Protein AF-A0A535A698-F1 (afdb_monomer)

Foldseek 3Di:
DVVVVVVVLLCVLLVVLLVVLCVLCVVLLQPAADDLCCCLAVVWQQQCDQPPCADDPVRGHLQQTDCPRLCQLQSLLSPVSSVLCVVPNRRSNSLLVVLSVLLSLLLSLQLLLQLLLQPFCLVVCPCPVCSSVLSSQLSNCLSPQVLCCCCRNNSSVVLLSLLSSLLSQLSNLLSQLLVPPDPVSNVVSLVSNLVSLLNSLSSDVLSVCRLVLSVLSCVLRPPPDPSSVPCVSSSVSSVVSVVSNCVSQVVHDPQVPDPVNDDPQVQLLLLVLVQVVVLVCCLVPVPPADQADQDDTDPDCVSRVVSVVVSVVVVVVQCVVCVPPSVLVSLVVSLCSLCVVLSRDDDNRGSDGSSSCSNNSSSVSSCVSVVVVVVVCVVPPDD

pLDDT: mean 91.57, std 10.43, range [42.38, 98.88]

Mean predicted aligned error: 5.13 Å

Sequence (383 aa):
MQRSRESTLALTTFGVLALTVSALYVKAMHSPFIFDDLPGVVNNPSIVRLWPPVGDSTNRGPFNPPPLAPTARRPLPNLSLALNYHFGGLRPLGYHVFNLGVHVLSAVVLASVVRRTLRLPYFAGAWDRPAWGLSLAVALVWAVHPLNTEAVVYVTQRTELLVALFYLTTLWAALRFWSAGSTGARTFWLVAAVLACVAGMASKEVAVSLPLVVLLYERTFLVPSPGARRSWLLYAGLALGWVVLLGLSAGGISGLSDPRHQVPVLVWWATQAKVVLLYLKLTVWPWPLSIHYAPTFLHTAQAAWPWVAAVTVLVAATLVLVWRRPAVRFVAAAVVLLLGPTLVVPLPKMVAAERRMYLPLAGIVTLAILGGYRLLSARWPST

Secondary structure (DSSP, 8-state):
-HHHHHHHHHHHHHHHHHHHHHHHHGGGGGPPP-TTHIIIIIT-TTSS--SSSS--SSS--TTS--TTSTTTT-HHHHHHHHHHHHHHTT-HHHHHHHHHHHHHHHHHHHHHHHHHHHTSGGGTTTTTTTHHHHHHHHHHHHHT-GGGHHHHHSGGGHHHHHHHHHHHHHHHHHHHHHT-SSHHHHHHHHHHHHHHHHHHHTT-GGGGGHHHHHHHHHHHHTTT-GGGGGTHHHHHHHHHHHHHHHHHHTT--TTTS-GGG---HHHHHHHHHHHHHHHHHHHHS--S--S-B-PPP--SHHHHHHHHHHHHHHHHHHHHHHHT-HHHHHHHHHHHHHHHHHHHS--GGGSB-GGGGHHHHHHHHHHHHHHHHHHHHHHS---

Nearest PDB structures (foldseek):
  6s7t-assembly1_A  TM=4.844E-01  e=1.632E-02  Homo sapiens
  8r8q-assembly1_A  TM=1.360E-01  e=1.764E+00  Mus musculus
  6z0c-assembly4_D  TM=2.294E-01  e=9.235E+00  Escherichia coli

Structure (mmCIF, N/CA/C/O backbone):
data_AF-A0A535A698-F1
#
_entry.id   AF-A0A535A698-F1
#
loop_
_atom_site.group_PDB
_atom_site.id
_atom_site.type_symbol
_atom_site.label_atom_id
_atom_site.label_alt_id
_atom_site.label_comp_id
_atom_site.label_asym_id
_atom_site.label_entity_id
_atom_site.label_seq_id
_atom_site.pdbx_PDB_ins_code
_atom_site.Cartn_x
_atom_site.Cartn_y
_atom_site.Cartn_z
_atom_site.occupancy
_atom_site.B_iso_or_equiv
_atom_site.auth_seq_id
_atom_site.auth_comp_id
_atom_site.auth_asym_id
_atom_site.auth_atom_id
_atom_site.pdbx_PDB_model_num
ATOM 1 N N . MET A 1 1 ? -17.509 -19.873 24.625 1.00 62.75 1 MET A N 1
ATOM 2 C CA . MET A 1 1 ? -18.536 -19.625 23.584 1.00 62.75 1 MET A CA 1
ATOM 3 C C . MET A 1 1 ? -18.271 -18.377 22.731 1.00 62.75 1 MET A C 1
ATOM 5 O O . MET A 1 1 ? -18.257 -18.488 21.515 1.00 62.75 1 MET A O 1
ATOM 9 N N . GLN A 1 2 ? -18.000 -17.193 23.298 1.00 66.88 2 GLN A N 1
ATOM 10 C CA . GLN A 1 2 ? -17.765 -15.978 22.488 1.00 66.88 2 GLN A CA 1
ATOM 11 C C . GLN A 1 2 ? -16.481 -16.038 21.631 1.00 66.88 2 GLN A C 1
ATOM 13 O O . GLN A 1 2 ? -16.492 -15.643 20.468 1.00 66.88 2 GLN A O 1
ATOM 18 N N . ARG A 1 3 ? -15.390 -16.603 22.174 1.00 72.06 3 ARG A N 1
ATOM 19 C CA . ARG A 1 3 ? -14.108 -16.766 21.460 1.00 72.06 3 ARG A CA 1
ATOM 20 C C . ARG A 1 3 ? -14.189 -17.762 20.293 1.00 72.06 3 ARG A C 1
ATOM 22 O O . ARG A 1 3 ? -13.571 -17.509 19.267 1.00 72.06 3 ARG A O 1
ATOM 29 N N . SER A 1 4 ? -14.977 -18.836 20.427 1.00 75.69 4 SER A N 1
ATOM 30 C CA . SER A 1 4 ? -15.199 -19.817 19.352 1.00 75.69 4 SER A CA 1
ATOM 31 C C . SER A 1 4 ? -16.087 -19.257 18.237 1.00 75.69 4 SER A C 1
ATOM 33 O O . SER A 1 4 ? -15.790 -19.439 17.063 1.00 75.69 4 SER A O 1
ATOM 35 N N . ARG A 1 5 ? -17.125 -18.484 18.582 1.00 78.25 5 ARG A N 1
ATOM 36 C CA . ARG A 1 5 ? -17.957 -17.780 17.592 1.00 78.25 5 ARG A CA 1
ATOM 37 C C . ARG A 1 5 ? -17.148 -16.765 16.778 1.00 78.25 5 ARG A C 1
ATOM 39 O O . ARG A 1 5 ? -17.291 -16.693 15.563 1.00 78.25 5 ARG A O 1
ATOM 46 N N . GLU A 1 6 ? -16.278 -16.006 17.441 1.00 80.69 6 GLU A N 1
ATOM 47 C CA . GLU A 1 6 ? -15.373 -15.048 16.794 1.00 80.69 6 GLU A CA 1
ATOM 48 C C . GLU A 1 6 ? -14.364 -15.733 15.854 1.00 80.69 6 GLU A C 1
ATOM 50 O O . GLU A 1 6 ? -14.103 -15.215 14.769 1.00 80.69 6 GLU A O 1
ATOM 55 N N . SER A 1 7 ? -13.831 -16.909 16.212 1.00 79.69 7 SER A N 1
ATOM 56 C CA . SER A 1 7 ? -12.948 -17.670 15.316 1.00 79.69 7 SER A CA 1
ATOM 57 C C . SER A 1 7 ? -13.684 -18.251 14.111 1.00 79.69 7 SER A C 1
ATOM 59 O O . SER A 1 7 ? -13.158 -18.186 13.003 1.00 79.69 7 SER A O 1
ATOM 61 N N . THR A 1 8 ? -14.903 -18.767 14.295 1.00 81.75 8 THR A N 1
ATOM 62 C CA . THR A 1 8 ? -15.713 -19.282 13.183 1.00 81.75 8 THR A CA 1
ATOM 63 C C . THR A 1 8 ? -16.054 -18.166 12.202 1.00 81.75 8 THR A C 1
ATOM 65 O O . THR A 1 8 ? -15.816 -18.315 11.010 1.00 81.75 8 THR A O 1
ATOM 68 N N . LEU A 1 9 ? -16.513 -17.010 12.697 1.00 83.25 9 LEU A N 1
ATOM 69 C CA . LEU A 1 9 ? -16.794 -15.847 11.850 1.00 83.25 9 LEU A CA 1
ATOM 70 C C . LEU A 1 9 ? -15.554 -15.384 11.083 1.00 83.25 9 LEU A C 1
ATOM 72 O O . LEU A 1 9 ? -15.665 -15.071 9.900 1.00 83.25 9 LEU A O 1
ATOM 76 N N . ALA A 1 10 ? -14.380 -15.380 11.721 1.00 84.19 10 ALA A N 1
ATOM 77 C CA . ALA A 1 10 ? -13.123 -15.051 11.055 1.00 84.19 10 ALA A CA 1
ATOM 78 C C . ALA A 1 10 ? -12.820 -16.014 9.903 1.00 84.19 10 ALA A C 1
ATOM 80 O O . ALA A 1 10 ? -12.561 -15.570 8.787 1.00 84.19 10 ALA A O 1
ATOM 81 N N . LEU A 1 11 ? -12.892 -17.320 10.169 1.00 87.38 11 LEU A N 1
ATOM 82 C CA . LEU A 1 11 ? -12.596 -18.352 9.183 1.00 87.38 11 LEU A CA 1
ATOM 83 C C . LEU A 1 11 ? -13.558 -18.278 7.995 1.00 87.38 11 LEU A C 1
ATOM 85 O O . LEU A 1 11 ? -13.110 -18.270 6.854 1.00 87.38 11 LEU A O 1
ATOM 89 N N . THR A 1 12 ? -14.863 -18.153 8.252 1.00 85.88 12 THR A N 1
ATOM 90 C CA . THR A 1 12 ? -15.872 -18.023 7.194 1.00 85.88 12 THR A CA 1
ATOM 91 C C . THR A 1 12 ? -15.657 -16.749 6.378 1.00 85.88 12 THR A C 1
ATOM 93 O O . THR A 1 12 ? -15.632 -16.806 5.154 1.00 85.88 12 THR A O 1
ATOM 96 N N . THR A 1 13 ? -15.437 -15.609 7.039 1.00 83.56 13 THR A N 1
ATOM 97 C CA . THR A 1 13 ? -15.194 -14.312 6.382 1.00 83.56 13 THR A CA 1
ATOM 98 C C . THR A 1 13 ? -13.984 -14.381 5.451 1.00 83.56 13 THR A C 1
ATOM 100 O O . THR A 1 13 ? -14.060 -13.976 4.293 1.00 83.56 13 THR A O 1
ATOM 103 N N . PHE A 1 14 ? -12.863 -14.915 5.941 1.00 88.38 14 PHE A N 1
ATOM 104 C CA . PHE A 1 14 ? -11.631 -15.002 5.162 1.00 88.38 14 PHE A CA 1
ATOM 105 C C . PHE A 1 14 ? -11.694 -16.087 4.085 1.00 88.38 14 PHE A C 1
ATOM 107 O O . PHE A 1 14 ? -11.157 -15.879 3.001 1.00 88.38 14 PHE A O 1
ATOM 114 N N . GLY A 1 15 ? -12.400 -17.193 4.336 1.00 90.75 15 GLY A N 1
ATOM 115 C CA . GLY A 1 15 ? -12.665 -18.227 3.337 1.00 90.75 15 GLY A CA 1
ATOM 116 C C . GLY A 1 15 ? -13.485 -17.698 2.160 1.00 90.75 15 GLY A C 1
ATOM 117 O O . GLY A 1 15 ? -13.080 -17.866 1.013 1.00 90.75 15 GLY A O 1
ATOM 118 N N . VAL A 1 16 ? -14.583 -16.980 2.429 1.00 90.81 16 VAL A N 1
ATOM 119 C CA . VAL A 1 16 ? -15.414 -16.350 1.385 1.00 90.81 16 VAL A CA 1
ATOM 120 C C . VAL A 1 16 ? -14.605 -15.342 0.570 1.00 90.81 16 VAL A C 1
ATOM 122 O O . VAL A 1 16 ? -14.653 -15.371 -0.660 1.00 90.81 16 VAL A O 1
ATOM 125 N N . LEU A 1 17 ? -13.826 -14.485 1.236 1.00 93.12 17 LEU A N 1
ATOM 126 C CA . LEU A 1 17 ? -12.946 -13.517 0.580 1.00 93.12 17 LEU A CA 1
ATOM 127 C C . LEU A 1 17 ? -11.935 -14.209 -0.346 1.00 93.12 17 LEU A C 1
ATOM 129 O O . LEU A 1 17 ? -11.843 -13.861 -1.521 1.00 93.12 17 LEU A O 1
ATOM 133 N N . ALA A 1 18 ? -11.215 -15.212 0.161 1.00 93.62 18 ALA A N 1
ATOM 134 C CA . ALA A 1 18 ? -10.197 -15.929 -0.599 1.00 93.62 18 ALA A CA 1
ATOM 135 C C . ALA A 1 18 ? -10.785 -16.649 -1.820 1.00 93.62 18 ALA A C 1
ATOM 137 O O . ALA A 1 18 ? -10.234 -16.533 -2.915 1.00 93.62 18 ALA A O 1
ATOM 138 N N . LEU A 1 19 ? -11.916 -17.343 -1.653 1.00 94.81 19 LEU A N 1
ATOM 139 C CA . LEU A 1 19 ? -12.589 -18.056 -2.741 1.00 94.81 19 LEU A CA 1
ATOM 140 C C . LEU A 1 19 ? -13.097 -17.093 -3.817 1.00 94.81 19 LEU A C 1
ATOM 142 O O . LEU A 1 19 ? -12.841 -17.312 -4.999 1.00 94.81 19 LEU A O 1
ATOM 146 N N . THR A 1 20 ? -13.753 -16.002 -3.413 1.00 94.81 20 THR A N 1
ATOM 147 C CA . THR A 1 20 ? -14.316 -15.011 -4.346 1.00 94.81 20 THR A CA 1
ATOM 148 C C . THR A 1 20 ? -13.221 -14.351 -5.181 1.00 94.81 20 THR A C 1
ATOM 150 O O . THR A 1 20 ? -13.312 -14.302 -6.406 1.00 94.81 20 THR A O 1
ATOM 153 N N . VAL A 1 21 ? -12.154 -13.883 -4.529 1.00 95.19 21 VAL A N 1
ATOM 154 C CA . VAL A 1 21 ? -11.029 -13.226 -5.208 1.00 95.19 21 VAL A CA 1
ATOM 155 C C . VAL A 1 21 ? -10.299 -14.215 -6.122 1.00 95.19 21 VAL A C 1
ATOM 157 O O . VAL A 1 21 ? -10.008 -13.890 -7.271 1.00 95.19 21 VAL A O 1
ATOM 160 N N . SER A 1 22 ? -10.065 -15.450 -5.666 1.00 94.44 22 SER A N 1
ATOM 161 C CA . SER A 1 22 ? -9.383 -16.464 -6.481 1.00 94.44 22 SER A CA 1
ATOM 162 C C . SER A 1 22 ? -10.179 -16.845 -7.729 1.00 94.44 22 SER A C 1
ATOM 164 O O . SER A 1 22 ? -9.601 -16.966 -8.808 1.00 94.44 22 SER A O 1
ATOM 166 N N . ALA A 1 23 ? -11.503 -16.977 -7.610 1.00 95.38 23 ALA A N 1
ATOM 167 C CA . ALA A 1 23 ? -12.373 -17.283 -8.742 1.00 95.38 23 ALA A CA 1
ATOM 168 C C . ALA A 1 23 ? -12.330 -16.194 -9.829 1.00 95.38 23 ALA A C 1
ATOM 170 O O . ALA A 1 23 ? -12.360 -16.515 -11.015 1.00 95.38 23 ALA A O 1
ATOM 171 N N . LEU A 1 24 ? -12.203 -14.918 -9.448 1.00 94.75 24 LEU A N 1
ATOM 172 C CA . LEU A 1 24 ? -12.120 -13.804 -10.401 1.00 94.75 24 LEU A CA 1
ATOM 173 C C . LEU A 1 24 ? -10.788 -13.774 -11.160 1.00 94.75 24 LEU A C 1
ATOM 175 O O . LEU A 1 24 ? -10.770 -13.518 -12.363 1.00 94.75 24 LEU A O 1
ATOM 179 N N . TYR A 1 25 ? -9.678 -14.077 -10.483 1.00 95.75 25 TYR A N 1
ATOM 180 C CA . TYR A 1 25 ? -8.341 -14.040 -11.085 1.00 95.75 25 TYR A CA 1
ATOM 181 C C . TYR A 1 25 ? -7.912 -15.356 -11.752 1.00 95.75 25 TYR A C 1
ATOM 183 O O . TYR A 1 25 ? -6.863 -15.389 -12.394 1.00 95.75 25 TYR A O 1
ATOM 191 N N . VAL A 1 26 ? -8.709 -16.431 -11.678 1.00 94.00 26 VAL A N 1
ATOM 192 C CA . VAL A 1 26 ? -8.331 -17.760 -12.205 1.00 94.00 26 VAL A CA 1
ATOM 193 C C . VAL A 1 26 ? -7.942 -17.734 -13.688 1.00 94.00 26 VAL A C 1
ATOM 195 O O . VAL A 1 26 ? -6.992 -18.399 -14.099 1.00 94.00 26 VAL A O 1
ATOM 198 N N . LYS A 1 27 ? -8.621 -16.910 -14.498 1.00 92.75 27 LYS A N 1
ATOM 199 C CA . LYS A 1 27 ? -8.335 -16.783 -15.936 1.00 92.75 27 LYS A CA 1
ATOM 200 C C . LYS A 1 27 ? -6.987 -16.115 -16.216 1.00 92.75 27 LYS A C 1
ATOM 202 O O . LYS A 1 27 ? -6.401 -16.364 -17.262 1.00 92.75 27 LYS A O 1
ATOM 207 N N . ALA A 1 28 ? -6.481 -15.311 -15.282 1.00 92.94 28 ALA A N 1
ATOM 208 C CA . ALA A 1 28 ? -5.206 -14.616 -15.417 1.00 92.94 28 ALA A CA 1
ATOM 209 C C . ALA A 1 28 ? -3.991 -15.494 -15.066 1.00 92.94 28 ALA A C 1
ATOM 211 O O . ALA A 1 28 ? -2.859 -15.093 -15.316 1.00 92.94 28 ALA A O 1
ATOM 212 N N . MET A 1 29 ? -4.201 -16.703 -14.526 1.00 94.12 29 MET A N 1
ATOM 213 C CA . MET A 1 29 ? -3.119 -17.574 -14.041 1.00 94.12 29 MET A CA 1
ATOM 214 C C . MET A 1 29 ? -2.145 -18.041 -15.132 1.00 94.12 29 MET A C 1
ATOM 216 O O . MET A 1 29 ? -1.026 -18.440 -14.823 1.00 94.12 29 MET A O 1
ATOM 220 N N . HIS A 1 30 ? -2.551 -17.992 -16.401 1.00 93.94 30 HIS A N 1
ATOM 221 C CA . HIS A 1 30 ? -1.725 -18.390 -17.545 1.00 93.94 30 HIS A CA 1
ATOM 222 C C . HIS A 1 30 ? -1.325 -17.207 -18.435 1.00 93.94 30 HIS A C 1
ATOM 224 O O . HIS A 1 30 ? -0.784 -17.420 -19.518 1.00 93.94 30 HIS A O 1
ATOM 230 N N . SER A 1 31 ? -1.580 -15.969 -17.998 1.00 95.38 31 SER A N 1
ATOM 231 C CA . SER A 1 31 ? -1.190 -14.780 -18.754 1.00 95.38 31 SER A CA 1
ATOM 232 C C . SER A 1 31 ? 0.331 -14.753 -18.968 1.00 95.38 31 SER A C 1
ATOM 234 O O . SER A 1 31 ? 1.077 -15.048 -18.026 1.00 95.38 31 SER A O 1
ATOM 236 N N . PRO A 1 32 ? 0.808 -14.409 -20.178 1.00 96.56 32 PRO A N 1
ATOM 237 C CA . PRO A 1 32 ? 2.234 -14.374 -20.475 1.00 96.56 32 PRO A CA 1
ATOM 238 C C . PRO A 1 32 ? 2.937 -13.250 -19.706 1.00 96.56 32 PRO A C 1
ATOM 240 O O . PRO A 1 32 ? 2.304 -12.297 -19.250 1.00 96.56 32 PRO A O 1
ATOM 243 N N . PHE A 1 33 ? 4.262 -13.345 -19.609 1.00 97.38 33 PHE A N 1
ATOM 244 C CA . PHE A 1 33 ? 5.095 -12.227 -19.172 1.00 97.38 33 PHE A CA 1
ATOM 245 C C . PHE A 1 33 ? 5.032 -11.101 -20.204 1.00 97.38 33 PHE A C 1
ATOM 247 O O . PHE A 1 33 ? 5.236 -11.339 -21.396 1.00 97.38 33 PHE A O 1
ATOM 254 N N . ILE A 1 34 ? 4.769 -9.879 -19.750 1.00 94.81 34 ILE A N 1
ATOM 255 C CA . ILE A 1 34 ? 4.629 -8.702 -20.613 1.00 94.81 34 ILE A CA 1
ATOM 256 C C . ILE A 1 34 ? 5.457 -7.531 -20.079 1.00 94.81 34 ILE A C 1
ATOM 258 O O . ILE A 1 34 ? 5.718 -7.450 -18.884 1.00 94.81 34 ILE A O 1
ATOM 262 N N . PHE A 1 35 ? 5.849 -6.599 -20.952 1.00 93.56 35 PHE A N 1
ATOM 263 C CA . PHE A 1 35 ? 6.494 -5.332 -20.570 1.00 93.56 35 PHE A CA 1
ATOM 264 C C . PHE A 1 35 ? 7.658 -5.507 -19.567 1.00 93.56 35 PHE A C 1
ATOM 266 O O . PHE A 1 35 ? 8.652 -6.147 -19.898 1.00 93.56 35 PHE A O 1
ATOM 273 N N . ASP A 1 36 ? 7.537 -4.957 -18.355 1.00 93.88 36 ASP A N 1
ATOM 274 C CA . ASP A 1 36 ? 8.525 -4.986 -17.271 1.00 93.88 36 ASP A CA 1
ATOM 275 C C . ASP A 1 36 ? 8.822 -6.415 -16.788 1.00 93.88 36 ASP A C 1
ATOM 277 O O . ASP A 1 36 ? 9.885 -6.651 -16.220 1.00 93.88 36 ASP A O 1
ATOM 281 N N . ASP A 1 37 ? 7.962 -7.399 -17.069 1.00 96.44 37 ASP A N 1
ATOM 282 C CA . ASP A 1 37 ? 8.259 -8.806 -16.785 1.00 96.44 37 ASP A CA 1
ATOM 283 C C . ASP A 1 37 ? 9.421 -9.329 -17.632 1.00 96.44 37 ASP A C 1
ATOM 285 O O . ASP A 1 37 ? 10.130 -10.240 -17.207 1.00 96.44 37 ASP A O 1
ATOM 289 N N . LEU A 1 38 ? 9.675 -8.737 -18.804 1.00 96.25 38 LEU A N 1
ATOM 290 C CA . LEU A 1 38 ? 10.815 -9.113 -19.633 1.00 96.25 38 LEU A CA 1
ATOM 291 C C . LEU A 1 38 ? 12.141 -8.772 -18.928 1.00 96.25 38 LEU A C 1
ATOM 293 O O . LEU A 1 38 ? 12.886 -9.698 -18.624 1.00 96.25 38 LEU A O 1
ATOM 297 N N . PRO A 1 39 ? 12.459 -7.509 -18.580 1.00 95.19 39 PRO A N 1
ATOM 298 C CA . PRO A 1 39 ? 13.671 -7.196 -17.820 1.00 95.19 39 PRO A CA 1
ATOM 299 C C . PRO A 1 39 ? 13.602 -7.590 -16.334 1.00 95.19 39 PRO A C 1
ATOM 301 O O . PRO A 1 39 ? 14.643 -7.685 -15.689 1.00 95.19 39 PRO A O 1
ATOM 304 N N . GLY A 1 40 ? 12.408 -7.777 -15.762 1.00 95.31 40 GLY A N 1
ATOM 305 C CA . GLY A 1 40 ? 12.206 -8.112 -14.349 1.00 95.31 40 GLY A CA 1
ATOM 306 C C . GLY A 1 40 ? 12.247 -9.609 -14.042 1.00 95.31 40 GLY A C 1
ATOM 307 O O . GLY A 1 40 ? 12.651 -9.985 -12.939 1.00 95.31 40 GLY A O 1
ATOM 308 N N . VAL A 1 41 ? 11.875 -10.456 -15.006 1.00 97.44 41 VAL A N 1
ATOM 309 C CA . VAL A 1 41 ? 11.791 -11.915 -14.852 1.00 97.44 41 VAL A CA 1
ATOM 310 C C . VAL A 1 41 ? 12.578 -12.631 -15.945 1.00 97.44 41 VAL A C 1
ATOM 312 O O . VAL A 1 41 ? 13.578 -13.272 -15.643 1.00 97.44 41 VAL A O 1
ATOM 315 N N . VAL A 1 42 ? 12.166 -12.508 -17.210 1.00 97.50 42 VAL A N 1
ATOM 316 C CA . VAL A 1 42 ? 12.687 -13.345 -18.311 1.00 97.50 42 VAL A CA 1
ATOM 317 C C . VAL A 1 42 ? 14.186 -13.127 -18.543 1.00 97.50 42 VAL A C 1
ATOM 319 O O . VAL A 1 42 ? 14.950 -14.081 -18.636 1.00 97.50 42 VAL A O 1
ATOM 322 N N . ASN A 1 43 ? 14.609 -11.865 -18.575 1.00 95.94 43 ASN A N 1
ATOM 323 C CA . ASN A 1 43 ? 15.971 -11.431 -18.878 1.00 95.94 43 ASN A CA 1
ATOM 324 C C . ASN A 1 43 ? 16.723 -10.974 -17.619 1.00 95.94 43 ASN A C 1
ATOM 326 O O . ASN A 1 43 ? 17.677 -10.203 -17.717 1.00 95.94 43 ASN A O 1
ATOM 330 N N . ASN A 1 44 ? 16.272 -11.378 -16.428 1.00 96.00 44 ASN A N 1
ATOM 331 C CA . ASN A 1 44 ? 16.854 -10.917 -15.174 1.00 96.00 44 ASN A CA 1
ATOM 332 C C . ASN A 1 44 ? 17.923 -11.907 -14.664 1.00 96.00 44 ASN A C 1
ATOM 334 O O . ASN A 1 44 ? 17.582 -12.923 -14.056 1.00 96.00 44 ASN A O 1
ATOM 338 N N . PRO A 1 45 ? 19.229 -11.615 -14.819 1.00 95.12 45 PRO A N 1
ATOM 339 C CA . PRO A 1 45 ? 20.285 -12.527 -14.378 1.00 95.12 45 PRO A CA 1
ATOM 340 C C . PRO A 1 45 ? 20.352 -12.670 -12.851 1.00 95.12 45 PRO A C 1
ATOM 342 O O . PRO A 1 45 ? 20.938 -13.621 -12.350 1.00 95.12 45 PRO A O 1
ATOM 345 N N . SER A 1 46 ? 19.747 -11.752 -12.092 1.00 96.44 46 SER A N 1
ATOM 346 C CA . SER A 1 46 ? 19.808 -11.789 -10.626 1.00 96.44 46 SER A CA 1
ATOM 347 C C . SER A 1 46 ? 18.834 -12.770 -9.975 1.00 96.44 46 SER A C 1
ATOM 349 O O . SER A 1 46 ? 18.890 -12.953 -8.762 1.00 96.44 46 SER A O 1
ATOM 351 N N . ILE A 1 47 ? 17.932 -13.386 -10.751 1.00 96.94 47 ILE A N 1
ATOM 352 C CA . ILE A 1 47 ? 16.927 -14.318 -10.216 1.00 96.94 47 ILE A CA 1
ATOM 353 C C . ILE A 1 47 ? 17.216 -15.784 -10.546 1.00 96.94 47 ILE A C 1
ATOM 355 O O . ILE A 1 47 ? 16.570 -16.668 -9.990 1.00 96.94 47 ILE A O 1
ATOM 359 N N . VAL A 1 48 ? 18.185 -16.062 -11.425 1.00 96.06 48 VAL A N 1
ATOM 360 C CA . VAL A 1 48 ? 18.478 -17.434 -11.878 1.00 96.06 48 VAL A CA 1
ATOM 361 C C . VAL A 1 48 ? 19.277 -18.256 -10.860 1.00 96.06 48 VAL A C 1
ATOM 363 O O . VAL A 1 48 ? 19.437 -19.464 -11.028 1.00 96.06 48 VAL A O 1
ATOM 366 N N . ARG A 1 49 ? 19.786 -17.620 -9.798 1.00 93.25 49 ARG A N 1
ATOM 367 C CA . ARG A 1 49 ? 20.531 -18.248 -8.698 1.00 93.25 49 ARG A CA 1
ATOM 368 C C . ARG A 1 49 ? 20.104 -17.631 -7.370 1.00 93.25 49 ARG A C 1
ATOM 370 O O . ARG A 1 49 ? 19.798 -16.446 -7.307 1.00 93.25 49 ARG A O 1
ATOM 377 N N . LEU A 1 50 ? 20.126 -18.430 -6.303 1.00 95.94 50 LEU A N 1
ATOM 378 C CA . LEU A 1 50 ? 19.877 -17.956 -4.934 1.00 95.94 50 LEU A CA 1
ATOM 379 C C . LEU A 1 50 ? 21.169 -17.599 -4.181 1.00 95.94 50 LEU A C 1
ATOM 381 O O . LEU A 1 50 ? 21.115 -16.887 -3.181 1.00 95.94 50 LEU A O 1
ATOM 385 N N . TRP A 1 51 ? 22.320 -18.086 -4.659 1.00 94.56 51 TRP A N 1
ATOM 386 C CA . TRP A 1 51 ? 23.626 -17.879 -4.040 1.00 94.56 51 TRP A CA 1
ATOM 387 C C . TRP A 1 51 ? 24.680 -17.443 -5.078 1.00 94.56 51 TRP A C 1
ATOM 389 O O . TRP A 1 51 ? 24.721 -18.042 -6.159 1.00 94.56 51 TRP A O 1
ATOM 399 N N . PRO A 1 52 ? 25.548 -16.461 -4.759 1.00 94.56 52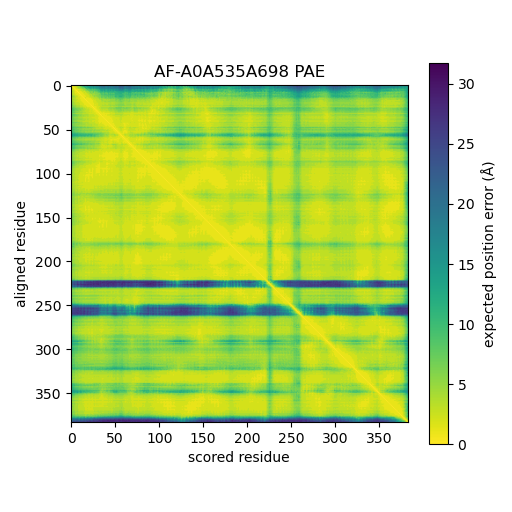 PRO A N 1
ATOM 400 C CA . PRO A 1 52 ? 25.523 -15.640 -3.543 1.00 94.56 52 PRO A CA 1
ATOM 401 C C . PRO A 1 52 ? 24.312 -14.680 -3.520 1.00 94.56 52 PRO A C 1
ATOM 403 O O . PRO A 1 52 ? 23.824 -14.288 -4.580 1.00 94.56 52 PRO A O 1
ATOM 406 N N . PRO A 1 53 ? 23.797 -14.290 -2.336 1.00 94.88 53 PRO A N 1
ATOM 407 C CA . PRO A 1 53 ? 22.640 -13.397 -2.229 1.00 94.88 53 PRO A CA 1
ATOM 408 C C . PRO A 1 53 ? 22.940 -11.994 -2.771 1.00 94.88 53 PRO A C 1
ATOM 410 O O . PRO A 1 53 ? 22.072 -11.352 -3.360 1.00 94.88 53 PRO A O 1
ATOM 413 N N . VAL A 1 54 ? 24.184 -11.541 -2.602 1.00 94.56 54 VAL A N 1
ATOM 414 C CA . VAL A 1 54 ? 24.746 -10.332 -3.206 1.00 94.56 54 VAL A CA 1
ATOM 415 C C . VAL A 1 54 ? 25.959 -10.766 -4.017 1.00 94.56 54 VAL A C 1
ATOM 417 O O . VAL A 1 54 ? 26.893 -11.337 -3.460 1.00 94.56 54 VAL A O 1
ATOM 420 N N . GLY A 1 55 ? 25.927 -10.523 -5.323 1.00 91.50 55 GLY A N 1
ATOM 421 C CA . GLY A 1 55 ? 27.036 -10.828 -6.229 1.00 91.50 55 GLY A CA 1
ATOM 422 C C . GLY A 1 55 ? 27.730 -9.582 -6.778 1.00 91.50 55 GLY A C 1
ATOM 423 O O . GLY A 1 55 ? 27.495 -8.474 -6.297 1.00 91.50 55 GLY A O 1
ATOM 424 N N . ASP A 1 56 ? 28.547 -9.742 -7.817 1.00 89.81 56 ASP A N 1
ATOM 425 C CA . ASP A 1 56 ? 29.213 -8.628 -8.505 1.00 89.81 56 ASP A CA 1
ATOM 426 C C . ASP A 1 56 ? 28.379 -8.085 -9.689 1.00 89.81 56 ASP A C 1
ATOM 428 O O . ASP A 1 56 ? 27.190 -8.382 -9.831 1.00 89.81 56 ASP A O 1
ATOM 432 N N . SER A 1 57 ? 28.973 -7.229 -10.527 1.00 84.38 57 SER A N 1
ATOM 433 C CA . SER A 1 57 ? 28.309 -6.649 -11.702 1.00 84.38 57 SER A CA 1
ATOM 434 C C . SER A 1 57 ? 27.949 -7.674 -12.785 1.00 84.38 57 SER A C 1
ATOM 436 O O . SER A 1 57 ? 27.003 -7.421 -13.535 1.00 84.38 57 SER A O 1
ATOM 438 N N . THR A 1 58 ? 28.661 -8.802 -12.845 1.00 86.19 58 THR A N 1
ATOM 439 C CA . THR A 1 58 ? 28.522 -9.871 -13.844 1.00 86.19 58 THR A CA 1
ATOM 440 C C . THR A 1 58 ? 27.626 -11.008 -13.353 1.00 86.19 58 THR A C 1
ATOM 442 O O . THR A 1 58 ? 26.774 -11.486 -14.095 1.00 86.19 58 THR A O 1
ATOM 445 N N . ASN A 1 59 ? 27.748 -11.382 -12.078 1.00 89.44 59 ASN A N 1
ATOM 446 C CA . ASN A 1 59 ? 27.051 -12.496 -11.443 1.00 89.44 59 ASN A CA 1
ATOM 447 C C . ASN A 1 59 ? 26.193 -11.994 -10.280 1.00 89.44 59 ASN A C 1
ATOM 449 O O . ASN A 1 59 ? 26.444 -12.314 -9.121 1.00 89.44 59 ASN A O 1
ATOM 453 N N . ARG A 1 60 ? 25.192 -11.165 -10.588 1.00 92.44 60 ARG A N 1
ATOM 454 C CA . ARG A 1 60 ? 24.308 -10.556 -9.583 1.00 92.44 60 ARG A CA 1
ATOM 455 C C . ARG A 1 60 ? 23.503 -11.609 -8.824 1.00 92.44 60 ARG A C 1
ATOM 457 O O . ARG A 1 60 ? 23.016 -12.570 -9.410 1.00 92.44 60 ARG A O 1
ATOM 464 N N . GLY A 1 61 ? 23.312 -11.366 -7.534 1.00 95.00 61 GLY A N 1
ATOM 465 C CA . GLY A 1 61 ? 22.450 -12.151 -6.663 1.00 95.00 61 GLY A CA 1
ATOM 466 C C . GLY A 1 61 ? 21.079 -11.497 -6.457 1.00 95.00 61 GLY A C 1
ATOM 467 O O . GLY A 1 61 ? 20.876 -10.329 -6.819 1.00 95.00 61 GLY A O 1
ATOM 468 N N . PRO A 1 62 ? 20.129 -12.208 -5.828 1.00 96.00 62 PRO A N 1
ATOM 469 C CA . PRO A 1 62 ? 18.768 -11.717 -5.641 1.00 96.00 62 PRO A CA 1
ATOM 470 C C . PRO A 1 62 ? 18.644 -10.390 -4.880 1.00 96.00 62 PRO A C 1
ATOM 472 O O . PRO A 1 62 ? 17.645 -9.694 -5.052 1.00 96.00 62 PRO A O 1
ATOM 475 N N . PHE A 1 63 ? 19.633 -10.003 -4.069 1.00 94.94 63 PHE A N 1
ATOM 476 C CA . PHE A 1 63 ? 19.624 -8.744 -3.318 1.00 94.94 63 PHE A CA 1
ATOM 477 C C . PHE A 1 63 ? 20.291 -7.566 -4.033 1.00 94.94 63 PHE A C 1
ATOM 479 O O . PHE A 1 63 ? 20.176 -6.438 -3.556 1.00 94.94 63 PHE A O 1
ATOM 486 N N . ASN A 1 64 ? 20.926 -7.775 -5.189 1.00 92.25 64 ASN A N 1
ATOM 487 C CA . ASN A 1 64 ? 21.506 -6.694 -5.990 1.00 92.25 64 ASN A CA 1
ATOM 488 C C . ASN A 1 64 ? 21.092 -6.749 -7.477 1.00 92.25 64 ASN A C 1
ATOM 490 O O . ASN A 1 64 ? 21.958 -6.797 -8.362 1.00 92.25 64 ASN A O 1
ATOM 494 N N . PRO A 1 65 ? 19.777 -6.681 -7.777 1.00 91.50 65 PRO A N 1
ATOM 495 C CA . PRO A 1 65 ? 19.267 -6.710 -9.146 1.00 91.50 65 PRO A CA 1
ATOM 496 C C . PRO A 1 65 ? 19.888 -5.635 -10.051 1.00 91.50 65 PRO A C 1
ATOM 498 O O . PRO A 1 65 ? 20.371 -4.610 -9.553 1.00 91.50 65 PRO A O 1
ATOM 501 N N . PRO A 1 66 ? 19.882 -5.837 -11.384 1.00 90.38 66 PRO A N 1
ATOM 502 C CA . PRO A 1 66 ? 20.408 -4.861 -12.335 1.00 90.38 66 PRO A CA 1
ATOM 503 C C . PRO A 1 66 ? 19.793 -3.459 -12.137 1.00 90.38 66 PRO A C 1
ATOM 505 O O . PRO A 1 66 ? 18.593 -3.367 -11.883 1.00 90.38 66 PRO A O 1
ATOM 508 N N . PRO A 1 67 ? 20.547 -2.352 -12.304 1.00 85.19 67 PRO A N 1
ATOM 509 C CA . PRO A 1 67 ? 20.057 -0.998 -11.999 1.00 85.19 67 PRO A CA 1
ATOM 510 C C . PRO A 1 67 ? 18.867 -0.528 -12.848 1.00 85.19 67 PRO A C 1
ATOM 512 O O . PRO A 1 67 ? 18.131 0.369 -12.434 1.00 85.19 67 PRO A O 1
ATOM 515 N N . LEU A 1 68 ? 18.704 -1.116 -14.037 1.00 83.38 68 LEU A N 1
ATOM 516 C CA . LEU A 1 68 ? 17.612 -0.836 -14.973 1.00 83.38 68 LEU A CA 1
ATOM 517 C C . LEU A 1 68 ? 16.451 -1.833 -14.853 1.00 83.38 68 LEU A C 1
ATOM 519 O O . LEU A 1 68 ? 15.434 -1.653 -15.518 1.00 83.38 68 LEU A O 1
ATOM 523 N N . ALA A 1 69 ? 16.586 -2.875 -14.027 1.00 88.56 69 ALA A N 1
ATOM 524 C CA . ALA A 1 69 ? 15.492 -3.800 -13.789 1.00 88.56 69 ALA A CA 1
ATOM 525 C C . ALA A 1 69 ? 14.369 -3.089 -13.006 1.00 88.56 69 ALA A C 1
ATOM 527 O O . ALA A 1 69 ? 14.645 -2.269 -12.128 1.00 88.56 69 ALA A O 1
ATOM 528 N N . PRO A 1 70 ? 13.097 -3.436 -13.230 1.00 89.06 70 PRO A N 1
ATOM 529 C CA . PRO A 1 70 ? 11.971 -2.903 -12.453 1.00 89.06 70 PRO A CA 1
ATOM 530 C C . PRO A 1 70 ? 12.053 -3.177 -10.938 1.00 89.06 70 PRO A C 1
ATOM 532 O O . PRO A 1 70 ? 11.404 -2.505 -10.128 1.00 89.06 70 PRO A O 1
ATOM 535 N N . THR A 1 71 ? 12.842 -4.183 -10.553 1.00 91.38 71 THR A N 1
ATOM 536 C CA . THR A 1 71 ? 13.151 -4.566 -9.171 1.00 91.38 71 THR A CA 1
ATOM 537 C C . THR A 1 71 ? 14.447 -3.947 -8.646 1.00 91.38 71 THR A C 1
ATOM 539 O O . THR A 1 71 ? 14.858 -4.263 -7.530 1.00 91.38 71 THR A O 1
ATOM 542 N N . ALA A 1 72 ? 15.101 -3.061 -9.405 1.00 89.56 72 ALA A N 1
ATOM 543 C CA . ALA A 1 72 ? 16.289 -2.343 -8.955 1.00 89.56 72 ALA A CA 1
ATOM 544 C C . ALA A 1 72 ? 16.044 -1.718 -7.576 1.00 89.56 72 ALA A C 1
ATOM 546 O O . ALA A 1 72 ? 15.042 -1.032 -7.375 1.00 89.56 72 ALA A O 1
ATOM 547 N N . ARG A 1 73 ? 16.965 -1.963 -6.632 1.00 88.62 73 ARG A N 1
ATOM 548 C CA . ARG A 1 73 ? 16.902 -1.471 -5.238 1.00 88.62 73 ARG A CA 1
ATOM 549 C C . ARG A 1 73 ? 15.724 -2.017 -4.415 1.00 88.62 73 ARG A C 1
ATOM 551 O O . ARG A 1 73 ? 15.476 -1.550 -3.310 1.00 88.62 73 ARG A O 1
ATOM 558 N N . ARG A 1 74 ? 15.028 -3.040 -4.922 1.00 94.12 74 ARG A N 1
ATOM 559 C CA . ARG A 1 74 ? 13.896 -3.721 -4.275 1.00 94.12 74 ARG A CA 1
ATOM 560 C C . ARG A 1 74 ? 14.251 -5.196 -4.047 1.00 94.12 74 ARG A C 1
ATOM 562 O O . ARG A 1 74 ? 13.741 -6.072 -4.757 1.00 94.12 74 ARG A O 1
ATOM 569 N N . PRO A 1 75 ? 15.166 -5.490 -3.102 1.00 95.62 75 PRO A N 1
ATOM 570 C CA . PRO A 1 75 ? 15.725 -6.828 -2.925 1.00 95.62 75 PRO A CA 1
ATOM 571 C C . PRO A 1 75 ? 14.677 -7.882 -2.551 1.00 95.62 75 PRO A C 1
ATOM 573 O O . PRO A 1 75 ? 14.813 -9.025 -2.970 1.00 95.62 75 PRO A O 1
ATOM 576 N N . LEU A 1 76 ? 13.613 -7.535 -1.815 1.00 97.50 76 LEU A N 1
ATOM 577 C CA . LEU A 1 76 ? 12.607 -8.529 -1.415 1.00 97.50 76 LEU A CA 1
ATOM 578 C C . LEU A 1 76 ? 11.709 -8.995 -2.573 1.00 97.50 76 LEU A C 1
ATOM 580 O O . LEU A 1 76 ? 11.575 -10.207 -2.758 1.00 97.50 76 LEU A O 1
ATOM 584 N N . PRO A 1 77 ? 11.135 -8.102 -3.404 1.00 97.94 77 PRO A N 1
ATOM 585 C CA . PRO A 1 77 ? 10.468 -8.510 -4.632 1.00 97.94 77 PRO A CA 1
ATOM 586 C C . PRO A 1 77 ? 11.382 -9.330 -5.538 1.00 97.94 77 PRO A C 1
ATOM 588 O O . PRO A 1 77 ? 10.959 -10.379 -6.017 1.00 97.94 77 PRO A O 1
ATOM 591 N N . ASN A 1 78 ? 12.641 -8.923 -5.711 1.00 98.00 78 ASN A N 1
ATOM 592 C CA . ASN A 1 78 ? 13.576 -9.663 -6.552 1.00 98.00 78 ASN A CA 1
ATOM 593 C C . ASN A 1 78 ? 13.897 -11.060 -5.991 1.00 98.00 78 ASN A C 1
ATOM 595 O O . ASN A 1 78 ? 13.824 -12.040 -6.727 1.00 98.00 78 ASN A O 1
ATOM 599 N N . LEU A 1 79 ? 14.137 -11.181 -4.680 1.00 98.19 79 LEU A N 1
ATOM 600 C CA . LEU A 1 79 ? 14.285 -12.474 -4.006 1.00 98.19 79 LEU A CA 1
ATOM 601 C C . LEU A 1 79 ? 13.051 -13.354 -4.193 1.00 98.19 79 LEU A C 1
ATOM 603 O O . LEU A 1 79 ? 13.183 -14.536 -4.490 1.00 98.19 79 LEU A O 1
ATOM 607 N N . SER A 1 80 ? 11.848 -12.798 -4.054 1.00 98.38 80 SER A N 1
ATOM 608 C CA . SER A 1 80 ? 10.627 -13.582 -4.245 1.00 98.38 80 SER A CA 1
ATOM 609 C C . SER A 1 80 ? 10.491 -14.105 -5.681 1.00 98.38 80 SER A C 1
ATOM 611 O O . SER A 1 80 ? 9.983 -15.205 -5.881 1.00 98.38 80 SER A O 1
ATOM 613 N N . LEU A 1 81 ? 10.953 -13.347 -6.685 1.00 98.44 81 LEU A N 1
ATOM 614 C CA . LEU A 1 81 ? 11.004 -13.794 -8.079 1.00 98.44 81 LEU A CA 1
ATOM 615 C C . LEU A 1 81 ? 12.078 -14.870 -8.277 1.00 98.44 81 LEU A C 1
ATOM 617 O O . LEU A 1 81 ? 11.816 -15.837 -8.984 1.00 98.44 81 LEU A O 1
ATOM 621 N N . ALA A 1 82 ? 13.231 -14.751 -7.612 1.00 98.31 82 ALA A N 1
ATOM 622 C CA . ALA A 1 82 ? 14.300 -15.753 -7.629 1.00 98.31 82 ALA A CA 1
ATOM 623 C C . ALA A 1 82 ? 13.876 -17.083 -7.002 1.00 98.31 82 ALA A C 1
ATOM 625 O O . ALA A 1 82 ? 14.097 -18.141 -7.584 1.00 98.31 82 ALA A O 1
ATOM 626 N N . LEU A 1 83 ? 13.188 -17.040 -5.858 1.00 98.38 83 LEU A N 1
ATOM 627 C CA . LEU A 1 83 ? 12.584 -18.228 -5.251 1.00 98.38 83 LEU A CA 1
ATOM 628 C C . LEU A 1 83 ? 11.560 -18.857 -6.198 1.00 98.38 83 LEU A C 1
ATOM 630 O O . LEU A 1 83 ? 11.547 -20.069 -6.390 1.00 98.38 83 LEU A O 1
ATOM 634 N N . ASN A 1 84 ? 10.732 -18.035 -6.844 1.00 98.25 84 ASN A N 1
ATOM 635 C CA . ASN A 1 84 ? 9.753 -18.533 -7.800 1.00 98.25 84 ASN A CA 1
ATOM 636 C C . ASN A 1 84 ? 10.410 -19.199 -9.018 1.00 98.25 84 ASN A C 1
ATOM 638 O O . ASN A 1 84 ? 9.944 -20.254 -9.448 1.00 98.25 84 ASN A O 1
ATOM 642 N N . TYR A 1 85 ? 11.475 -18.592 -9.544 1.00 98.38 85 TYR A N 1
ATOM 643 C CA . TYR A 1 85 ? 12.259 -19.118 -10.657 1.00 98.38 85 TYR A CA 1
ATOM 644 C C . TYR A 1 85 ? 12.946 -20.430 -10.272 1.00 98.38 85 TYR A C 1
ATOM 646 O O . TYR A 1 85 ? 12.920 -21.385 -11.039 1.00 98.38 85 TYR A O 1
ATOM 654 N N . HIS A 1 86 ? 13.502 -20.516 -9.061 1.00 98.00 86 HIS A N 1
ATOM 655 C CA . HIS A 1 86 ? 14.158 -21.723 -8.561 1.00 98.00 86 HIS A CA 1
ATOM 656 C C . HIS A 1 86 ? 13.224 -22.945 -8.560 1.00 98.00 86 HIS A C 1
ATOM 658 O O . HIS A 1 86 ? 13.637 -24.024 -8.971 1.00 98.00 86 HIS A O 1
ATOM 664 N N . PHE A 1 87 ? 11.961 -22.775 -8.150 1.00 97.44 87 PHE A N 1
ATOM 665 C CA . PHE A 1 87 ? 10.994 -23.881 -8.090 1.00 97.44 87 PHE A CA 1
ATOM 666 C C . PHE A 1 87 ? 10.221 -24.121 -9.394 1.00 97.44 87 PHE A C 1
ATOM 668 O O . PHE A 1 87 ? 9.743 -25.230 -9.623 1.00 97.44 87 PHE A O 1
ATOM 675 N N . GLY A 1 88 ? 10.032 -23.090 -10.222 1.00 96.75 88 GLY A N 1
ATOM 676 C CA . GLY A 1 88 ? 9.096 -23.134 -11.352 1.00 96.75 88 GLY A CA 1
ATOM 677 C C . GLY A 1 88 ? 9.663 -22.706 -12.703 1.00 96.75 88 GLY A C 1
ATOM 678 O O . GLY A 1 88 ? 8.932 -22.757 -13.695 1.00 96.75 88 GLY A O 1
ATOM 679 N N . GLY A 1 89 ? 10.926 -22.277 -12.763 1.00 98.00 89 GLY A N 1
ATOM 680 C CA . GLY A 1 89 ? 11.525 -21.660 -13.945 1.00 98.00 89 GLY A CA 1
ATOM 681 C C . GLY A 1 89 ? 10.676 -20.498 -14.457 1.00 98.00 89 GLY A C 1
ATOM 682 O O . GLY A 1 89 ? 10.080 -19.763 -13.678 1.00 98.00 89 GLY A O 1
ATOM 683 N N . LEU A 1 90 ? 10.549 -20.377 -15.777 1.00 97.81 90 LEU A N 1
ATOM 684 C CA . LEU A 1 90 ? 9.738 -19.349 -16.441 1.00 97.81 90 LEU A CA 1
ATOM 685 C C . LEU A 1 90 ? 8.269 -19.761 -16.654 1.00 97.81 90 LEU A C 1
ATOM 687 O O . LEU A 1 90 ? 7.627 -19.290 -17.587 1.00 97.81 90 LEU A O 1
ATOM 691 N N . ARG A 1 91 ? 7.702 -20.650 -15.829 1.00 97.81 91 ARG A N 1
ATOM 692 C CA . ARG A 1 91 ? 6.275 -21.013 -15.934 1.00 97.81 91 ARG A CA 1
ATOM 693 C C . ARG A 1 91 ? 5.407 -19.919 -15.287 1.00 97.81 91 ARG A C 1
ATOM 695 O O . ARG A 1 91 ? 5.436 -19.821 -14.058 1.00 97.81 91 ARG A O 1
ATOM 702 N N . PRO A 1 92 ? 4.579 -19.151 -16.035 1.00 97.38 92 PRO A N 1
ATOM 703 C CA . PRO A 1 92 ? 3.849 -18.001 -15.481 1.00 97.38 92 PRO A CA 1
ATOM 704 C C . PRO A 1 92 ? 2.917 -18.351 -14.315 1.00 97.38 92 PRO A C 1
ATOM 706 O O . PRO A 1 92 ? 2.772 -17.561 -13.385 1.00 97.38 92 PRO A O 1
ATOM 709 N N . LEU A 1 93 ? 2.349 -19.564 -14.320 1.00 97.81 93 LEU A N 1
ATOM 710 C CA . LEU A 1 93 ? 1.425 -20.053 -13.293 1.00 97.81 93 LEU A CA 1
ATOM 711 C C . LEU A 1 93 ? 1.935 -19.822 -11.865 1.00 97.81 93 LEU A C 1
ATOM 713 O O . LEU A 1 93 ? 1.209 -19.283 -11.036 1.00 97.81 93 LEU A O 1
ATOM 717 N N . GLY A 1 94 ? 3.189 -20.185 -11.575 1.00 97.75 94 GLY A N 1
ATOM 718 C CA . GLY A 1 94 ? 3.744 -20.023 -10.228 1.00 97.75 94 GLY A CA 1
ATOM 719 C C . GLY A 1 94 ? 3.818 -18.556 -9.792 1.00 97.75 94 GLY A C 1
ATOM 720 O O . GLY A 1 94 ? 3.591 -18.245 -8.623 1.00 97.75 94 GLY A O 1
ATOM 721 N N . TYR A 1 95 ? 4.078 -17.653 -10.739 1.00 98.44 95 TYR A N 1
ATOM 722 C CA . TYR A 1 95 ? 4.185 -16.221 -10.481 1.00 98.44 95 TYR A CA 1
ATOM 723 C C . TYR A 1 95 ? 2.838 -15.577 -10.184 1.00 98.44 95 TYR A C 1
ATOM 725 O O . TYR A 1 95 ? 2.735 -14.802 -9.228 1.00 98.44 95 TYR A O 1
ATOM 733 N N . HIS A 1 96 ? 1.814 -15.939 -10.957 1.00 98.31 96 HIS A N 1
ATOM 734 C CA . HIS A 1 96 ? 0.445 -15.469 -10.755 1.00 98.31 96 HIS A CA 1
ATOM 735 C C . HIS A 1 96 ? -0.172 -16.036 -9.476 1.00 98.31 96 HIS A C 1
ATOM 737 O O . HIS A 1 96 ? -0.806 -15.290 -8.735 1.00 98.31 96 HIS A O 1
ATOM 743 N N . VAL A 1 97 ? 0.080 -17.312 -9.154 1.00 97.94 97 VAL A N 1
ATOM 744 C CA . VAL A 1 97 ? -0.360 -17.924 -7.886 1.00 97.94 97 VAL A CA 1
ATOM 745 C C . VAL A 1 97 ? 0.245 -17.195 -6.687 1.00 97.94 97 VAL A C 1
ATOM 747 O O . VAL A 1 97 ? -0.475 -16.875 -5.741 1.00 97.94 97 VAL A O 1
ATOM 750 N N . PHE A 1 98 ? 1.543 -16.875 -6.727 1.00 98.31 98 PHE A N 1
ATOM 751 C CA . PHE A 1 98 ? 2.179 -16.097 -5.663 1.00 98.31 98 PHE A CA 1
ATOM 752 C C . PHE A 1 98 ? 1.541 -14.709 -5.521 1.00 98.31 98 PHE A C 1
ATOM 754 O O . PHE A 1 98 ? 1.173 -14.309 -4.416 1.00 98.31 98 PHE A O 1
ATOM 761 N N . ASN A 1 99 ? 1.379 -13.981 -6.630 1.00 98.50 99 ASN A N 1
ATOM 762 C CA . ASN A 1 99 ? 0.791 -12.642 -6.620 1.00 98.50 99 ASN A CA 1
ATOM 763 C C . ASN A 1 99 ? -0.643 -12.658 -6.070 1.00 98.50 99 ASN A C 1
ATOM 765 O O . ASN A 1 99 ? -0.973 -11.873 -5.179 1.00 98.50 99 ASN A O 1
ATOM 769 N N . LEU A 1 100 ? -1.473 -13.596 -6.531 1.00 98.38 100 LEU A N 1
ATOM 770 C CA . LEU A 1 100 ? -2.831 -13.786 -6.029 1.00 98.38 100 LEU A CA 1
ATOM 771 C C . LEU A 1 100 ? -2.841 -14.121 -4.531 1.00 98.38 100 LEU A C 1
ATOM 773 O O . LEU A 1 100 ? -3.628 -13.545 -3.781 1.00 98.38 100 LEU A O 1
ATOM 777 N N . GLY A 1 101 ? -1.935 -14.987 -4.070 1.00 98.06 101 GLY A N 1
ATOM 778 C CA . GLY A 1 101 ? -1.784 -15.304 -2.649 1.00 98.06 101 GLY A CA 1
ATOM 779 C C . GLY A 1 101 ? -1.461 -14.070 -1.800 1.00 98.06 101 GLY A C 1
ATOM 780 O O . GLY A 1 101 ? -2.106 -13.836 -0.775 1.00 98.06 101 GLY A O 1
ATOM 781 N N . VAL A 1 102 ? -0.521 -13.230 -2.248 1.00 98.69 10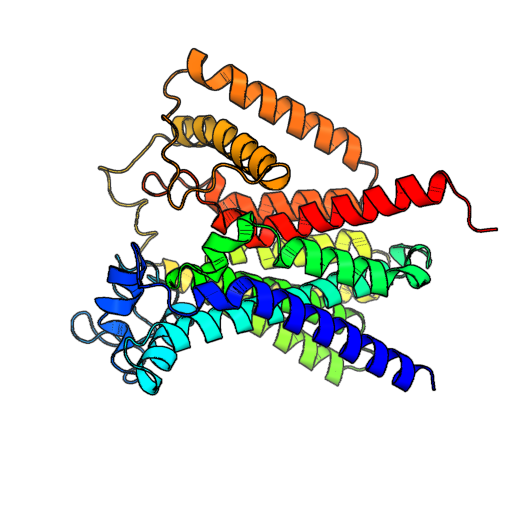2 VAL A N 1
ATOM 782 C CA . VAL A 1 102 ? -0.183 -11.961 -1.578 1.00 98.69 102 VAL A CA 1
ATOM 783 C C . VAL A 1 102 ? -1.364 -10.984 -1.602 1.00 98.69 102 VAL A C 1
ATOM 785 O O . VAL A 1 102 ? -1.612 -10.303 -0.604 1.00 98.69 102 VAL A O 1
ATOM 788 N N . HIS A 1 103 ? -2.119 -10.922 -2.700 1.00 98.56 103 HIS A N 1
ATOM 789 C CA . HIS A 1 103 ? -3.307 -10.078 -2.822 1.00 98.56 103 HIS A CA 1
ATOM 790 C C . HIS A 1 103 ? -4.419 -10.498 -1.846 1.00 98.56 103 HIS A C 1
ATOM 792 O O . HIS A 1 103 ? -4.915 -9.670 -1.078 1.00 98.56 103 HIS A O 1
ATOM 798 N N . VAL A 1 104 ? -4.742 -11.795 -1.791 1.00 98.38 104 VAL A N 1
ATOM 799 C CA . VAL A 1 104 ? -5.713 -12.360 -0.841 1.00 98.38 104 VAL A CA 1
ATOM 800 C C . VAL A 1 104 ? -5.271 -12.109 0.600 1.00 98.38 104 VAL A C 1
ATOM 802 O O . VAL A 1 104 ? -6.068 -11.641 1.417 1.00 98.38 104 VAL A O 1
ATOM 805 N N . LEU A 1 105 ? -3.995 -12.348 0.919 1.00 98.25 105 LEU A N 1
ATOM 806 C CA . LEU A 1 105 ? -3.468 -12.087 2.257 1.00 98.25 105 LEU A CA 1
ATOM 807 C C . LEU A 1 105 ? -3.561 -10.596 2.614 1.00 98.25 105 LEU A C 1
ATOM 809 O O . LEU A 1 105 ? -3.980 -10.256 3.719 1.00 98.25 105 LEU A O 1
ATOM 813 N N . SER A 1 106 ? -3.256 -9.702 1.672 1.00 98.75 106 SER A N 1
ATOM 814 C CA . SER A 1 106 ? -3.412 -8.253 1.859 1.00 98.75 106 SER A CA 1
ATOM 815 C C . SER A 1 106 ? -4.864 -7.878 2.160 1.00 98.75 106 SER A C 1
ATOM 817 O O . SER A 1 106 ? -5.110 -7.103 3.081 1.00 98.75 106 SER A O 1
ATOM 819 N N . ALA A 1 107 ? -5.834 -8.469 1.456 1.00 98.56 107 ALA A N 1
ATOM 820 C CA . ALA A 1 107 ? -7.257 -8.233 1.696 1.00 98.56 107 ALA A CA 1
ATOM 821 C C . ALA A 1 107 ? -7.705 -8.731 3.088 1.00 98.56 107 ALA A C 1
ATOM 823 O O . ALA A 1 107 ? -8.455 -8.042 3.784 1.00 98.56 107 ALA A O 1
ATOM 824 N N . VAL A 1 108 ? -7.195 -9.881 3.547 1.00 97.69 108 VAL A N 1
ATOM 825 C CA . VAL A 1 108 ? -7.437 -10.405 4.908 1.00 97.69 108 VAL A CA 1
ATOM 826 C C . VAL A 1 108 ? -6.860 -9.474 5.980 1.00 97.69 108 VAL A C 1
ATOM 828 O O . VAL A 1 108 ? -7.521 -9.184 6.988 1.00 97.69 108 VAL A O 1
ATOM 831 N N . VAL A 1 109 ? -5.637 -8.976 5.776 1.00 98.44 109 VAL A N 1
ATOM 832 C CA . VAL A 1 109 ? -5.008 -8.026 6.703 1.00 98.44 109 VAL A CA 1
ATOM 833 C C . VAL A 1 109 ? -5.759 -6.691 6.685 1.00 98.44 109 VAL A C 1
ATOM 835 O O . VAL A 1 109 ? -6.025 -6.147 7.756 1.00 98.44 109 VAL A O 1
ATOM 838 N N . LEU A 1 110 ? -6.200 -6.205 5.519 1.00 98.69 110 LEU A N 1
ATOM 839 C CA . LEU A 1 110 ? -7.036 -5.007 5.390 1.00 98.69 110 LEU A CA 1
ATOM 840 C C . LEU A 1 110 ? -8.344 -5.145 6.181 1.00 98.69 110 LEU A C 1
ATOM 842 O O . LEU A 1 110 ? -8.634 -4.291 7.020 1.00 98.69 110 LEU A O 1
ATOM 846 N N . ALA A 1 111 ? -9.095 -6.238 5.989 1.00 97.94 111 ALA A N 1
ATOM 847 C CA . ALA A 1 111 ? -10.302 -6.522 6.770 1.00 97.94 111 ALA A CA 1
ATOM 848 C C . ALA A 1 111 ? -10.001 -6.516 8.277 1.00 97.94 111 ALA A C 1
ATOM 850 O O . ALA A 1 111 ? -10.732 -5.929 9.076 1.00 97.94 111 ALA A O 1
ATOM 851 N N . SER A 1 112 ? -8.880 -7.120 8.676 1.00 96.88 112 SER A N 1
ATOM 852 C CA . SER A 1 112 ? -8.455 -7.175 10.075 1.00 96.88 112 SER A CA 1
ATOM 853 C C . SER A 1 112 ? -8.118 -5.799 10.655 1.00 96.88 112 SER A C 1
ATOM 855 O O . SER A 1 112 ? -8.475 -5.532 11.805 1.00 96.88 112 SER A O 1
ATOM 857 N N . VAL A 1 113 ? -7.451 -4.930 9.889 1.00 98.44 113 VAL A N 1
ATOM 858 C CA . VAL A 1 113 ? -7.163 -3.540 10.275 1.00 98.44 113 VAL A CA 1
ATOM 859 C C . VAL A 1 113 ? -8.470 -2.770 10.424 1.00 98.44 113 VAL A C 1
ATOM 861 O O . VAL A 1 113 ? -8.752 -2.291 11.519 1.00 98.44 113 VAL A O 1
ATOM 864 N N . VAL A 1 114 ? -9.315 -2.744 9.388 1.00 98.25 114 VAL A N 1
ATOM 865 C CA . VAL A 1 114 ? -10.594 -2.011 9.384 1.00 98.25 114 VAL A CA 1
ATOM 866 C C . VAL A 1 114 ? -11.480 -2.451 10.545 1.00 98.25 114 VAL A C 1
ATOM 868 O O . VAL A 1 114 ? -11.943 -1.620 11.324 1.00 98.25 114 VAL A O 1
ATOM 871 N N . ARG A 1 115 ? -11.666 -3.762 10.731 1.00 96.69 115 ARG A N 1
ATOM 872 C CA . ARG A 1 115 ? -12.481 -4.305 11.823 1.00 96.69 115 ARG A CA 1
ATOM 873 C C . ARG A 1 115 ? -11.972 -3.862 13.194 1.00 96.69 115 ARG A C 1
ATOM 875 O O . ARG A 1 115 ? -12.767 -3.493 14.055 1.00 96.69 115 ARG A O 1
ATOM 882 N N . ARG A 1 116 ? -10.655 -3.927 13.416 1.00 96.12 116 ARG A N 1
ATOM 883 C CA . ARG A 1 116 ? -10.039 -3.508 14.683 1.00 96.12 116 ARG A CA 1
ATOM 884 C C . ARG A 1 116 ? -10.185 -2.011 14.905 1.00 96.12 116 ARG A C 1
ATOM 886 O O . ARG A 1 116 ? -10.497 -1.621 16.022 1.00 96.12 116 ARG A O 1
ATOM 893 N N . THR A 1 117 ? -10.005 -1.204 13.862 1.00 97.38 117 THR A N 1
ATOM 894 C CA . THR A 1 117 ? -10.204 0.246 13.907 1.00 97.38 117 THR A CA 1
ATOM 895 C C . THR A 1 117 ? -11.637 0.596 14.295 1.00 97.38 117 THR A C 1
ATOM 897 O O . THR A 1 117 ? -11.836 1.396 15.204 1.00 97.38 117 THR A O 1
ATOM 900 N N . LEU A 1 118 ? -12.634 -0.036 13.667 1.00 96.94 118 LEU A N 1
ATOM 901 C CA . LEU A 1 118 ? -14.053 0.206 13.950 1.00 96.94 118 LEU A CA 1
ATOM 902 C C . LEU A 1 118 ? -14.442 -0.114 15.400 1.00 96.94 118 LEU A C 1
ATOM 904 O O . LEU A 1 118 ? -15.301 0.562 15.956 1.00 96.94 118 LEU A O 1
ATOM 908 N N . ARG A 1 119 ? -13.783 -1.104 16.012 1.00 95.25 119 ARG A N 1
ATOM 909 C CA . ARG A 1 119 ? -14.001 -1.530 17.404 1.00 95.25 119 ARG A CA 1
ATOM 910 C C . ARG A 1 119 ? -13.153 -0.775 18.432 1.00 95.25 119 ARG A C 1
ATOM 912 O O . ARG A 1 119 ? -13.091 -1.177 19.593 1.00 95.25 119 ARG A O 1
ATOM 919 N N . LEU A 1 120 ? -12.433 0.275 18.030 1.00 94.62 120 LEU A N 1
ATOM 920 C CA . LEU A 1 120 ? -11.676 1.072 18.991 1.00 94.62 120 LEU A CA 1
ATOM 921 C C . LEU A 1 120 ? -12.619 1.863 19.913 1.00 94.62 120 LEU A C 1
ATOM 923 O O . LEU A 1 120 ? -13.639 2.372 19.438 1.00 94.62 120 LEU A O 1
ATOM 927 N N . PRO A 1 121 ? -12.237 2.080 21.190 1.00 92.94 121 PRO A N 1
ATOM 928 C CA . PRO A 1 121 ? -13.003 2.909 22.126 1.00 92.94 121 PRO A CA 1
ATOM 929 C C . PRO A 1 121 ? -13.324 4.312 21.596 1.00 92.94 121 PRO A C 1
ATOM 931 O O . PRO A 1 121 ? -14.350 4.879 21.954 1.00 92.94 121 PRO A O 1
ATOM 934 N N . TYR A 1 122 ? -12.490 4.838 20.690 1.00 93.00 122 TYR A N 1
ATOM 935 C CA . TYR A 1 122 ? -12.713 6.088 19.957 1.00 93.00 122 TYR A CA 1
ATOM 936 C C . TYR A 1 122 ? -14.122 6.213 19.355 1.00 93.00 122 TYR A C 1
ATOM 938 O O . TYR A 1 122 ? -14.674 7.308 19.298 1.00 93.00 122 TYR A O 1
ATOM 946 N N . PHE A 1 123 ? -14.716 5.104 18.905 1.00 94.31 123 PHE A N 1
ATOM 947 C CA . PHE A 1 123 ? -16.043 5.101 18.293 1.00 94.31 123 PHE A CA 1
ATOM 948 C C . PHE A 1 123 ? -17.189 4.783 19.264 1.00 94.31 123 PHE A C 1
ATOM 950 O O . PHE A 1 123 ? -18.323 4.649 18.809 1.00 94.31 123 PHE A O 1
ATOM 957 N N . ALA A 1 124 ? -16.917 4.646 20.567 1.00 93.44 124 ALA A N 1
ATOM 958 C CA . ALA A 1 124 ? -17.917 4.387 21.610 1.00 93.44 124 ALA A CA 1
ATOM 959 C C . ALA A 1 124 ? -18.891 3.234 21.272 1.00 93.44 124 ALA A C 1
ATOM 961 O O . ALA A 1 124 ? -20.089 3.315 21.524 1.00 93.44 124 ALA A O 1
ATOM 962 N N . GLY A 1 125 ? -18.383 2.173 20.634 1.00 92.81 125 GLY A N 1
ATOM 963 C CA . GLY A 1 125 ? -19.165 0.992 20.255 1.00 92.81 125 GLY A CA 1
ATOM 964 C C . GLY A 1 125 ? -20.127 1.175 19.072 1.00 92.81 125 GLY A C 1
ATOM 965 O O . GLY A 1 125 ? -20.771 0.208 18.665 1.00 92.81 125 GLY A O 1
ATOM 966 N N . ALA A 1 126 ? -20.191 2.363 18.452 1.00 92.12 126 ALA A N 1
ATOM 967 C CA . ALA A 1 126 ? -21.122 2.677 17.356 1.00 92.12 126 ALA A CA 1
ATOM 968 C C . ALA A 1 126 ? -21.012 1.730 16.145 1.00 92.12 126 ALA A C 1
ATOM 970 O O . ALA A 1 126 ? -21.941 1.620 15.346 1.00 92.12 126 ALA A O 1
ATOM 971 N N . TRP A 1 127 ? -19.879 1.042 16.002 1.00 95.38 127 TRP A N 1
ATOM 972 C CA . TRP A 1 127 ? -19.607 0.133 14.893 1.00 95.38 127 TRP A CA 1
ATOM 973 C C . TRP A 1 127 ? -19.428 -1.326 15.307 1.00 95.38 127 TRP A C 1
ATOM 975 O O . TRP A 1 127 ? -19.181 -2.157 14.438 1.00 95.38 127 TRP A O 1
ATOM 985 N N . ASP A 1 128 ? -19.563 -1.679 16.587 1.00 93.19 128 ASP A N 1
ATOM 986 C CA . ASP A 1 128 ? -19.197 -3.017 17.077 1.00 93.19 128 ASP A CA 1
ATOM 987 C C . ASP A 1 128 ? -20.022 -4.134 16.436 1.00 93.19 128 ASP A C 1
ATOM 989 O O . ASP A 1 128 ? -19.473 -5.181 16.061 1.00 93.19 128 ASP A O 1
ATOM 993 N N . ARG A 1 129 ? -21.329 -3.876 16.282 1.00 91.75 129 ARG A N 1
ATOM 994 C CA . ARG A 1 129 ? -22.292 -4.770 15.627 1.00 91.75 129 ARG A CA 1
ATOM 995 C C . ARG A 1 129 ? -21.962 -4.961 14.136 1.00 91.75 129 ARG A C 1
ATOM 997 O O . ARG A 1 129 ? -21.719 -6.103 13.749 1.00 91.75 129 ARG A O 1
ATOM 1004 N N . PRO A 1 130 ? -21.885 -3.905 13.297 1.00 94.75 130 PRO A N 1
ATOM 1005 C CA . PRO A 1 130 ? -21.624 -4.071 11.866 1.00 94.75 130 PRO A CA 1
ATOM 1006 C C . PRO A 1 130 ? -20.145 -4.297 11.504 1.00 94.75 130 PRO A C 1
ATOM 1008 O O . PRO A 1 130 ? -19.856 -4.566 10.340 1.00 94.75 130 PRO A O 1
ATOM 1011 N N . ALA A 1 131 ? -19.198 -4.213 12.451 1.00 94.44 131 ALA A N 1
ATOM 1012 C CA . ALA A 1 131 ? -17.753 -4.234 12.175 1.00 94.44 131 ALA A CA 1
ATOM 1013 C C . ALA A 1 131 ? -17.303 -5.398 11.281 1.00 94.44 131 ALA A C 1
ATOM 1015 O O . ALA A 1 131 ? -16.486 -5.198 10.385 1.00 94.44 131 ALA A O 1
ATOM 1016 N N . TRP A 1 132 ? -17.833 -6.603 11.513 1.00 92.88 132 TRP A N 1
ATOM 1017 C CA . TRP A 1 132 ? -17.527 -7.774 10.690 1.00 92.88 132 TRP A CA 1
ATOM 1018 C C . TRP A 1 132 ? -17.983 -7.578 9.241 1.00 92.88 132 TRP A C 1
AT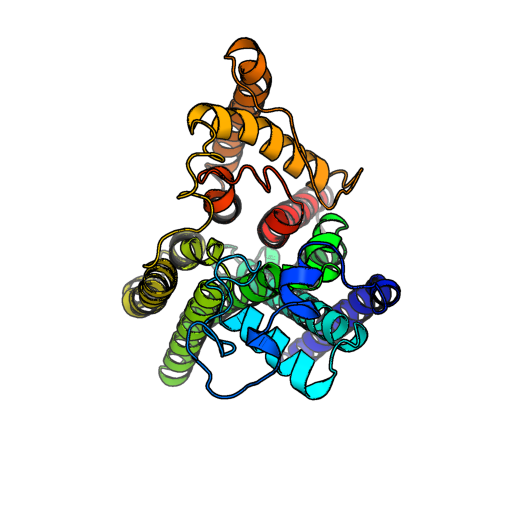OM 1020 O O . TRP A 1 132 ? -17.145 -7.616 8.341 1.00 92.88 132 TRP A O 1
ATOM 1030 N N . GLY A 1 133 ? -19.269 -7.287 9.028 1.00 94.31 133 GLY A N 1
ATOM 1031 C CA . GLY A 1 133 ? -19.833 -7.086 7.691 1.00 94.31 133 GLY A CA 1
ATOM 1032 C C . GLY A 1 133 ? -19.174 -5.932 6.935 1.00 94.31 133 GLY A C 1
ATOM 1033 O O . GLY A 1 133 ? -18.810 -6.092 5.775 1.00 94.31 133 GLY A O 1
ATOM 1034 N N . LEU A 1 134 ? -18.925 -4.803 7.607 1.00 96.62 134 LEU A N 1
ATOM 1035 C CA . LEU A 1 134 ? -18.276 -3.641 6.993 1.00 96.62 134 LEU A CA 1
ATOM 1036 C C . LEU A 1 134 ? -16.817 -3.918 6.628 1.00 96.62 134 LEU A C 1
ATOM 1038 O O . LEU A 1 134 ? -16.385 -3.551 5.542 1.00 96.62 134 LEU A O 1
ATOM 1042 N N . SER A 1 135 ? -16.060 -4.600 7.492 1.00 96.81 135 SER A N 1
ATOM 1043 C CA . SER A 1 135 ? -14.675 -4.971 7.178 1.00 96.81 135 SER A CA 1
ATOM 1044 C C . SER A 1 135 ? -14.564 -5.942 6.001 1.00 96.81 135 SER A C 1
ATOM 1046 O O . SER A 1 135 ? -13.669 -5.786 5.172 1.00 96.81 135 SER A O 1
ATOM 1048 N N . LEU A 1 136 ? -15.496 -6.897 5.894 1.00 96.19 136 LEU A N 1
ATOM 1049 C CA . LEU A 1 136 ? -15.578 -7.817 4.762 1.00 96.19 136 LEU A CA 1
ATOM 1050 C C . LEU A 1 136 ? -15.967 -7.077 3.481 1.00 96.19 136 LEU A C 1
ATOM 1052 O O . LEU A 1 136 ? -15.318 -7.271 2.461 1.00 96.19 136 LEU A O 1
ATOM 1056 N N . ALA A 1 137 ? -16.974 -6.200 3.540 1.00 97.56 137 ALA A N 1
ATOM 1057 C CA . ALA A 1 137 ? -17.395 -5.390 2.401 1.00 97.56 137 ALA A CA 1
ATOM 1058 C C . ALA A 1 137 ? -16.251 -4.508 1.880 1.00 97.56 137 ALA A C 1
ATOM 1060 O O . ALA A 1 137 ? -16.003 -4.485 0.680 1.00 97.56 137 ALA A O 1
ATOM 1061 N N . VAL A 1 138 ? -15.504 -3.847 2.772 1.00 98.50 138 VAL A N 1
ATOM 1062 C CA . VAL A 1 138 ? -14.325 -3.054 2.391 1.00 98.50 138 VAL A CA 1
ATOM 1063 C C . VAL A 1 138 ? -13.271 -3.919 1.702 1.00 98.50 138 VAL A C 1
ATOM 1065 O O . VAL A 1 138 ? -12.794 -3.551 0.632 1.00 98.50 138 VAL A O 1
ATOM 1068 N N . ALA A 1 139 ? -12.912 -5.064 2.288 1.00 98.31 139 ALA A N 1
ATOM 1069 C CA . ALA A 1 139 ? -11.884 -5.933 1.724 1.00 98.31 139 ALA A CA 1
ATOM 1070 C C . ALA A 1 139 ? -12.306 -6.573 0.396 1.00 98.31 139 ALA A C 1
ATOM 1072 O O . ALA A 1 139 ? -11.486 -6.632 -0.513 1.00 98.31 139 ALA A O 1
ATOM 1073 N N . LEU A 1 140 ? -13.566 -7.005 0.264 1.00 97.94 140 LEU A N 1
ATOM 1074 C CA . LEU A 1 140 ? -14.109 -7.545 -0.983 1.00 97.94 140 LEU A CA 1
ATOM 1075 C C . LEU A 1 140 ? -14.128 -6.481 -2.071 1.00 97.94 140 LEU A C 1
ATOM 1077 O O . LEU A 1 140 ? -13.533 -6.701 -3.118 1.00 97.94 140 LEU A O 1
ATOM 1081 N N . VAL A 1 141 ? -14.757 -5.327 -1.818 1.00 98.19 141 VAL A N 1
ATOM 1082 C CA . VAL A 1 141 ? -14.858 -4.251 -2.815 1.00 98.19 141 VAL A CA 1
ATOM 1083 C C . VAL A 1 141 ? -13.477 -3.784 -3.245 1.00 98.19 141 VAL A C 1
ATOM 1085 O O . VAL A 1 141 ? -13.267 -3.589 -4.434 1.00 98.19 141 VAL A O 1
ATOM 1088 N N . TRP A 1 142 ? -12.523 -3.659 -2.318 1.00 98.62 142 TRP A N 1
ATOM 1089 C CA . TRP A 1 142 ? -11.142 -3.347 -2.668 1.00 98.62 142 TRP A CA 1
ATOM 1090 C C . TRP A 1 142 ? -10.503 -4.457 -3.508 1.00 98.62 142 TRP A C 1
ATOM 1092 O O . TRP A 1 142 ? -10.000 -4.177 -4.590 1.00 98.62 142 TRP A O 1
ATOM 1102 N N . ALA A 1 143 ? -10.538 -5.711 -3.055 1.00 98.25 143 ALA A N 1
ATOM 1103 C CA . ALA A 1 143 ? -9.844 -6.810 -3.723 1.00 98.25 143 ALA A CA 1
ATOM 1104 C C . ALA A 1 143 ? -10.361 -7.067 -5.146 1.00 98.25 143 ALA A C 1
ATOM 1106 O O . ALA A 1 143 ? -9.579 -7.320 -6.053 1.00 98.25 143 ALA A O 1
ATOM 1107 N N . VAL A 1 144 ? -11.672 -6.946 -5.367 1.00 97.38 144 VAL A N 1
ATOM 1108 C CA . VAL A 1 144 ? -12.283 -7.186 -6.685 1.00 97.38 144 VAL A CA 1
ATOM 1109 C C . VAL A 1 144 ? -12.330 -5.939 -7.570 1.00 97.38 144 VAL A C 1
ATOM 1111 O O . VAL A 1 144 ? -12.804 -6.011 -8.703 1.00 97.38 144 VAL A O 1
ATOM 1114 N N . HIS A 1 145 ? -11.874 -4.785 -7.072 1.00 97.81 145 HIS A N 1
ATOM 1115 C CA . HIS A 1 145 ? -11.929 -3.541 -7.829 1.00 97.81 145 HIS A CA 1
ATOM 1116 C C . HIS A 1 145 ? -11.048 -3.635 -9.089 1.00 97.81 145 HIS A C 1
ATOM 1118 O O . HIS A 1 145 ? -9.850 -3.901 -8.956 1.00 97.81 145 HIS A O 1
ATOM 1124 N N . PRO A 1 146 ? -11.558 -3.333 -10.302 1.00 96.81 146 PRO A N 1
ATOM 1125 C CA . PRO A 1 146 ? -10.793 -3.520 -11.540 1.00 96.81 146 PRO A CA 1
ATOM 1126 C C . PRO A 1 146 ? -9.458 -2.760 -11.586 1.00 96.81 146 PRO A C 1
ATOM 1128 O O . PRO A 1 146 ? -8.506 -3.238 -12.193 1.00 96.81 146 PRO A O 1
ATOM 1131 N N . LEU A 1 147 ? -9.353 -1.633 -10.873 1.00 96.44 147 LEU A N 1
ATOM 1132 C CA . LEU A 1 147 ? -8.115 -0.849 -10.725 1.00 96.44 147 LEU A CA 1
ATOM 1133 C C . LEU A 1 147 ? -6.941 -1.625 -10.098 1.00 96.44 147 LEU A C 1
ATOM 1135 O O . LEU A 1 147 ? -5.787 -1.245 -10.264 1.00 96.44 147 LEU A O 1
ATOM 1139 N N . ASN A 1 148 ? -7.221 -2.713 -9.379 1.00 97.38 148 ASN A N 1
ATOM 1140 C CA . ASN A 1 148 ? -6.195 -3.572 -8.795 1.00 97.38 148 ASN A CA 1
ATOM 1141 C C . ASN A 1 148 ? -5.671 -4.628 -9.779 1.00 97.38 148 ASN A C 1
ATOM 1143 O O . ASN A 1 148 ? -4.670 -5.279 -9.485 1.00 97.38 148 ASN A O 1
ATOM 1147 N N . THR A 1 149 ? -6.295 -4.787 -10.953 1.00 95.38 149 THR A N 1
ATOM 1148 C CA . THR A 1 149 ? -5.913 -5.803 -11.950 1.00 95.38 149 THR A CA 1
ATOM 1149 C C . THR A 1 149 ? -4.456 -5.671 -12.363 1.00 95.38 149 THR A C 1
ATOM 1151 O O . THR A 1 149 ? -3.751 -6.678 -12.385 1.00 95.38 149 THR A O 1
ATOM 1154 N N . GLU A 1 150 ? -3.979 -4.448 -12.619 1.00 95.38 150 GLU A N 1
ATOM 1155 C CA . GLU A 1 150 ? -2.578 -4.221 -12.970 1.00 95.38 150 GLU A CA 1
ATOM 1156 C C . GLU A 1 150 ? -1.639 -4.716 -11.859 1.00 95.38 150 GLU A C 1
ATOM 1158 O O . GLU A 1 150 ? -0.670 -5.403 -12.145 1.00 95.38 150 GLU A O 1
ATOM 1163 N N . ALA A 1 151 ? -1.931 -4.442 -10.585 1.00 96.50 151 ALA A N 1
ATOM 1164 C CA . ALA A 1 151 ? -1.073 -4.883 -9.485 1.00 96.50 151 ALA A CA 1
ATOM 1165 C C . ALA A 1 151 ? -1.044 -6.415 -9.326 1.00 96.50 151 ALA A C 1
ATOM 1167 O O . ALA A 1 151 ? -0.004 -6.972 -8.980 1.00 96.50 151 ALA A O 1
ATOM 1168 N N . VAL A 1 152 ? -2.17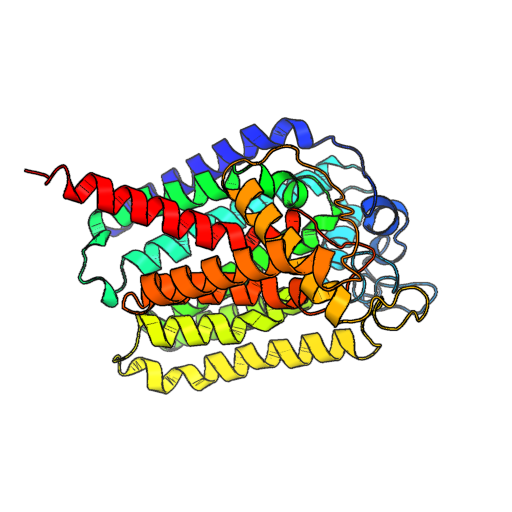6 -7.089 -9.562 1.00 97.31 152 VAL A N 1
ATOM 1169 C CA . VAL A 1 152 ? -2.325 -8.536 -9.330 1.00 97.31 152 VAL A CA 1
ATOM 1170 C C . VAL A 1 152 ? -1.796 -9.362 -10.503 1.00 97.31 152 VAL A C 1
ATOM 1172 O O . VAL A 1 152 ? -1.040 -10.310 -10.290 1.00 97.31 152 VAL A O 1
ATOM 1175 N N . VAL A 1 153 ? -2.180 -9.009 -11.732 1.00 96.25 153 VAL A N 1
ATOM 1176 C CA . VAL A 1 153 ? -1.910 -9.811 -12.936 1.00 96.25 153 VAL A CA 1
ATOM 1177 C C . VAL A 1 153 ? -0.548 -9.494 -13.544 1.00 96.25 153 VAL A C 1
ATOM 1179 O O . VAL A 1 153 ? 0.097 -10.373 -14.099 1.00 96.25 153 VAL A O 1
ATOM 1182 N N . TYR A 1 154 ? -0.069 -8.258 -13.449 1.00 96.12 154 TYR A N 1
ATOM 1183 C CA . TYR A 1 154 ? 1.232 -7.902 -14.006 1.00 96.12 154 TYR A CA 1
ATOM 1184 C C . TYR A 1 154 ? 2.334 -8.378 -13.051 1.00 96.12 154 TYR A C 1
ATOM 1186 O O . TYR A 1 154 ? 2.509 -7.815 -11.968 1.00 96.12 154 TYR A O 1
ATOM 1194 N N . VAL A 1 155 ? 3.066 -9.434 -13.426 1.00 97.69 155 VAL A N 1
ATOM 1195 C CA . VAL A 1 155 ? 3.909 -10.213 -12.499 1.00 97.69 155 VAL A CA 1
ATOM 1196 C C . VAL A 1 155 ? 4.880 -9.328 -11.722 1.00 97.69 155 VAL A C 1
ATOM 1198 O O . VAL A 1 155 ? 4.967 -9.425 -10.499 1.00 97.69 155 VAL A O 1
ATOM 1201 N N . THR A 1 156 ? 5.554 -8.408 -12.400 1.00 96.19 156 THR A N 1
ATOM 1202 C CA . THR A 1 156 ? 6.547 -7.499 -11.816 1.00 96.19 156 THR A CA 1
ATOM 1203 C C . THR A 1 156 ? 5.942 -6.472 -10.853 1.00 96.19 156 THR A C 1
ATOM 1205 O O . THR A 1 156 ? 6.624 -5.975 -9.946 1.00 96.19 156 THR A O 1
ATOM 1208 N N . GLN A 1 157 ? 4.633 -6.211 -10.939 1.00 96.44 157 GLN A N 1
ATOM 1209 C CA . GLN A 1 157 ? 3.914 -5.415 -9.938 1.00 96.44 157 GLN A CA 1
ATOM 1210 C C . GLN A 1 157 ? 3.678 -6.158 -8.623 1.00 96.44 157 GLN A C 1
ATOM 1212 O O . GLN A 1 157 ? 3.158 -5.577 -7.673 1.00 96.44 157 GLN A O 1
ATOM 1217 N N . ARG A 1 158 ? 4.266 -7.350 -8.471 1.00 97.56 158 ARG A N 1
ATOM 1218 C CA . ARG A 1 158 ? 4.610 -7.938 -7.172 1.00 97.56 158 ARG A CA 1
ATOM 1219 C C . ARG A 1 158 ? 5.286 -6.948 -6.219 1.00 97.56 158 ARG A C 1
ATOM 1221 O O . ARG A 1 158 ? 5.106 -7.060 -5.010 1.00 97.56 158 ARG A O 1
ATOM 1228 N N . THR A 1 159 ? 6.020 -5.957 -6.737 1.00 97.12 159 THR A N 1
ATOM 1229 C CA . THR A 1 159 ? 6.553 -4.854 -5.914 1.00 97.12 159 THR A CA 1
ATOM 1230 C C . THR A 1 159 ? 5.452 -4.089 -5.164 1.00 97.12 159 THR A C 1
ATOM 1232 O O . THR A 1 159 ? 5.630 -3.791 -3.986 1.00 97.12 159 THR A O 1
ATOM 1235 N N . GLU A 1 160 ? 4.312 -3.814 -5.809 1.00 97.62 160 GLU A N 1
ATOM 1236 C CA . GLU A 1 160 ? 3.142 -3.148 -5.209 1.00 97.62 160 GLU A CA 1
ATOM 1237 C C . GLU A 1 160 ? 2.397 -4.073 -4.243 1.00 97.62 160 GLU A C 1
ATOM 1239 O O . GLU A 1 160 ? 1.996 -3.654 -3.158 1.00 97.62 160 GLU A O 1
ATOM 1244 N N . LEU A 1 161 ? 2.260 -5.352 -4.603 1.00 98.62 161 LEU A N 1
ATOM 1245 C CA . LEU A 1 161 ? 1.598 -6.342 -3.753 1.00 98.62 161 LEU A CA 1
ATOM 1246 C C . LEU A 1 161 ? 2.344 -6.539 -2.428 1.00 98.62 161 LEU A C 1
ATOM 1248 O O . LEU A 1 161 ? 1.734 -6.488 -1.360 1.00 98.62 161 LEU A O 1
ATOM 1252 N N . LEU A 1 162 ? 3.665 -6.732 -2.487 1.00 98.75 162 LEU A N 1
ATOM 1253 C CA . LEU A 1 162 ? 4.486 -6.957 -1.299 1.00 98.75 162 LEU A CA 1
ATOM 1254 C C . LEU A 1 162 ? 4.560 -5.716 -0.417 1.00 98.75 162 LEU A C 1
ATOM 1256 O O . LEU A 1 162 ? 4.371 -5.833 0.794 1.00 98.75 162 LEU A O 1
ATOM 1260 N N . VAL A 1 163 ? 4.781 -4.526 -0.995 1.00 98.56 163 VAL A N 1
ATOM 1261 C CA . VAL A 1 163 ? 4.805 -3.309 -0.174 1.00 98.56 163 VAL A CA 1
ATOM 1262 C C . VAL A 1 163 ? 3.459 -3.090 0.504 1.00 98.56 163 VAL A C 1
ATOM 1264 O O . VAL A 1 163 ? 3.448 -2.789 1.690 1.00 98.56 163 VAL A O 1
ATOM 1267 N N . ALA A 1 164 ? 2.335 -3.317 -0.180 1.00 98.56 164 ALA A N 1
ATOM 1268 C CA . ALA A 1 164 ? 1.012 -3.175 0.414 1.00 98.56 164 ALA A CA 1
ATOM 1269 C C . ALA A 1 164 ? 0.748 -4.183 1.537 1.00 98.56 164 ALA A C 1
ATOM 1271 O O . ALA A 1 164 ? 0.262 -3.790 2.599 1.00 98.56 164 ALA A O 1
ATOM 1272 N N . LEU A 1 165 ? 1.112 -5.456 1.340 1.00 98.88 165 LEU A N 1
ATOM 1273 C CA . LEU A 1 165 ? 1.007 -6.477 2.379 1.00 98.88 165 LEU A CA 1
ATOM 1274 C C . LEU A 1 165 ? 1.786 -6.058 3.628 1.00 98.88 165 LEU A C 1
ATOM 1276 O O . LEU A 1 165 ? 1.240 -6.066 4.732 1.00 98.88 165 LEU A O 1
ATOM 1280 N N . PHE A 1 166 ? 3.050 -5.670 3.462 1.00 98.81 166 PHE A N 1
ATOM 1281 C CA . PHE A 1 166 ? 3.893 -5.242 4.573 1.00 98.81 166 PHE A CA 1
ATOM 1282 C C . PHE A 1 166 ? 3.390 -3.945 5.213 1.00 98.81 166 PHE A C 1
ATOM 1284 O O . PHE A 1 166 ? 3.394 -3.836 6.437 1.00 98.81 166 PHE A O 1
ATOM 1291 N N . TYR A 1 167 ? 2.848 -3.017 4.422 1.00 98.75 167 TYR A N 1
ATOM 1292 C CA . TYR A 1 167 ? 2.260 -1.773 4.914 1.00 98.75 167 TYR A CA 1
ATOM 1293 C C . TYR A 1 167 ? 1.073 -2.033 5.846 1.00 98.75 167 TYR A C 1
ATOM 1295 O O . TYR A 1 167 ? 1.016 -1.548 6.980 1.00 98.75 167 TYR A O 1
ATOM 1303 N N . LEU A 1 168 ? 0.130 -2.854 5.378 1.00 98.81 168 LEU A N 1
ATOM 1304 C CA . LEU A 1 168 ? -1.046 -3.259 6.141 1.00 98.81 168 LEU A CA 1
ATOM 1305 C C . LEU A 1 168 ? -0.652 -4.108 7.353 1.00 98.81 168 LEU A C 1
ATOM 1307 O O . LEU A 1 168 ? -1.227 -3.943 8.428 1.00 98.81 168 LEU A O 1
ATOM 1311 N N . THR A 1 169 ? 0.356 -4.972 7.212 1.00 98.88 169 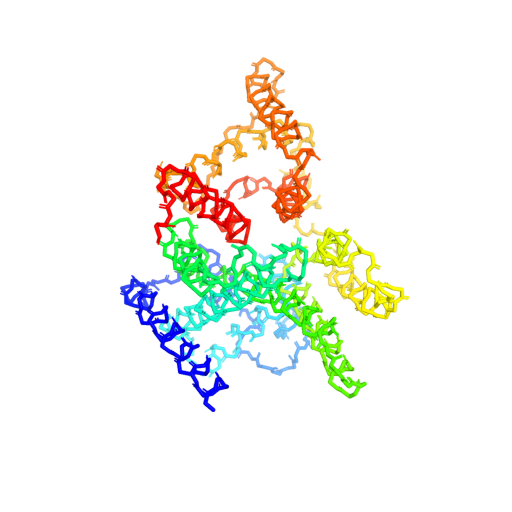THR A N 1
ATOM 1312 C CA . THR A 1 169 ? 0.862 -5.814 8.304 1.00 98.88 169 THR A CA 1
ATOM 1313 C C . THR A 1 169 ? 1.516 -4.979 9.397 1.00 98.88 169 THR A C 1
ATOM 1315 O O . THR A 1 169 ? 1.279 -5.254 10.570 1.00 98.88 169 THR A O 1
ATOM 1318 N N . THR A 1 170 ? 2.265 -3.924 9.064 1.00 98.88 170 THR A N 1
ATOM 1319 C CA . THR A 1 170 ? 2.798 -3.003 10.076 1.00 98.88 170 THR A CA 1
ATOM 1320 C C . THR A 1 170 ? 1.682 -2.284 10.823 1.00 98.88 170 THR A C 1
ATOM 1322 O O . THR A 1 170 ? 1.726 -2.235 12.051 1.00 98.88 170 THR A O 1
ATOM 1325 N N . LEU A 1 171 ? 0.657 -1.774 10.130 1.00 98.44 171 LEU A N 1
ATOM 1326 C CA . LEU A 1 171 ? -0.497 -1.151 10.793 1.00 98.44 171 LEU A CA 1
ATOM 1327 C C . LEU A 1 171 ? -1.240 -2.145 11.689 1.00 98.44 171 LEU A C 1
ATOM 1329 O O . LEU A 1 171 ? -1.587 -1.832 12.829 1.00 98.44 171 LEU A O 1
ATOM 1333 N N . TRP A 1 172 ? -1.445 -3.366 11.201 1.00 98.56 172 TRP A N 1
ATOM 1334 C CA . TRP A 1 172 ? -2.063 -4.433 11.972 1.00 98.56 172 TRP A CA 1
ATOM 1335 C C . TRP A 1 172 ? -1.232 -4.793 13.209 1.00 98.56 172 TRP A C 1
ATOM 1337 O O . TRP A 1 172 ? -1.775 -4.841 14.311 1.00 98.56 172 TRP A O 1
ATOM 1347 N N . ALA A 1 173 ? 0.079 -4.980 13.068 1.00 98.62 173 ALA A N 1
ATOM 1348 C CA . ALA A 1 173 ? 0.984 -5.273 14.174 1.00 98.62 173 ALA A CA 1
ATOM 1349 C C . ALA A 1 173 ? 1.060 -4.111 15.180 1.00 98.62 173 ALA A C 1
ATOM 1351 O O . ALA A 1 173 ? 1.035 -4.360 16.383 1.00 98.62 173 ALA A O 1
ATOM 1352 N N . ALA A 1 174 ? 1.038 -2.851 14.731 1.00 97.69 174 ALA A N 1
ATOM 1353 C CA . ALA A 1 174 ? 0.956 -1.681 15.609 1.00 97.69 174 ALA A CA 1
ATOM 1354 C C . ALA A 1 174 ? -0.347 -1.675 16.432 1.00 97.69 174 ALA A C 1
ATOM 1356 O O . ALA A 1 174 ? -0.324 -1.503 17.652 1.00 97.69 174 ALA A O 1
ATOM 1357 N N . LEU A 1 175 ? -1.485 -1.991 15.802 1.00 96.12 175 LEU A N 1
ATOM 1358 C CA . LEU A 1 175 ? -2.756 -2.199 16.504 1.00 96.12 175 LEU A CA 1
ATOM 1359 C C . LEU A 1 175 ? -2.667 -3.311 17.553 1.00 96.12 175 LEU A C 1
ATOM 1361 O O . LEU A 1 175 ? -3.218 -3.187 18.650 1.00 96.12 175 LEU A O 1
ATOM 1365 N N . ARG A 1 176 ? -1.966 -4.407 17.244 1.00 96.31 176 ARG A N 1
ATOM 1366 C CA . ARG A 1 176 ? -1.722 -5.481 18.213 1.00 96.31 176 ARG A CA 1
ATOM 1367 C C . ARG A 1 176 ? -0.828 -5.019 19.358 1.00 96.31 176 ARG A C 1
ATOM 1369 O O . ARG A 1 176 ? -1.180 -5.300 20.500 1.00 96.31 176 ARG A O 1
ATOM 1376 N N . PHE A 1 177 ? 0.237 -4.278 19.066 1.00 95.88 177 PHE A N 1
ATOM 1377 C CA . PHE A 1 177 ? 1.153 -3.688 20.040 1.00 95.88 177 PHE A CA 1
ATOM 1378 C C . PHE A 1 177 ? 0.417 -2.795 21.045 1.00 95.88 177 PHE A C 1
ATOM 1380 O O . PHE A 1 177 ? 0.589 -2.977 22.249 1.00 95.88 177 PHE A O 1
ATOM 1387 N N . TRP A 1 178 ? -0.455 -1.894 20.581 1.00 93.69 178 TRP A N 1
ATOM 1388 C CA . TRP A 1 178 ? -1.220 -1.011 21.470 1.00 93.69 178 TRP A CA 1
ATOM 1389 C C . TRP A 1 178 ? -2.273 -1.751 22.304 1.00 93.69 178 TRP A C 1
ATOM 1391 O O . TRP A 1 178 ? -2.568 -1.336 23.419 1.00 93.69 178 TRP A O 1
ATOM 1401 N N . SER A 1 179 ? -2.816 -2.858 21.788 1.00 92.44 179 SER A N 1
ATOM 1402 C CA . SER A 1 179 ? -3.808 -3.692 22.491 1.00 92.44 179 SER A CA 1
ATOM 1403 C C . SER A 1 179 ? -3.208 -4.820 23.346 1.00 92.44 179 SER A C 1
ATOM 1405 O O . SER A 1 179 ? -3.953 -5.626 23.902 1.00 92.44 179 SER A O 1
ATOM 1407 N N . ALA A 1 180 ? -1.880 -4.952 23.400 1.00 93.62 180 ALA A N 1
ATOM 1408 C CA . ALA A 1 180 ? -1.228 -6.075 24.064 1.00 93.62 180 ALA A CA 1
ATOM 1409 C C . ALA A 1 180 ? -1.359 -5.977 25.594 1.00 93.62 180 ALA A C 1
ATOM 1411 O O . ALA A 1 180 ? -0.920 -5.002 26.198 1.00 93.62 180 ALA A O 1
ATOM 1412 N N . GLY A 1 181 ? -1.920 -7.018 26.220 1.00 91.50 181 GLY A N 1
ATOM 1413 C CA . GLY A 1 181 ? -2.121 -7.087 27.675 1.00 91.50 181 GLY A CA 1
ATOM 1414 C C . GLY A 1 181 ? -0.902 -7.546 28.485 1.00 91.50 181 GLY A C 1
ATOM 1415 O O . GLY A 1 181 ? -0.952 -7.533 29.707 1.00 91.50 181 GLY A O 1
ATOM 1416 N N . SER A 1 182 ? 0.189 -7.960 27.831 1.00 94.12 182 SER A N 1
ATOM 1417 C CA . SER A 1 182 ? 1.427 -8.393 28.491 1.00 94.12 182 SER A CA 1
ATOM 1418 C C . SER A 1 182 ? 2.662 -7.826 27.794 1.00 94.12 182 SER A C 1
ATOM 1420 O O . SER A 1 182 ? 2.640 -7.554 26.589 1.00 94.12 182 SER A O 1
ATOM 1422 N N . THR A 1 183 ? 3.761 -7.683 28.539 1.00 92.62 183 THR A N 1
ATOM 1423 C CA . THR A 1 183 ? 5.040 -7.189 28.006 1.00 92.62 183 THR A CA 1
ATOM 1424 C C . THR A 1 183 ? 5.570 -8.084 26.888 1.00 92.62 183 THR A C 1
ATOM 1426 O O . THR A 1 183 ? 5.947 -7.571 25.841 1.00 92.62 183 THR A O 1
ATOM 1429 N N . GLY A 1 184 ? 5.521 -9.412 27.050 1.00 96.44 184 GLY A N 1
ATOM 1430 C CA . GLY A 1 184 ? 5.983 -10.354 26.022 1.00 96.44 184 GLY A CA 1
ATOM 1431 C C . GLY A 1 184 ? 5.208 -10.228 24.706 1.00 96.44 184 GLY A C 1
ATOM 1432 O O . GLY A 1 184 ? 5.810 -10.102 23.641 1.00 96.44 184 GLY A O 1
ATOM 1433 N N . ALA A 1 185 ? 3.872 -10.159 24.772 1.00 96.25 185 ALA A N 1
ATOM 1434 C CA . ALA A 1 185 ? 3.050 -9.938 23.582 1.00 96.25 185 ALA A CA 1
ATOM 1435 C C . ALA A 1 185 ? 3.336 -8.569 22.949 1.00 96.25 185 ALA A C 1
ATOM 1437 O O . ALA A 1 185 ? 3.412 -8.456 21.728 1.00 96.25 185 ALA A O 1
ATOM 1438 N N . ARG A 1 186 ? 3.525 -7.529 23.769 1.00 95.06 186 ARG A N 1
ATOM 1439 C CA . ARG A 1 186 ? 3.863 -6.187 23.291 1.00 95.06 186 ARG A CA 1
ATOM 1440 C C . ARG A 1 186 ? 5.197 -6.178 22.543 1.00 95.06 186 ARG A C 1
ATOM 1442 O O . ARG A 1 186 ? 5.248 -5.643 21.442 1.00 95.06 186 ARG A O 1
ATOM 1449 N N . THR A 1 187 ? 6.238 -6.805 23.087 1.00 96.44 187 THR A N 1
ATOM 1450 C CA . THR A 1 187 ? 7.550 -6.925 22.432 1.00 96.44 187 THR A CA 1
ATOM 1451 C C . THR A 1 187 ? 7.458 -7.702 21.123 1.00 96.44 187 THR A C 1
ATOM 1453 O O . THR A 1 187 ? 7.995 -7.252 20.116 1.00 96.44 187 THR A O 1
ATOM 1456 N N . PHE A 1 188 ? 6.720 -8.815 21.091 1.00 98.12 188 PHE A N 1
ATOM 1457 C CA . PHE A 1 188 ? 6.503 -9.572 19.856 1.00 98.12 188 PHE A CA 1
ATOM 1458 C C . PHE A 1 188 ? 5.873 -8.704 18.757 1.00 98.12 188 PHE A C 1
ATOM 1460 O O . PHE A 1 188 ? 6.376 -8.653 17.637 1.00 98.12 188 PHE A O 1
ATOM 1467 N N . TRP A 1 189 ? 4.802 -7.970 19.079 1.00 97.88 189 TRP A N 1
ATOM 1468 C CA . TRP A 1 189 ? 4.121 -7.119 18.100 1.00 97.88 189 TRP A CA 1
ATOM 1469 C C . TRP A 1 189 ? 4.930 -5.885 17.699 1.00 97.88 189 TRP A C 1
ATOM 1471 O O . TRP A 1 189 ? 4.825 -5.447 16.556 1.00 97.88 189 TRP A O 1
ATOM 1481 N N . LEU A 1 190 ? 5.761 -5.358 18.603 1.00 97.56 190 LEU A N 1
ATOM 1482 C CA . LEU A 1 190 ? 6.747 -4.329 18.281 1.00 97.56 190 LEU A CA 1
ATOM 1483 C C . LEU A 1 190 ? 7.723 -4.841 17.213 1.00 97.56 190 LEU A C 1
ATOM 1485 O O . LEU A 1 190 ? 7.852 -4.224 16.160 1.00 97.56 190 LEU A O 1
ATOM 1489 N N . VAL A 1 191 ? 8.358 -5.991 17.458 1.00 98.38 191 VAL A N 1
ATOM 1490 C CA . VAL A 1 191 ? 9.309 -6.606 16.519 1.00 98.38 191 VAL A CA 1
ATOM 1491 C C . VAL A 1 191 ? 8.627 -6.926 15.189 1.00 98.38 191 VAL A C 1
ATOM 1493 O O . VAL A 1 191 ? 9.151 -6.571 14.138 1.00 98.38 191 VAL A O 1
ATOM 1496 N N . ALA A 1 192 ? 7.427 -7.510 15.214 1.00 98.56 192 ALA A N 1
ATOM 1497 C CA . ALA A 1 192 ? 6.664 -7.805 14.003 1.00 98.56 192 ALA A CA 1
ATOM 1498 C C . ALA A 1 192 ? 6.357 -6.540 13.177 1.00 98.56 192 ALA A C 1
ATOM 1500 O O . ALA A 1 192 ? 6.505 -6.558 11.956 1.00 98.56 192 ALA A O 1
ATOM 1501 N N . ALA A 1 193 ? 5.975 -5.432 13.825 1.00 98.56 193 ALA A N 1
ATOM 1502 C CA . ALA A 1 193 ? 5.711 -4.164 13.146 1.00 98.56 193 ALA A CA 1
ATOM 1503 C C . ALA A 1 193 ? 6.973 -3.589 12.483 1.00 98.56 193 ALA A C 1
ATOM 1505 O O . ALA A 1 193 ? 6.905 -3.126 11.342 1.00 98.56 193 ALA A O 1
ATOM 1506 N N . VAL A 1 194 ? 8.114 -3.654 13.180 1.00 98.56 194 VAL A N 1
ATOM 1507 C CA . VAL A 1 194 ? 9.417 -3.185 12.686 1.00 98.56 194 VAL A CA 1
ATOM 1508 C C . VAL A 1 194 ? 9.908 -4.034 11.517 1.00 98.56 194 VAL A C 1
ATOM 1510 O O . VAL A 1 194 ? 10.260 -3.480 10.478 1.00 98.56 194 VAL A O 1
ATOM 1513 N N . LEU A 1 195 ? 9.873 -5.364 11.635 1.00 98.62 195 LEU A N 1
ATOM 1514 C CA . LEU A 1 195 ? 10.287 -6.267 10.557 1.00 98.62 195 LEU A CA 1
ATOM 1515 C C . LEU A 1 195 ? 9.411 -6.100 9.312 1.00 98.62 195 LEU A C 1
ATOM 1517 O O . LEU A 1 195 ? 9.939 -6.009 8.206 1.00 98.62 195 LEU A O 1
ATOM 1521 N N . ALA A 1 196 ? 8.090 -5.985 9.481 1.00 98.75 196 ALA A N 1
ATOM 1522 C CA . ALA A 1 196 ? 7.187 -5.691 8.372 1.00 98.75 196 ALA A CA 1
ATOM 1523 C C . ALA A 1 196 ? 7.493 -4.320 7.741 1.00 98.75 196 ALA A C 1
ATOM 1525 O O . ALA A 1 196 ? 7.529 -4.206 6.522 1.00 98.75 196 ALA A O 1
ATOM 1526 N N . CYS A 1 197 ? 7.807 -3.295 8.540 1.00 98.69 197 CYS A N 1
ATOM 1527 C CA . CYS A 1 197 ? 8.165 -1.969 8.028 1.00 98.69 197 CYS A CA 1
ATOM 1528 C C . CYS A 1 197 ? 9.438 -2.013 7.179 1.00 98.69 197 CYS A C 1
ATOM 1530 O O . CYS A 1 197 ? 9.455 -1.518 6.052 1.00 98.69 197 CYS A O 1
ATOM 1532 N N . VAL A 1 198 ? 10.491 -2.651 7.697 1.00 98.38 198 VAL A N 1
ATOM 1533 C CA . VAL A 1 198 ? 11.754 -2.852 6.976 1.00 98.38 198 VAL A CA 1
ATOM 1534 C C . VAL A 1 198 ? 11.519 -3.637 5.685 1.00 98.38 198 VAL A C 1
ATOM 1536 O O . VAL A 1 198 ? 12.024 -3.248 4.633 1.00 98.38 198 VAL A O 1
ATOM 1539 N N . ALA A 1 199 ? 10.694 -4.685 5.726 1.00 98.38 199 ALA A N 1
ATOM 1540 C CA . ALA A 1 199 ? 10.340 -5.455 4.540 1.00 98.38 199 ALA A CA 1
ATOM 1541 C C . ALA A 1 199 ? 9.553 -4.627 3.503 1.00 98.38 199 ALA A C 1
ATOM 1543 O O . ALA A 1 199 ? 9.794 -4.740 2.299 1.00 98.38 199 ALA A O 1
ATOM 1544 N N . GLY A 1 200 ? 8.666 -3.734 3.948 1.00 98.06 200 GLY A N 1
ATOM 1545 C CA . GLY A 1 200 ? 7.988 -2.769 3.082 1.00 98.06 200 GLY A CA 1
ATOM 1546 C C . GLY A 1 200 ? 8.974 -1.838 2.371 1.00 98.06 200 GLY A C 1
ATOM 1547 O O . GLY A 1 200 ? 8.921 -1.711 1.148 1.00 98.06 200 GLY A O 1
ATOM 1548 N N . MET A 1 201 ? 9.925 -1.256 3.110 1.00 96.75 201 MET A N 1
ATOM 1549 C CA . MET A 1 201 ? 10.974 -0.372 2.570 1.00 96.75 201 MET A CA 1
ATOM 1550 C C . MET A 1 201 ? 11.902 -1.092 1.588 1.00 96.75 201 MET A C 1
ATOM 1552 O O . MET A 1 201 ? 12.288 -0.525 0.570 1.00 96.75 201 MET A O 1
ATOM 1556 N N . ALA A 1 202 ? 12.207 -2.363 1.855 1.00 96.69 202 ALA A N 1
ATOM 1557 C CA . ALA A 1 202 ? 12.965 -3.234 0.961 1.00 96.69 202 ALA A CA 1
ATOM 1558 C C . ALA A 1 202 ? 12.147 -3.742 -0.248 1.00 96.69 202 ALA A C 1
ATOM 1560 O O . ALA A 1 202 ? 12.690 -4.423 -1.123 1.00 96.69 202 ALA A O 1
ATOM 1561 N N . SER A 1 203 ? 10.846 -3.433 -0.299 1.00 96.94 203 SER A N 1
ATOM 1562 C CA . SER A 1 203 ? 9.955 -3.795 -1.404 1.00 96.94 203 SER A CA 1
ATOM 1563 C C . SER A 1 203 ? 9.658 -2.631 -2.334 1.00 96.94 203 SER A C 1
ATOM 1565 O O . SER A 1 203 ? 9.672 -2.814 -3.552 1.00 96.94 203 SER A O 1
ATOM 1567 N N . LYS A 1 204 ? 9.374 -1.446 -1.782 1.00 94.56 204 LYS A N 1
ATOM 1568 C CA . LYS A 1 204 ? 9.081 -0.254 -2.576 1.00 94.56 204 LYS A CA 1
ATOM 1569 C C . LYS A 1 204 ? 9.189 1.026 -1.753 1.00 94.56 204 LYS A C 1
ATOM 1571 O O . LYS A 1 204 ? 8.859 1.068 -0.572 1.00 94.56 204 LYS A O 1
ATOM 1576 N N . GLU A 1 205 ? 9.550 2.106 -2.429 1.00 92.06 205 GLU A N 1
ATOM 1577 C CA . GLU A 1 205 ? 9.819 3.423 -1.855 1.00 92.06 205 GLU A CA 1
ATOM 1578 C C . GLU A 1 205 ? 8.581 4.05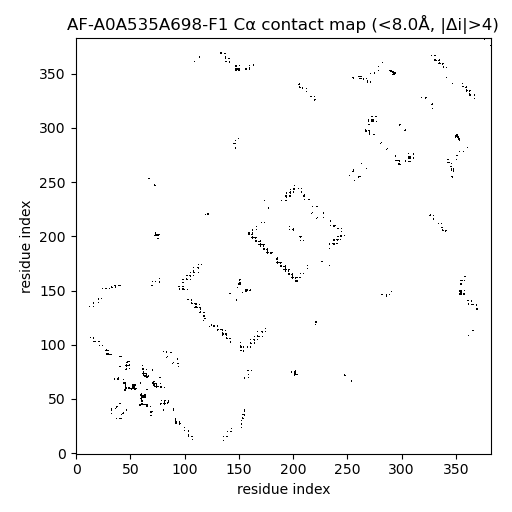2 -1.197 1.00 92.06 205 GLU A C 1
ATOM 1580 O O . GLU A 1 205 ? 8.719 4.845 -0.271 1.00 92.06 205 GLU A O 1
ATOM 1585 N N . VAL A 1 206 ? 7.363 3.672 -1.610 1.00 93.94 206 VAL A N 1
ATOM 1586 C CA . VAL A 1 206 ? 6.107 4.170 -1.009 1.00 93.94 206 VAL A CA 1
ATOM 1587 C C . VAL A 1 206 ? 6.000 3.873 0.493 1.00 93.94 206 VAL A C 1
ATOM 1589 O O . VAL A 1 206 ? 5.363 4.630 1.235 1.00 93.94 206 VAL A O 1
ATOM 1592 N N . ALA A 1 207 ? 6.689 2.830 0.975 1.00 96.81 207 ALA A N 1
ATOM 1593 C CA . ALA A 1 207 ? 6.782 2.520 2.397 1.00 96.81 207 ALA A CA 1
ATOM 1594 C C . ALA A 1 207 ? 7.452 3.632 3.218 1.00 96.81 207 ALA A C 1
ATOM 1596 O O . ALA A 1 207 ? 7.254 3.658 4.429 1.00 96.81 207 ALA A O 1
ATOM 1597 N N . VAL A 1 208 ? 8.152 4.599 2.599 1.00 96.00 208 VAL A N 1
ATOM 1598 C CA . VAL A 1 208 ? 8.730 5.771 3.288 1.00 96.00 208 VAL A CA 1
ATOM 1599 C C . VAL A 1 208 ? 7.703 6.502 4.160 1.00 96.00 208 VAL A C 1
ATOM 1601 O O . VAL A 1 208 ? 8.037 7.009 5.230 1.00 96.00 208 VAL A O 1
ATOM 1604 N N . SER A 1 209 ? 6.436 6.494 3.737 1.00 97.00 209 SER A N 1
ATOM 1605 C CA . SER A 1 209 ? 5.310 7.121 4.435 1.00 97.00 209 SER A CA 1
ATOM 1606 C C . SER A 1 209 ? 4.830 6.373 5.686 1.00 97.00 209 SER A C 1
ATOM 1608 O O . SER A 1 209 ? 4.108 6.943 6.506 1.00 97.00 209 SER A O 1
ATOM 1610 N N . LEU A 1 210 ? 5.206 5.104 5.846 1.00 97.12 210 LEU A N 1
ATOM 1611 C CA . LEU A 1 210 ? 4.643 4.188 6.834 1.00 97.12 210 LEU A CA 1
ATOM 1612 C C . LEU A 1 210 ? 4.803 4.669 8.287 1.00 97.12 210 LEU A C 1
ATOM 1614 O O . LEU A 1 210 ? 3.795 4.670 9.001 1.00 97.12 210 LEU A O 1
ATOM 1618 N N . PRO A 1 211 ? 5.987 5.134 8.754 1.00 97.50 211 PRO A N 1
ATOM 1619 C CA . PRO A 1 211 ? 6.121 5.607 10.133 1.00 97.50 211 PRO A CA 1
ATOM 1620 C C . PRO A 1 211 ? 5.199 6.797 10.429 1.00 97.50 211 PRO A C 1
ATOM 1622 O O . PRO A 1 211 ? 4.618 6.880 11.512 1.00 97.50 211 PRO A O 1
ATOM 1625 N N . LEU A 1 212 ? 5.000 7.681 9.444 1.00 96.94 212 LEU A N 1
ATOM 1626 C CA . LEU A 1 212 ? 4.110 8.831 9.572 1.00 96.94 212 LEU A CA 1
ATOM 1627 C C . LEU A 1 212 ? 2.637 8.408 9.609 1.00 96.94 212 LEU A C 1
ATOM 1629 O O . LEU A 1 212 ? 1.884 8.931 10.426 1.00 96.94 212 LEU A O 1
ATOM 1633 N N . VAL A 1 213 ? 2.217 7.431 8.799 1.00 98.00 213 VAL A N 1
ATOM 1634 C CA . VAL A 1 213 ? 0.840 6.909 8.861 1.00 98.00 213 VAL A CA 1
ATOM 1635 C C . VAL A 1 213 ? 0.561 6.220 10.198 1.00 98.00 213 VAL A C 1
ATOM 1637 O O . VAL A 1 213 ? -0.496 6.456 10.779 1.00 98.00 213 VAL A O 1
ATOM 1640 N N . VAL A 1 214 ? 1.502 5.445 10.751 1.00 97.44 214 VAL A N 1
ATOM 1641 C CA . VAL A 1 214 ? 1.348 4.843 12.092 1.00 97.44 214 VAL A CA 1
ATOM 1642 C C . VAL A 1 214 ? 1.233 5.925 13.174 1.00 97.44 214 VAL A C 1
ATOM 1644 O O . VAL A 1 214 ? 0.359 5.839 14.039 1.00 97.44 214 VAL A O 1
ATOM 1647 N N . LEU A 1 215 ? 2.060 6.973 13.104 1.00 95.38 215 LEU A N 1
ATOM 1648 C CA . LEU A 1 215 ? 1.994 8.109 14.025 1.00 95.38 215 LEU A CA 1
ATOM 1649 C C . LEU A 1 215 ? 0.644 8.835 13.938 1.00 95.38 215 LEU A C 1
ATOM 1651 O O . LEU A 1 215 ? -0.002 9.078 14.958 1.00 95.38 215 LEU A O 1
ATOM 1655 N N . LEU A 1 216 ? 0.190 9.159 12.724 1.00 95.38 216 LEU A N 1
ATOM 1656 C CA . LEU A 1 216 ? -1.104 9.809 12.501 1.00 95.38 216 LEU A CA 1
ATOM 1657 C C . LEU A 1 216 ? -2.269 8.937 12.983 1.00 95.38 216 LEU A C 1
ATOM 1659 O O . LEU A 1 216 ? -3.247 9.473 13.510 1.00 95.38 216 LEU A O 1
ATOM 1663 N N . TYR A 1 217 ? -2.156 7.612 12.853 1.00 96.25 217 TYR A N 1
ATOM 1664 C CA . TYR A 1 217 ? -3.140 6.667 13.369 1.00 96.25 217 TYR A CA 1
ATOM 1665 C C . TYR A 1 217 ? -3.263 6.783 14.893 1.00 96.25 217 TYR A C 1
ATOM 1667 O O . TYR A 1 217 ? -4.362 7.007 15.406 1.00 96.25 217 TYR A O 1
ATOM 1675 N N . GLU A 1 218 ? -2.149 6.688 15.630 1.00 94.12 218 GLU A N 1
ATOM 1676 C CA . GLU A 1 218 ? -2.157 6.802 17.096 1.00 94.12 218 GLU A CA 1
ATOM 1677 C C . GLU A 1 218 ? -2.757 8.138 17.544 1.00 94.12 218 GLU A C 1
ATOM 1679 O O . GLU A 1 218 ? -3.650 8.169 18.393 1.00 94.12 218 GLU A O 1
ATOM 1684 N N . ARG A 1 219 ? -2.310 9.244 16.933 1.00 91.94 219 ARG A N 1
ATOM 1685 C CA . ARG A 1 219 ? -2.776 10.598 17.269 1.00 91.94 219 ARG A CA 1
ATOM 1686 C C . ARG A 1 219 ? -4.260 10.805 17.001 1.00 91.94 219 ARG A C 1
ATOM 1688 O O . ARG A 1 219 ? -4.880 11.620 17.674 1.00 91.94 219 ARG A O 1
ATOM 1695 N N . THR A 1 220 ? -4.820 10.083 16.037 1.00 92.94 220 THR A N 1
ATOM 1696 C CA . THR A 1 220 ? -6.236 10.202 15.681 1.00 92.94 220 THR A CA 1
ATOM 1697 C C . THR A 1 220 ? -7.124 9.346 16.575 1.00 92.94 220 THR A C 1
ATOM 1699 O O . THR A 1 220 ? -8.173 9.819 17.004 1.00 92.94 220 THR A O 1
ATOM 1702 N N . PHE A 1 221 ? -6.730 8.098 16.839 1.00 93.00 221 PHE A N 1
ATOM 1703 C CA . PHE A 1 221 ? -7.632 7.106 17.431 1.00 93.00 221 PHE A CA 1
ATOM 1704 C C . PHE A 1 221 ? -7.316 6.726 18.882 1.00 93.00 221 PHE A C 1
ATOM 1706 O O . PHE A 1 221 ? -8.173 6.137 19.535 1.00 93.00 221 PHE A O 1
ATOM 1713 N N . LEU A 1 222 ? -6.109 7.004 19.391 1.00 89.56 222 LEU A N 1
ATOM 1714 C CA . LEU A 1 222 ? -5.640 6.464 20.678 1.00 89.56 222 LEU A CA 1
ATOM 1715 C C . LEU A 1 222 ? -5.259 7.525 21.722 1.00 89.56 222 LEU A C 1
ATOM 1717 O O . LEU A 1 222 ? -5.055 7.174 22.885 1.00 89.56 222 LEU A O 1
ATOM 1721 N N . VAL A 1 223 ? -5.173 8.808 21.365 1.00 77.31 223 VAL A N 1
ATOM 1722 C CA . VAL A 1 223 ? -4.928 9.910 22.317 1.00 77.31 223 VAL A CA 1
ATOM 1723 C C . VAL A 1 223 ? -6.292 10.397 22.828 1.00 77.31 223 VAL A C 1
ATOM 1725 O O . VAL A 1 223 ? -7.080 10.880 22.019 1.00 77.31 223 VAL A O 1
ATOM 1728 N N . PRO A 1 224 ? -6.624 10.193 24.122 1.00 58.81 224 PRO A N 1
ATOM 1729 C CA . PRO A 1 224 ? -5.773 10.550 25.258 1.00 58.81 224 PRO A CA 1
ATOM 1730 C C . PRO A 1 224 ? -5.363 9.362 26.154 1.00 58.81 224 PRO A C 1
ATOM 1732 O O . PRO A 1 224 ? -5.290 9.500 27.372 1.00 58.81 224 PRO A O 1
ATOM 1735 N N . SER A 1 225 ? -5.100 8.174 25.596 1.00 56.69 225 SER A N 1
ATOM 1736 C CA . SER A 1 225 ? -4.727 7.016 26.421 1.00 56.69 225 SER A CA 1
ATOM 1737 C C . SER A 1 225 ? -3.311 7.141 27.029 1.00 56.69 225 SER A C 1
ATOM 1739 O O . SER A 1 225 ? -2.373 7.557 26.338 1.00 56.69 225 SER A O 1
ATOM 1741 N N . PRO A 1 226 ? -3.093 6.708 28.289 1.00 52.25 226 PRO A N 1
ATOM 1742 C CA . PRO A 1 226 ? -1.765 6.659 28.920 1.00 52.25 226 PRO A CA 1
ATOM 1743 C C . PRO A 1 226 ? -0.725 5.845 28.126 1.00 52.25 226 PRO A C 1
ATOM 1745 O O . PRO A 1 226 ? 0.478 6.088 28.232 1.00 52.25 226 PRO A O 1
ATOM 1748 N N . GLY A 1 227 ? -1.178 4.895 27.296 1.00 51.75 227 GLY A N 1
ATOM 1749 C CA . GLY A 1 227 ? -0.334 4.045 26.453 1.00 51.75 227 GLY A CA 1
ATOM 1750 C C . GLY A 1 227 ? 0.413 4.793 25.344 1.00 51.75 227 GLY A C 1
ATOM 1751 O O . GLY A 1 227 ? 1.512 4.363 24.982 1.00 51.75 227 GLY A O 1
ATOM 1752 N N . ALA A 1 228 ? -0.118 5.932 24.877 1.00 54.03 228 ALA A N 1
ATOM 1753 C CA . ALA A 1 228 ? 0.487 6.740 23.816 1.00 54.03 228 ALA A CA 1
ATOM 1754 C C . ALA A 1 228 ? 1.845 7.350 24.219 1.00 54.03 228 ALA A C 1
ATOM 1756 O O . ALA A 1 228 ? 2.710 7.585 23.378 1.00 54.03 228 ALA A O 1
ATOM 1757 N N . ARG A 1 229 ? 2.097 7.524 25.527 1.00 57.41 229 ARG A N 1
ATOM 1758 C CA . ARG A 1 229 ? 3.392 8.005 26.048 1.00 57.41 229 ARG A CA 1
ATOM 1759 C C . ARG A 1 229 ? 4.528 6.971 25.918 1.00 57.41 229 ARG A C 1
ATOM 1761 O O . ARG A 1 229 ? 5.683 7.319 26.130 1.00 57.41 229 ARG A O 1
ATOM 1768 N N . ARG A 1 230 ? 4.236 5.708 25.556 1.00 65.00 230 ARG A N 1
ATOM 1769 C CA . ARG A 1 230 ? 5.212 4.595 25.451 1.00 65.00 230 ARG A CA 1
ATOM 1770 C C . ARG A 1 230 ? 5.441 4.068 24.026 1.00 65.00 230 ARG A C 1
ATOM 1772 O O . ARG A 1 230 ? 6.101 3.044 23.862 1.00 65.00 230 ARG A O 1
ATOM 1779 N N . SER A 1 231 ? 4.923 4.732 22.994 1.00 88.56 231 SER A N 1
ATOM 1780 C CA . SER A 1 231 ? 5.084 4.282 21.599 1.00 88.56 231 SER A CA 1
ATOM 1781 C C . SER A 1 231 ? 6.399 4.726 20.949 1.00 88.56 231 SER A C 1
ATOM 1783 O O . SER A 1 231 ? 6.657 4.374 19.804 1.00 88.56 231 SER A O 1
ATOM 1785 N N . TRP A 1 232 ? 7.270 5.451 21.660 1.00 90.31 232 TRP A N 1
ATOM 1786 C CA . TRP A 1 232 ? 8.531 5.946 21.092 1.00 90.31 232 TRP A CA 1
ATOM 1787 C C . TRP A 1 232 ? 9.430 4.820 20.557 1.00 90.31 232 TRP A C 1
ATOM 1789 O O . TRP A 1 232 ? 10.019 4.989 19.497 1.00 90.31 232 TRP A O 1
ATOM 1799 N N . LEU A 1 233 ? 9.469 3.654 21.218 1.00 93.56 233 LEU A N 1
ATOM 1800 C CA . LEU A 1 233 ? 10.207 2.476 20.737 1.00 93.56 233 LEU A CA 1
ATOM 1801 C C . LEU A 1 233 ? 9.656 1.946 19.411 1.00 93.56 233 LEU A C 1
ATOM 1803 O O . LEU A 1 233 ? 10.424 1.526 18.552 1.00 93.56 233 LEU A O 1
ATOM 1807 N N . LEU A 1 234 ? 8.331 1.990 19.233 1.00 95.75 234 LEU A N 1
ATOM 1808 C CA . LEU A 1 234 ? 7.703 1.658 17.958 1.00 95.75 234 LEU A CA 1
ATOM 1809 C C . LEU A 1 234 ? 8.171 2.640 16.887 1.00 95.75 234 LEU A C 1
ATOM 1811 O O . LEU A 1 234 ? 8.663 2.206 15.857 1.00 95.75 234 LEU A O 1
ATOM 1815 N N . TYR A 1 235 ? 8.105 3.946 17.143 1.00 95.44 235 TYR A N 1
ATOM 1816 C CA . TYR A 1 235 ? 8.533 4.951 16.168 1.00 95.44 235 TYR A CA 1
ATOM 1817 C C . TYR A 1 235 ? 10.024 4.883 15.837 1.00 95.44 235 TYR A C 1
ATOM 1819 O O . TYR A 1 235 ? 10.375 4.934 14.663 1.00 95.44 235 TYR A O 1
ATOM 1827 N N . ALA A 1 236 ? 10.885 4.699 16.839 1.00 94.81 236 ALA A N 1
ATOM 1828 C CA . ALA A 1 236 ? 12.318 4.507 16.643 1.00 94.81 236 ALA A CA 1
ATOM 1829 C C . ALA A 1 236 ? 12.603 3.247 15.810 1.00 94.81 236 ALA A C 1
ATOM 1831 O O . ALA A 1 236 ? 13.376 3.294 14.857 1.00 94.81 236 ALA A O 1
ATOM 1832 N N . GLY A 1 237 ? 11.918 2.138 16.109 1.00 96.31 237 GLY A N 1
ATOM 1833 C CA . GLY A 1 237 ? 12.031 0.906 15.335 1.00 96.31 237 GLY A CA 1
ATOM 1834 C C . GLY A 1 237 ? 11.526 1.053 13.897 1.00 96.31 237 GLY A C 1
ATOM 1835 O O . GLY A 1 237 ? 12.169 0.579 12.969 1.00 96.31 237 GLY A O 1
ATOM 1836 N N . LEU A 1 238 ? 10.404 1.742 13.676 1.00 97.69 238 LEU A N 1
ATOM 1837 C CA . LEU A 1 238 ? 9.889 2.010 12.328 1.00 97.69 238 LEU A CA 1
ATOM 1838 C C . LEU A 1 238 ? 10.829 2.933 11.534 1.00 97.69 238 LEU A C 1
ATOM 1840 O O . LEU A 1 238 ? 11.031 2.718 10.339 1.00 97.69 238 LEU A O 1
ATOM 1844 N N . ALA A 1 239 ? 11.453 3.914 12.194 1.00 95.94 239 ALA A N 1
ATOM 1845 C CA . ALA A 1 239 ? 12.437 4.807 11.584 1.00 95.94 239 ALA A CA 1
ATOM 1846 C C . ALA A 1 239 ? 13.707 4.071 11.114 1.00 95.94 239 ALA A C 1
ATOM 1848 O O . ALA A 1 239 ? 14.338 4.515 10.157 1.00 95.94 239 ALA A O 1
ATOM 1849 N N . LEU A 1 240 ? 14.043 2.904 11.687 1.00 93.31 240 LEU A N 1
ATOM 1850 C CA . LEU A 1 240 ? 15.114 2.041 11.163 1.00 93.31 240 LEU A CA 1
ATOM 1851 C C . LEU A 1 240 ? 14.849 1.612 9.709 1.00 93.31 240 LEU A C 1
ATOM 1853 O O . LEU A 1 240 ? 15.783 1.448 8.926 1.00 93.31 240 LEU A O 1
ATOM 1857 N N . GLY A 1 241 ? 13.577 1.499 9.311 1.00 93.94 241 GLY A N 1
ATOM 1858 C CA . GLY A 1 241 ? 13.198 1.249 7.922 1.00 93.94 241 GLY A CA 1
ATOM 1859 C C . GLY A 1 241 ? 13.693 2.331 6.958 1.00 93.94 241 GLY A C 1
ATOM 1860 O O . GLY A 1 241 ? 14.061 2.012 5.828 1.00 93.94 241 GLY A O 1
ATOM 1861 N N . TRP A 1 242 ? 13.777 3.593 7.396 1.00 95.69 242 TRP A N 1
ATOM 1862 C CA . TRP A 1 242 ? 14.340 4.667 6.573 1.00 95.69 242 TRP A CA 1
ATOM 1863 C C . TRP A 1 242 ? 15.836 4.491 6.342 1.00 95.69 242 TRP A C 1
ATOM 1865 O O . TRP A 1 242 ? 16.294 4.746 5.235 1.00 95.69 242 TRP A O 1
ATOM 1875 N N . VAL A 1 243 ? 16.589 3.998 7.329 1.00 95.06 243 VAL A N 1
ATOM 1876 C CA . VAL A 1 243 ? 18.023 3.705 7.159 1.00 95.06 243 VAL A CA 1
ATOM 1877 C C . VAL A 1 243 ? 18.225 2.650 6.071 1.00 95.06 243 VAL A C 1
ATOM 1879 O O . VAL A 1 243 ? 19.068 2.824 5.194 1.00 95.06 243 VAL A O 1
ATOM 1882 N N . VAL A 1 244 ? 17.402 1.596 6.068 1.00 92.81 244 VAL A N 1
ATOM 1883 C CA . VAL A 1 244 ? 17.432 0.562 5.020 1.00 92.81 244 VAL A CA 1
ATOM 1884 C C . VAL A 1 244 ? 17.092 1.156 3.653 1.00 92.81 244 VAL A C 1
ATOM 1886 O O . VAL A 1 244 ? 17.823 0.927 2.692 1.00 92.81 244 VAL A O 1
ATOM 1889 N N . LEU A 1 245 ? 16.027 1.959 3.559 1.00 92.69 245 LEU A N 1
ATOM 1890 C CA . LEU A 1 245 ? 15.646 2.615 2.305 1.00 92.69 245 LEU A CA 1
ATOM 1891 C C . LEU A 1 245 ? 16.755 3.534 1.770 1.00 92.69 245 LEU A C 1
ATOM 1893 O O . LEU A 1 245 ? 17.033 3.525 0.569 1.00 92.69 245 LEU A O 1
ATOM 1897 N N . LEU A 1 246 ? 17.394 4.309 2.651 1.00 92.38 246 LEU A N 1
ATOM 1898 C CA . LEU A 1 246 ? 18.508 5.192 2.310 1.00 92.38 246 LEU A CA 1
ATOM 1899 C C . LEU A 1 246 ? 19.718 4.391 1.825 1.00 92.38 246 LEU A C 1
ATOM 1901 O O . LEU A 1 246 ? 20.275 4.729 0.786 1.00 92.38 246 LEU A O 1
ATOM 1905 N N . GLY A 1 247 ? 20.072 3.297 2.504 1.00 92.12 247 GLY A N 1
ATOM 1906 C CA . GLY A 1 247 ? 21.151 2.402 2.077 1.00 92.12 247 GLY A CA 1
ATOM 1907 C C . GLY A 1 247 ? 20.897 1.795 0.694 1.00 92.12 247 GLY A C 1
ATOM 1908 O O . GLY A 1 247 ? 21.771 1.832 -0.169 1.00 92.12 247 GLY A O 1
ATOM 1909 N N . LEU A 1 248 ? 19.671 1.328 0.435 1.00 89.44 248 LEU A N 1
ATOM 1910 C CA . LEU A 1 248 ? 19.261 0.819 -0.881 1.00 89.44 248 LEU A CA 1
ATOM 1911 C C . LEU A 1 248 ? 19.240 1.911 -1.965 1.00 89.44 248 LEU A C 1
ATOM 1913 O O . LEU A 1 248 ? 19.347 1.606 -3.152 1.00 89.44 248 LEU A O 1
ATOM 1917 N N . SER A 1 249 ? 19.117 3.179 -1.569 1.00 86.25 249 SER A N 1
ATOM 1918 C CA . SER A 1 249 ? 19.049 4.338 -2.468 1.00 86.25 249 SER A CA 1
ATOM 1919 C C . SER A 1 249 ? 20.361 5.123 -2.572 1.00 86.25 249 SER A C 1
ATOM 1921 O O . SER A 1 249 ? 20.409 6.105 -3.311 1.00 86.25 249 SER A O 1
ATOM 1923 N N . ALA A 1 250 ? 21.426 4.705 -1.879 1.00 80.44 250 ALA A N 1
ATOM 1924 C CA . ALA A 1 250 ? 22.687 5.446 -1.787 1.00 80.44 250 ALA A CA 1
ATOM 1925 C C . ALA A 1 250 ? 23.398 5.623 -3.143 1.00 80.44 250 ALA A C 1
ATOM 1927 O O . ALA A 1 250 ? 24.083 6.616 -3.357 1.00 80.44 250 ALA A O 1
ATOM 1928 N N . GLY A 1 251 ? 23.176 4.707 -4.093 1.00 67.44 251 GLY A N 1
ATOM 1929 C CA . GLY A 1 251 ? 23.651 4.818 -5.481 1.00 67.44 251 GLY A CA 1
ATOM 1930 C C . GLY A 1 251 ? 22.830 5.765 -6.371 1.00 67.44 251 GLY A C 1
ATOM 1931 O O . GLY A 1 251 ? 23.006 5.760 -7.588 1.00 67.44 251 GLY A O 1
ATOM 1932 N N . GLY A 1 252 ? 21.910 6.541 -5.789 1.00 65.50 252 GLY A N 1
ATOM 1933 C CA . GLY A 1 252 ? 20.993 7.431 -6.494 1.00 65.50 252 GLY A CA 1
ATOM 1934 C C . GLY A 1 252 ? 19.678 6.762 -6.907 1.00 65.50 252 GLY A C 1
ATOM 1935 O O . GLY A 1 252 ? 19.521 5.538 -6.913 1.00 65.50 252 GLY A O 1
ATOM 1936 N N . ILE A 1 253 ? 18.696 7.593 -7.268 1.00 61.44 253 ILE A N 1
ATOM 1937 C CA . ILE A 1 253 ? 17.409 7.131 -7.793 1.00 61.44 253 ILE A CA 1
ATOM 1938 C C . ILE A 1 253 ? 17.503 7.064 -9.316 1.00 61.44 253 ILE A C 1
ATOM 1940 O O . ILE A 1 253 ? 17.420 8.086 -9.998 1.00 61.44 253 ILE A O 1
ATOM 1944 N N . SER A 1 254 ? 17.680 5.851 -9.849 1.00 51.28 254 SER A N 1
ATOM 1945 C CA . SER A 1 254 ? 17.674 5.593 -11.292 1.00 51.28 254 SER A CA 1
ATOM 1946 C C . SER A 1 254 ? 16.422 6.200 -11.942 1.00 51.28 254 SER A C 1
ATOM 1948 O O . SER A 1 254 ? 15.298 5.913 -11.532 1.00 51.28 254 SER A O 1
ATOM 1950 N N . GLY A 1 255 ? 16.629 7.089 -12.920 1.00 50.75 255 GLY A N 1
ATOM 1951 C CA . GLY A 1 255 ? 15.579 7.882 -13.575 1.00 50.75 255 GLY A CA 1
ATOM 1952 C C . GLY A 1 255 ? 15.597 9.378 -13.234 1.00 50.75 255 GLY A C 1
ATOM 1953 O O . GLY A 1 255 ? 15.257 10.173 -14.101 1.00 50.75 255 GLY A O 1
ATOM 1954 N N . LEU A 1 256 ? 16.065 9.775 -12.041 1.00 51.12 256 LEU A N 1
ATOM 1955 C CA . LEU A 1 256 ? 16.315 11.191 -11.706 1.00 51.12 256 LEU A CA 1
ATOM 1956 C C . LEU A 1 256 ? 17.680 11.680 -12.213 1.00 51.12 256 LEU A C 1
ATOM 1958 O O . LEU A 1 256 ? 17.877 12.872 -12.424 1.00 51.12 256 LEU A O 1
ATOM 1962 N N . SER A 1 257 ? 18.618 10.756 -12.419 1.00 48.25 257 SER A N 1
ATOM 1963 C CA . SER A 1 257 ? 19.995 11.036 -12.831 1.00 48.25 257 SER A CA 1
ATOM 1964 C C . SER A 1 257 ? 20.236 11.016 -14.346 1.00 48.25 257 SER A C 1
ATOM 1966 O O . SER A 1 257 ? 21.356 11.297 -14.756 1.00 48.25 257 SER A O 1
ATOM 1968 N N . ASP A 1 258 ? 19.234 10.706 -15.186 1.00 52.41 258 ASP A N 1
ATOM 1969 C CA . ASP A 1 258 ? 19.375 10.780 -16.653 1.00 52.41 258 ASP A CA 1
ATOM 1970 C C . ASP A 1 258 ? 18.933 12.171 -17.155 1.00 52.41 258 ASP A C 1
ATOM 1972 O O . ASP A 1 258 ? 17.732 12.460 -17.142 1.00 52.41 258 ASP A O 1
ATOM 1976 N N . PRO A 1 259 ? 19.857 13.031 -17.630 1.00 53.84 259 PRO A N 1
ATOM 1977 C CA . PRO A 1 259 ? 19.544 14.388 -18.086 1.00 53.84 259 PRO A CA 1
ATOM 1978 C C . PRO A 1 259 ? 18.546 14.438 -19.248 1.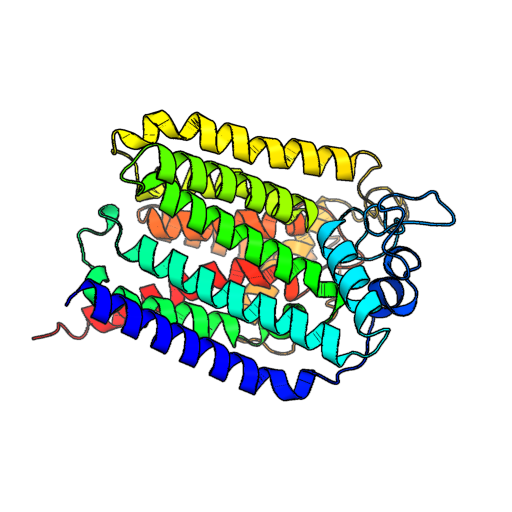00 53.84 259 PRO A C 1
ATOM 1980 O O . PRO A 1 259 ? 17.811 15.409 -19.392 1.00 53.84 259 PRO A O 1
ATOM 1983 N N . ARG A 1 260 ? 18.469 13.376 -20.061 1.00 51.69 260 ARG A N 1
ATOM 1984 C CA . ARG A 1 260 ? 17.580 13.293 -21.238 1.00 51.69 260 ARG A CA 1
ATOM 1985 C C . ARG A 1 260 ? 16.124 13.013 -20.871 1.00 51.69 260 ARG A C 1
ATOM 1987 O O . ARG A 1 260 ? 15.253 13.032 -21.732 1.00 51.69 260 ARG A O 1
ATOM 1994 N N . HIS A 1 261 ? 15.868 12.721 -19.601 1.00 57.66 261 HIS A N 1
ATOM 1995 C CA . HIS A 1 261 ? 14.559 12.360 -19.077 1.00 57.66 261 HIS A CA 1
ATOM 1996 C C . HIS A 1 261 ? 14.135 13.314 -17.956 1.00 57.66 261 HIS A C 1
ATOM 1998 O O . HIS A 1 261 ? 13.353 12.941 -17.089 1.00 57.66 261 HIS A O 1
ATOM 2004 N N . GLN A 1 262 ? 14.649 14.545 -17.946 1.00 70.19 262 GLN A N 1
ATOM 2005 C CA . GLN A 1 262 ? 14.264 15.549 -16.962 1.00 70.19 262 GLN A CA 1
ATOM 2006 C C . GLN A 1 262 ? 13.081 16.361 -17.489 1.00 70.19 262 GLN A C 1
ATOM 2008 O O . GLN A 1 262 ? 13.206 17.179 -18.395 1.00 70.19 262 GLN A O 1
ATOM 2013 N N . VAL A 1 263 ? 11.906 16.125 -16.909 1.00 81.19 263 VAL A N 1
ATOM 2014 C CA . VAL A 1 263 ? 10.768 17.040 -17.039 1.00 81.19 263 VAL A CA 1
ATOM 2015 C C . VAL A 1 263 ? 10.903 18.083 -15.931 1.00 81.19 263 VAL A C 1
ATOM 2017 O O . VAL A 1 263 ? 11.099 17.685 -14.777 1.00 81.19 263 VAL A O 1
ATOM 2020 N N . PRO A 1 264 ? 10.786 19.393 -16.227 1.00 88.50 264 PRO A N 1
ATOM 2021 C CA . PRO A 1 264 ? 10.803 20.415 -15.190 1.00 88.50 264 PRO A CA 1
ATOM 2022 C C . PRO A 1 264 ? 9.778 20.095 -14.100 1.00 88.50 264 PRO A C 1
ATOM 2024 O O . PRO A 1 264 ? 8.633 19.754 -14.399 1.00 88.50 264 PRO A O 1
ATOM 2027 N N . VAL A 1 265 ? 10.169 20.227 -12.833 1.00 88.12 265 VAL A N 1
ATOM 2028 C CA . VAL A 1 265 ? 9.333 19.830 -11.685 1.00 88.12 265 VAL A CA 1
ATOM 2029 C C . VAL A 1 265 ? 7.957 20.504 -11.713 1.00 88.12 265 VAL A C 1
ATOM 2031 O O . VAL A 1 265 ? 6.949 19.858 -11.441 1.00 88.12 265 VAL A O 1
ATOM 2034 N N . LEU A 1 266 ? 7.887 21.771 -12.131 1.00 90.81 266 LEU A N 1
ATOM 2035 C CA . LEU A 1 266 ? 6.617 22.489 -12.273 1.00 90.81 266 LEU A CA 1
ATOM 2036 C C . LEU A 1 266 ? 5.716 21.892 -13.365 1.00 90.81 266 LEU A C 1
ATOM 2038 O O . LEU A 1 266 ? 4.516 21.746 -13.149 1.00 90.81 266 LEU A O 1
ATOM 2042 N N . VAL A 1 267 ? 6.287 21.488 -14.507 1.00 92.19 267 VAL A N 1
ATOM 2043 C CA . VAL A 1 267 ? 5.553 20.801 -15.587 1.00 92.19 267 VAL A CA 1
ATOM 2044 C C . VAL A 1 267 ? 5.061 19.440 -15.103 1.00 92.19 267 VAL A C 1
ATOM 2046 O O . VAL A 1 267 ? 3.922 19.055 -15.377 1.00 92.19 267 VAL A O 1
ATOM 2049 N N . TRP A 1 268 ? 5.890 18.723 -14.341 1.00 91.69 268 TRP A N 1
ATOM 2050 C CA . TRP A 1 268 ? 5.502 17.466 -13.715 1.00 91.69 268 TRP A CA 1
ATOM 2051 C C . TRP A 1 268 ? 4.316 17.665 -12.767 1.00 91.69 268 TRP A C 1
ATOM 2053 O O . TRP A 1 268 ? 3.278 17.044 -12.979 1.00 91.69 268 TRP A O 1
ATOM 2063 N N . TRP A 1 269 ? 4.410 18.567 -11.786 1.00 92.06 269 TRP A N 1
ATOM 2064 C CA . TRP A 1 269 ? 3.331 18.816 -10.822 1.00 92.06 269 TRP A CA 1
ATOM 2065 C C . TRP A 1 269 ? 2.043 19.313 -11.484 1.00 92.06 269 TRP A C 1
ATOM 2067 O O . TRP A 1 269 ? 0.964 18.827 -11.145 1.00 92.06 269 TRP A O 1
ATOM 2077 N N . ALA A 1 270 ? 2.140 20.202 -12.478 1.00 93.81 270 ALA A N 1
ATOM 2078 C CA . ALA A 1 270 ? 0.987 20.626 -13.269 1.00 93.81 270 ALA A CA 1
ATOM 2079 C C . ALA A 1 270 ? 0.319 19.430 -13.966 1.00 93.81 270 ALA A C 1
ATOM 2081 O O . ALA A 1 270 ? -0.896 19.252 -13.889 1.00 93.81 270 ALA A O 1
ATOM 2082 N N . THR A 1 271 ? 1.115 18.558 -14.588 1.00 94.81 271 THR A N 1
ATOM 2083 C CA . THR A 1 271 ? 0.619 17.342 -15.252 1.00 94.81 271 THR A CA 1
ATOM 2084 C C . THR A 1 271 ? 0.024 16.351 -14.247 1.00 94.81 271 THR A C 1
ATOM 2086 O O . THR A 1 271 ? -0.988 15.711 -14.537 1.00 94.81 271 THR A O 1
ATOM 2089 N N . GLN A 1 272 ? 0.577 16.252 -13.035 1.00 94.81 272 GLN A N 1
ATOM 2090 C CA . GLN A 1 272 ? 0.048 15.375 -11.990 1.00 94.81 272 GLN A CA 1
ATOM 2091 C C . GLN A 1 272 ? -1.339 15.807 -11.491 1.00 94.81 272 GLN A C 1
ATOM 2093 O O . GLN A 1 272 ? -2.104 14.947 -11.065 1.00 94.81 272 GLN A O 1
ATOM 2098 N N . ALA A 1 273 ? -1.742 17.076 -11.635 1.00 94.75 273 ALA A N 1
ATOM 2099 C CA . ALA A 1 273 ? -3.126 17.479 -11.364 1.00 94.75 273 ALA A CA 1
ATOM 2100 C C . ALA A 1 273 ? -4.130 16.729 -12.267 1.00 94.75 273 ALA A C 1
ATOM 2102 O O . ALA A 1 273 ? -5.156 16.232 -11.799 1.00 94.75 273 ALA A O 1
ATOM 2103 N N . LYS A 1 274 ? -3.793 16.550 -13.553 1.00 94.56 274 LYS A N 1
ATOM 2104 C CA . LYS A 1 274 ? -4.576 15.737 -14.500 1.00 94.56 274 LYS A CA 1
ATOM 2105 C C . LYS A 1 274 ? -4.583 14.257 -14.103 1.00 94.56 274 LYS A C 1
ATOM 2107 O O . LYS A 1 274 ? -5.614 13.596 -14.204 1.00 94.56 274 LYS A O 1
ATOM 2112 N N . VAL A 1 275 ? -3.450 13.743 -13.620 1.00 95.12 275 VAL A N 1
ATOM 2113 C CA . VAL A 1 275 ? -3.311 12.350 -13.163 1.00 95.12 275 VAL A CA 1
ATOM 2114 C C . VAL A 1 275 ? -4.143 12.070 -11.910 1.00 95.12 275 VAL A C 1
ATOM 2116 O O . VAL A 1 275 ? -4.799 11.036 -11.841 1.00 95.12 275 VAL A O 1
ATOM 2119 N N . VAL A 1 276 ? -4.189 12.993 -10.946 1.00 95.25 276 VAL A N 1
ATOM 2120 C CA . VAL A 1 276 ? -5.038 12.858 -9.750 1.00 95.25 276 VAL A CA 1
ATOM 2121 C C . VAL A 1 276 ? -6.509 12.728 -10.147 1.00 95.25 276 VAL A C 1
ATOM 2123 O O . VAL A 1 276 ? -7.201 11.835 -9.663 1.00 95.25 276 VAL A O 1
ATOM 2126 N N . LEU A 1 277 ? -6.981 13.561 -11.076 1.00 95.44 277 LEU A N 1
ATOM 2127 C CA . LEU A 1 277 ? -8.359 13.492 -11.571 1.00 95.44 277 LEU A CA 1
ATOM 2128 C C . LEU A 1 277 ? -8.629 12.199 -12.352 1.00 95.44 277 LEU A C 1
ATOM 2130 O O . LEU A 1 277 ? -9.700 11.611 -12.201 1.00 95.44 277 LEU A O 1
ATOM 2134 N N . LEU A 1 278 ? -7.649 11.706 -13.117 1.00 95.44 278 LEU A N 1
ATOM 2135 C CA . LEU A 1 278 ? -7.717 10.383 -13.738 1.00 95.44 278 LEU A CA 1
ATOM 2136 C C . LEU A 1 278 ? -7.860 9.276 -12.683 1.00 95.44 278 LEU A C 1
ATOM 2138 O O . LEU A 1 278 ? -8.737 8.432 -12.819 1.00 95.44 278 LEU A O 1
ATOM 2142 N N . TYR A 1 279 ? -7.061 9.278 -11.616 1.00 95.88 279 TYR A N 1
ATOM 2143 C CA . TYR A 1 279 ? -7.166 8.264 -10.563 1.00 95.88 279 TYR A CA 1
ATOM 2144 C C . TYR A 1 279 ? -8.495 8.318 -9.810 1.00 95.88 279 TYR A C 1
ATOM 2146 O O . TYR A 1 279 ? -9.058 7.271 -9.490 1.00 95.88 279 TYR A O 1
ATOM 2154 N N . LEU A 1 280 ? -9.036 9.513 -9.569 1.00 95.06 280 LEU A N 1
ATOM 2155 C CA . LEU A 1 280 ? -10.365 9.667 -8.975 1.00 95.06 280 LEU A CA 1
ATOM 2156 C C . LEU A 1 280 ? -11.456 9.137 -9.904 1.00 95.06 280 LEU A C 1
ATOM 2158 O O . LEU A 1 280 ? -12.314 8.380 -9.452 1.00 95.06 280 LEU A O 1
ATOM 2162 N N . LYS A 1 281 ? -11.380 9.456 -11.205 1.00 96.69 281 LYS A N 1
ATOM 2163 C CA . LYS A 1 281 ? -12.258 8.869 -12.222 1.00 96.69 281 LYS A CA 1
ATOM 2164 C C . LYS A 1 281 ? -12.173 7.349 -12.164 1.00 96.69 281 LYS A C 1
ATOM 2166 O O . LYS A 1 281 ? -13.202 6.708 -12.030 1.00 96.69 281 LYS A O 1
ATOM 2171 N N . LEU A 1 282 ? -10.974 6.776 -12.221 1.00 96.88 282 LEU A N 1
ATOM 2172 C CA . LEU A 1 282 ? -10.781 5.327 -12.252 1.00 96.88 282 LEU A CA 1
ATOM 2173 C C . LEU A 1 282 ? -11.178 4.626 -10.942 1.00 96.88 282 LEU A C 1
ATOM 2175 O O . LEU A 1 282 ? -11.465 3.434 -10.958 1.00 96.88 282 LEU A O 1
ATOM 2179 N N . THR A 1 283 ? -11.234 5.351 -9.823 1.00 96.81 283 THR A N 1
ATOM 2180 C CA . THR A 1 283 ? -11.760 4.835 -8.548 1.00 96.81 283 THR A CA 1
ATOM 2181 C C . THR A 1 283 ? -13.285 4.685 -8.565 1.00 96.81 283 THR A C 1
ATOM 2183 O O . THR A 1 283 ? -13.818 3.825 -7.876 1.00 96.81 283 THR A O 1
ATOM 2186 N N . VAL A 1 284 ? -14.003 5.513 -9.331 1.00 96.31 284 VAL A N 1
ATOM 2187 C CA . VAL A 1 284 ? -15.477 5.468 -9.426 1.00 96.31 284 VAL A CA 1
ATOM 2188 C C . VAL A 1 284 ? -15.939 4.706 -10.669 1.00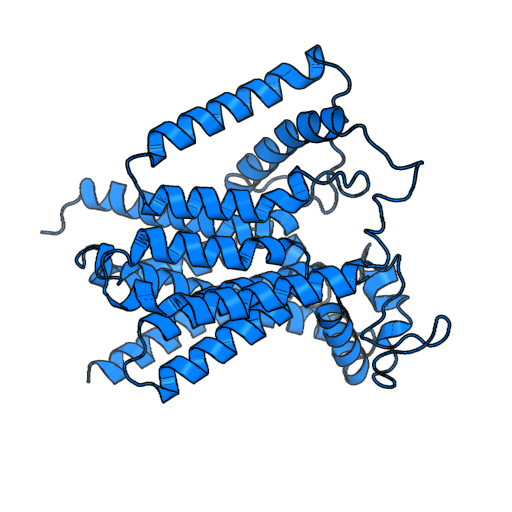 96.31 284 VAL A C 1
ATOM 2190 O O . VAL A 1 284 ? -16.907 3.954 -10.628 1.00 96.31 284 VAL A O 1
ATOM 2193 N N . TRP A 1 285 ? -15.239 4.906 -11.781 1.00 96.62 285 TRP A N 1
ATOM 2194 C CA . TRP A 1 285 ? -15.519 4.351 -13.096 1.00 96.62 285 TRP A CA 1
ATOM 2195 C C . TRP A 1 285 ? -14.208 3.856 -13.734 1.00 96.62 285 TRP A C 1
ATOM 2197 O O . TRP A 1 285 ? -13.542 4.618 -14.450 1.00 96.62 285 TRP A O 1
ATOM 2207 N N . PRO A 1 286 ? -13.799 2.601 -13.462 1.00 95.12 286 PRO A N 1
ATOM 2208 C CA . PRO A 1 286 ? -12.519 2.034 -13.892 1.00 95.12 286 PRO A CA 1
ATOM 2209 C C . PRO A 1 286 ? -12.519 1.679 -15.392 1.00 95.12 286 PRO A C 1
ATOM 2211 O O . PRO A 1 286 ? -12.394 0.518 -15.769 1.00 95.12 286 PRO A O 1
ATOM 2214 N N . TRP A 1 287 ? -12.702 2.679 -16.262 1.00 93.88 287 TRP A N 1
ATOM 2215 C CA . TRP A 1 287 ? -12.687 2.517 -17.717 1.00 93.88 287 TRP A CA 1
ATOM 2216 C C . TRP A 1 287 ? -12.236 3.786 -18.478 1.00 93.88 287 TRP A C 1
ATOM 2218 O O . TRP A 1 287 ? -12.674 4.901 -18.150 1.00 93.88 287 TRP A O 1
ATOM 2228 N N . PRO A 1 288 ? -11.446 3.646 -19.563 1.00 93.88 288 PRO A N 1
ATOM 2229 C CA . PRO A 1 288 ? -10.729 2.430 -19.957 1.00 93.88 288 PRO A CA 1
ATOM 2230 C C . PRO A 1 288 ? -9.536 2.185 -19.030 1.00 93.88 288 PRO A C 1
ATOM 2232 O O . PRO A 1 288 ? -8.904 3.147 -18.593 1.00 93.88 288 PRO A O 1
ATOM 2235 N N . LEU A 1 289 ? -9.249 0.914 -18.744 1.00 93.19 289 LEU A N 1
ATOM 2236 C CA . LEU A 1 289 ? -8.011 0.517 -18.076 1.00 93.19 289 LEU A CA 1
ATOM 2237 C C . LEU A 1 289 ? -6.878 0.417 -19.105 1.00 93.19 289 LEU A C 1
ATOM 2239 O O . LEU A 1 289 ? -7.104 0.024 -20.250 1.00 93.19 289 LEU A O 1
ATOM 2243 N N . SER A 1 290 ? -5.666 0.779 -18.703 1.00 91.31 290 SER A N 1
ATOM 2244 C CA . SER A 1 290 ? -4.459 0.762 -19.520 1.00 91.31 290 SER A CA 1
ATOM 2245 C C . SER A 1 290 ? -3.236 0.484 -18.655 1.00 91.31 290 SER A C 1
ATOM 2247 O O . SER A 1 290 ? -3.033 1.088 -17.606 1.00 91.31 290 SER A O 1
ATOM 2249 N N . ILE A 1 291 ? -2.347 -0.371 -19.153 1.00 84.19 291 ILE A N 1
ATOM 2250 C CA . ILE A 1 291 ? -1.052 -0.644 -18.514 1.00 84.19 291 ILE A CA 1
ATOM 2251 C C . ILE A 1 291 ? -0.103 0.566 -18.557 1.00 84.19 291 ILE A C 1
ATOM 2253 O O . ILE A 1 291 ? 0.854 0.657 -17.787 1.00 84.19 291 ILE A O 1
ATOM 2257 N N . HIS A 1 292 ? -0.354 1.510 -19.471 1.00 84.31 292 HIS A N 1
ATOM 2258 C CA . HIS A 1 292 ? 0.456 2.708 -19.626 1.00 84.31 292 HIS A CA 1
ATOM 2259 C C . HIS A 1 292 ? -0.399 3.917 -20.011 1.00 84.31 292 HIS A C 1
ATOM 2261 O O . HIS A 1 292 ? -1.050 3.939 -21.058 1.00 84.31 292 HIS A O 1
ATOM 2267 N N . TYR A 1 293 ? -0.363 4.951 -19.172 1.00 89.62 293 TYR A N 1
ATOM 2268 C CA . TYR A 1 293 ? -0.972 6.244 -19.460 1.00 89.62 293 TYR A CA 1
ATOM 2269 C C . TYR A 1 293 ? 0.124 7.260 -19.765 1.00 89.62 293 TYR A C 1
ATOM 2271 O O . TYR A 1 293 ? 0.963 7.561 -18.911 1.00 89.62 293 TYR A O 1
ATOM 2279 N N . ALA A 1 294 ? 0.061 7.834 -20.964 1.00 87.62 294 ALA A N 1
ATOM 2280 C CA . ALA A 1 294 ? 0.954 8.890 -21.428 1.00 87.62 294 ALA A CA 1
ATOM 2281 C C . ALA A 1 294 ? 0.175 10.210 -21.605 1.00 87.62 294 ALA A C 1
ATOM 2283 O O . ALA A 1 294 ? -0.063 10.643 -22.735 1.00 87.62 294 ALA A O 1
ATOM 2284 N N . PRO A 1 295 ? -0.306 10.846 -20.516 1.00 88.50 295 PRO A N 1
ATOM 2285 C CA . PRO A 1 295 ? -0.920 12.158 -20.623 1.00 88.50 295 PRO A CA 1
ATOM 2286 C C . PRO A 1 295 ? 0.102 13.158 -21.167 1.00 88.50 295 PRO A C 1
ATOM 2288 O O . PRO A 1 295 ? 1.265 13.166 -20.767 1.00 88.50 295 PRO A O 1
ATOM 2291 N N . THR A 1 296 ? -0.361 14.034 -22.052 1.00 90.94 296 THR A N 1
ATOM 2292 C CA . THR A 1 296 ? 0.429 15.161 -22.544 1.00 90.94 296 THR A CA 1
ATOM 2293 C C . THR A 1 296 ? 0.907 16.035 -21.384 1.00 90.94 296 THR A C 1
ATOM 2295 O O . THR A 1 296 ? 0.118 16.398 -20.505 1.00 90.94 296 THR A O 1
ATOM 2298 N N . PHE A 1 297 ? 2.197 16.374 -21.388 1.00 92.69 297 PHE A N 1
ATOM 2299 C CA . PHE A 1 297 ? 2.782 17.262 -20.389 1.00 92.69 297 PHE A CA 1
ATOM 2300 C C . PHE A 1 297 ? 2.241 18.688 -20.534 1.00 92.69 297 PHE A C 1
ATOM 2302 O O . PHE A 1 297 ? 2.075 19.208 -21.640 1.00 92.69 297 PHE A O 1
ATOM 2309 N N . LEU A 1 298 ? 1.957 19.328 -19.400 1.00 93.69 298 LEU A N 1
ATOM 2310 C CA . LEU A 1 298 ? 1.382 20.672 -19.342 1.00 93.69 298 LEU A CA 1
ATOM 2311 C C . LEU A 1 298 ? 2.497 21.716 -19.208 1.00 93.69 298 LEU A C 1
ATOM 2313 O O . LEU A 1 298 ? 2.917 22.056 -18.105 1.00 93.69 298 LEU A O 1
ATOM 2317 N N . HIS A 1 299 ? 2.988 22.204 -20.349 1.00 93.75 299 HIS A N 1
ATOM 2318 C CA . HIS A 1 299 ? 4.108 23.152 -20.411 1.00 93.75 299 HIS A CA 1
ATOM 2319 C C . HIS A 1 299 ? 3.716 24.617 -20.172 1.00 93.75 299 HIS A C 1
ATOM 2321 O O . HIS A 1 299 ? 4.580 25.428 -19.850 1.00 93.75 299 HIS A O 1
ATOM 2327 N N . THR A 1 300 ? 2.437 24.973 -20.325 1.00 95.19 300 THR A N 1
ATOM 2328 C CA . THR A 1 300 ? 1.957 26.357 -20.208 1.00 95.19 300 THR A CA 1
ATOM 2329 C C . THR A 1 300 ? 0.915 26.500 -19.102 1.00 95.19 300 THR A C 1
ATOM 2331 O O . THR A 1 300 ? 0.127 25.587 -18.845 1.00 95.19 300 THR A O 1
ATOM 2334 N N . ALA A 1 301 ? 0.859 27.681 -18.478 1.00 93.94 301 ALA A N 1
ATOM 2335 C CA . ALA A 1 301 ? -0.163 28.002 -17.480 1.00 93.94 301 ALA A CA 1
ATOM 2336 C C . ALA A 1 301 ? -1.585 27.886 -18.060 1.00 93.94 301 ALA A C 1
ATOM 2338 O O . ALA A 1 301 ? -2.479 27.368 -17.395 1.00 93.94 301 ALA A O 1
ATOM 2339 N N . GLN A 1 302 ? -1.773 28.282 -19.325 1.00 96.25 302 GLN A N 1
ATOM 2340 C CA . GLN A 1 302 ? -3.053 28.179 -20.029 1.00 96.25 302 GLN A CA 1
ATOM 2341 C C . GLN A 1 302 ? -3.542 26.726 -20.157 1.00 96.25 302 GLN A C 1
ATOM 2343 O O . GLN A 1 302 ? -4.731 26.464 -20.002 1.00 96.25 302 GLN A O 1
ATOM 2348 N N . ALA A 1 303 ? -2.637 25.773 -20.398 1.00 95.12 303 ALA A N 1
ATOM 2349 C CA . ALA A 1 303 ? -2.987 24.355 -20.451 1.00 95.12 303 ALA A CA 1
ATOM 2350 C C . ALA A 1 303 ? -3.174 23.737 -19.051 1.00 95.12 303 ALA A C 1
ATOM 2352 O O . ALA A 1 303 ? -3.949 22.794 -18.889 1.00 95.12 303 ALA A O 1
ATOM 2353 N N . ALA A 1 304 ? -2.461 24.250 -18.042 1.00 95.88 304 ALA A N 1
ATOM 2354 C CA . ALA A 1 304 ? -2.446 23.706 -16.686 1.00 95.88 304 ALA A CA 1
ATOM 2355 C C . ALA A 1 304 ? -3.622 24.157 -15.806 1.00 95.88 304 ALA A C 1
ATOM 2357 O O . ALA A 1 304 ? -4.131 23.353 -15.018 1.00 95.88 304 ALA A O 1
ATOM 2358 N N . TRP A 1 305 ? -4.054 25.418 -15.919 1.00 96.69 305 TRP A N 1
ATOM 2359 C CA . TRP A 1 305 ? -4.957 26.031 -14.940 1.00 96.69 305 TRP A CA 1
ATOM 2360 C C . TRP A 1 305 ? -6.289 25.294 -14.726 1.00 96.69 305 TRP A C 1
ATOM 2362 O O . TRP A 1 305 ? -6.686 25.228 -13.563 1.00 96.69 305 TRP A O 1
ATOM 2372 N N . PRO A 1 306 ? -6.965 24.675 -15.724 1.00 96.75 306 PRO A N 1
ATOM 2373 C CA . PRO A 1 306 ? -8.245 24.012 -15.464 1.00 96.75 306 PRO A CA 1
ATOM 2374 C C . PRO A 1 306 ? -8.078 22.807 -14.532 1.00 96.75 306 PRO A C 1
ATOM 2376 O O . PRO A 1 306 ? -8.870 22.595 -13.616 1.00 96.75 306 PRO A O 1
ATOM 2379 N N . TRP A 1 307 ? -7.002 22.039 -14.731 1.00 96.38 307 TRP A N 1
ATOM 2380 C CA . TRP A 1 307 ? -6.692 20.848 -13.941 1.00 96.38 307 TRP A CA 1
ATOM 2381 C C . TRP A 1 307 ? -6.224 21.220 -12.537 1.00 96.38 307 TRP A C 1
ATOM 2383 O O . TRP A 1 307 ? -6.685 20.639 -11.555 1.00 96.38 307 TRP A O 1
ATOM 2393 N N . VAL A 1 308 ? -5.335 22.212 -12.439 1.00 95.50 308 VAL A N 1
ATOM 2394 C CA . VAL A 1 308 ? -4.833 22.706 -11.152 1.00 95.50 308 VAL A CA 1
ATOM 2395 C C . VAL A 1 308 ? -5.971 23.323 -10.341 1.00 95.50 308 VAL A C 1
ATOM 2397 O O . VAL A 1 308 ? -6.112 22.994 -9.169 1.00 95.50 308 VAL A O 1
ATOM 2400 N N . ALA A 1 309 ? -6.827 24.148 -10.950 1.00 96.69 309 ALA A N 1
ATOM 2401 C CA . ALA A 1 309 ? -7.984 24.732 -10.277 1.00 96.69 309 ALA A CA 1
ATOM 2402 C C . ALA A 1 309 ? -8.951 23.651 -9.774 1.00 96.69 309 ALA A C 1
ATOM 2404 O O . ALA A 1 309 ? -9.345 23.686 -8.609 1.00 96.69 309 ALA A O 1
ATOM 2405 N N . ALA A 1 310 ? -9.275 22.653 -10.604 1.00 95.75 310 ALA A N 1
ATOM 2406 C CA . ALA A 1 310 ? -10.146 21.547 -10.213 1.00 95.75 310 ALA A CA 1
ATOM 2407 C C . ALA A 1 310 ? -9.584 20.751 -9.021 1.00 95.75 310 ALA A C 1
ATOM 2409 O O . ALA A 1 310 ? -10.310 20.479 -8.064 1.00 95.75 310 ALA A O 1
ATOM 2410 N N . VAL A 1 311 ? -8.286 20.422 -9.034 1.00 94.06 311 VAL A N 1
ATOM 2411 C CA . VAL A 1 311 ? -7.632 19.741 -7.903 1.00 94.06 311 VAL A CA 1
ATOM 2412 C C . VAL A 1 311 ? -7.589 20.634 -6.665 1.00 94.06 311 VAL A C 1
ATOM 2414 O O . VAL A 1 311 ? -7.882 20.153 -5.575 1.00 94.06 311 VAL A O 1
ATOM 2417 N N . THR A 1 312 ? -7.291 21.926 -6.803 1.00 94.44 312 THR A N 1
ATOM 2418 C CA . THR A 1 312 ? -7.279 22.870 -5.676 1.00 94.44 312 THR A CA 1
ATOM 2419 C C . THR A 1 312 ? -8.655 22.982 -5.024 1.00 94.44 312 THR A C 1
ATOM 2421 O O . THR A 1 312 ? -8.755 22.880 -3.802 1.00 94.44 312 THR A O 1
ATOM 2424 N N . VAL A 1 313 ? -9.724 23.119 -5.816 1.00 95.44 313 VAL A N 1
ATOM 2425 C CA . VAL A 1 313 ? -11.108 23.140 -5.313 1.00 95.44 313 VAL A CA 1
ATOM 2426 C C . VAL A 1 313 ? -11.443 21.827 -4.614 1.00 95.44 313 VAL A C 1
ATOM 2428 O O . VAL A 1 313 ? -11.980 21.845 -3.507 1.00 95.44 313 VAL A O 1
ATOM 2431 N N . LEU A 1 314 ? -11.082 20.688 -5.208 1.00 91.50 314 LEU A N 1
ATOM 2432 C CA . LEU A 1 314 ? -11.315 19.378 -4.607 1.00 91.50 314 LEU A CA 1
ATOM 2433 C C . LEU A 1 314 ? -10.578 19.219 -3.270 1.00 91.50 314 LEU A C 1
ATOM 2435 O O . LEU A 1 314 ? -11.161 18.731 -2.300 1.00 91.50 314 LEU A O 1
ATOM 2439 N N . VAL A 1 315 ? -9.310 19.626 -3.202 1.00 91.50 315 VAL A N 1
ATOM 2440 C CA . VAL A 1 315 ? -8.499 19.564 -1.980 1.00 91.50 315 VAL A CA 1
ATOM 2441 C C . VAL A 1 315 ? -9.085 20.486 -0.917 1.00 91.50 315 VAL A C 1
ATOM 2443 O O . VAL A 1 315 ? -9.289 20.040 0.209 1.00 91.50 315 VAL A O 1
ATOM 2446 N N . ALA A 1 316 ? -9.427 21.728 -1.263 1.00 93.00 316 ALA A N 1
ATOM 2447 C CA . ALA A 1 316 ? -10.047 22.672 -0.339 1.00 93.00 316 ALA A CA 1
ATOM 2448 C C . ALA A 1 316 ? -11.386 22.141 0.197 1.00 93.00 316 ALA A C 1
ATOM 2450 O O . ALA A 1 316 ? -11.588 22.093 1.411 1.00 93.00 316 ALA A O 1
ATOM 2451 N N . ALA A 1 317 ? -12.265 21.652 -0.683 1.00 90.94 317 ALA A N 1
ATOM 2452 C CA . ALA A 1 317 ? -13.534 21.040 -0.300 1.00 90.94 317 ALA A CA 1
ATOM 2453 C C . ALA A 1 317 ? -13.318 19.819 0.605 1.00 90.94 317 ALA A C 1
ATOM 2455 O O . ALA A 1 317 ? -13.970 19.693 1.641 1.00 90.94 317 ALA A O 1
ATOM 2456 N N . THR A 1 318 ? -12.358 18.952 0.269 1.00 88.00 318 THR A N 1
ATOM 2457 C CA . THR A 1 318 ? -11.999 17.797 1.102 1.00 88.00 318 THR A CA 1
ATOM 2458 C C . THR A 1 318 ? -11.544 18.256 2.482 1.00 88.00 318 THR A C 1
ATOM 2460 O O . THR A 1 318 ? -12.084 17.782 3.476 1.00 88.00 318 THR A O 1
ATOM 2463 N N . LEU A 1 319 ? -10.617 19.214 2.571 1.00 91.06 319 LEU A N 1
ATOM 2464 C CA . LEU A 1 319 ? -10.122 19.746 3.842 1.00 91.06 319 LEU A CA 1
ATOM 2465 C C . LEU A 1 319 ? -11.255 20.309 4.704 1.00 91.06 319 LEU A C 1
ATOM 2467 O O . LEU A 1 319 ? -11.341 19.958 5.880 1.00 91.06 319 LEU A O 1
ATOM 2471 N N . VAL A 1 320 ? -12.163 21.099 4.123 1.00 91.88 320 VAL A N 1
ATOM 2472 C CA . VAL A 1 320 ? -13.335 21.648 4.824 1.00 91.88 320 VAL A CA 1
ATOM 2473 C C . VAL A 1 320 ? -14.249 20.529 5.336 1.00 91.88 320 VAL A C 1
ATOM 2475 O O . VAL A 1 320 ? -14.598 20.507 6.519 1.00 91.88 320 VAL A O 1
ATOM 2478 N N . LEU A 1 321 ? -14.593 19.556 4.484 1.00 87.81 321 LEU A N 1
ATOM 2479 C CA . LEU A 1 321 ? -15.505 18.455 4.822 1.00 87.81 321 LEU A CA 1
ATOM 2480 C C . LEU A 1 321 ? -14.932 17.485 5.868 1.00 87.81 321 LEU A C 1
ATOM 2482 O O . LEU A 1 321 ? -15.695 16.852 6.608 1.00 87.81 321 LEU A O 1
ATOM 2486 N N . VAL A 1 322 ? -13.604 17.347 5.936 1.00 90.19 322 VAL A N 1
ATOM 2487 C CA . VAL A 1 322 ? -12.931 16.422 6.863 1.00 90.19 322 VAL A CA 1
ATOM 2488 C C . VAL A 1 322 ? -12.376 17.101 8.113 1.00 90.19 322 VAL A C 1
ATOM 2490 O O . VAL A 1 322 ? -12.052 16.394 9.067 1.00 90.19 322 VAL A O 1
ATOM 2493 N N . TRP A 1 323 ? -12.301 18.439 8.169 1.00 89.94 323 TRP A N 1
ATOM 2494 C CA . TRP A 1 323 ? -11.659 19.175 9.271 1.00 89.94 323 TRP A CA 1
ATOM 2495 C C . TRP A 1 323 ? -12.209 18.794 10.649 1.00 89.94 323 TRP A C 1
ATOM 2497 O O . TRP A 1 323 ? -11.459 18.582 11.602 1.00 89.94 323 TRP A O 1
ATOM 2507 N N . ARG A 1 324 ? -13.534 18.642 10.740 1.00 89.81 324 ARG A N 1
ATOM 2508 C CA . ARG A 1 324 ? -14.252 18.267 11.969 1.00 89.81 324 ARG A CA 1
ATOM 2509 C C . ARG A 1 324 ? -14.363 16.750 12.176 1.00 89.81 324 ARG A C 1
ATOM 2511 O O . ARG A 1 324 ? -15.002 16.315 13.127 1.00 89.81 324 ARG A O 1
ATOM 2518 N N . ARG A 1 325 ? -13.780 15.928 11.296 1.00 91.50 325 ARG A N 1
ATOM 2519 C CA . ARG A 1 325 ? -13.911 14.460 11.298 1.00 91.50 325 ARG A CA 1
ATOM 2520 C C . ARG A 1 325 ? -12.529 13.791 11.345 1.00 91.50 325 ARG A C 1
ATOM 2522 O O . ARG A 1 325 ? -12.025 13.375 10.300 1.00 91.50 325 ARG A O 1
ATOM 2529 N N . PRO A 1 326 ? -11.921 13.633 12.541 1.00 92.50 326 PRO A N 1
ATOM 2530 C CA . PRO A 1 326 ? -10.538 13.169 12.687 1.00 92.50 326 PRO A CA 1
ATOM 2531 C C . PRO A 1 326 ? -10.261 11.847 11.965 1.00 92.50 326 PRO A C 1
ATOM 2533 O O . PRO A 1 326 ? -9.261 11.738 11.264 1.00 92.50 326 PRO A O 1
ATOM 2536 N N . ALA A 1 327 ? -11.175 10.877 12.075 1.00 93.94 327 ALA A N 1
ATOM 2537 C CA . ALA A 1 327 ? -11.056 9.583 11.406 1.00 93.94 327 ALA A CA 1
ATOM 2538 C C . ALA A 1 327 ? -11.003 9.700 9.872 1.00 93.94 327 ALA A C 1
ATOM 2540 O O . ALA A 1 327 ? -10.199 9.035 9.228 1.00 93.94 327 ALA A O 1
ATOM 2541 N N . VAL A 1 328 ? -11.829 10.572 9.284 1.00 94.81 328 VAL A N 1
ATOM 2542 C CA . VAL A 1 328 ? -11.845 10.793 7.828 1.00 94.81 328 VAL A CA 1
ATOM 2543 C C . VAL A 1 328 ? -10.588 11.544 7.394 1.00 94.81 328 VAL A C 1
ATOM 2545 O O . VAL A 1 328 ? -9.964 11.177 6.403 1.00 94.81 328 VAL A O 1
ATOM 2548 N N . ARG A 1 329 ? -10.164 12.542 8.181 1.00 94.38 329 ARG A N 1
ATOM 2549 C CA . ARG A 1 329 ? -8.907 13.270 7.971 1.00 94.38 329 ARG A CA 1
ATOM 2550 C C . ARG A 1 329 ? -7.697 12.336 7.985 1.00 94.38 329 ARG A C 1
ATOM 2552 O O . ARG A 1 329 ? -6.816 12.501 7.151 1.00 94.38 329 ARG A O 1
ATOM 2559 N N . PHE A 1 330 ? -7.660 11.355 8.890 1.00 95.69 330 PHE A N 1
ATOM 2560 C CA . PHE A 1 330 ? -6.610 10.336 8.909 1.00 95.69 330 PHE A CA 1
ATOM 2561 C C . PHE A 1 330 ? -6.554 9.558 7.591 1.00 95.69 330 PHE A C 1
ATOM 2563 O O . PHE A 1 330 ? -5.484 9.457 6.997 1.00 95.69 330 PHE A O 1
ATOM 2570 N N . VAL A 1 331 ? -7.693 9.049 7.106 1.00 96.25 331 VAL A N 1
ATOM 2571 C CA . VAL A 1 331 ? -7.721 8.274 5.856 1.00 96.25 331 VAL A CA 1
ATOM 2572 C C . VAL A 1 331 ? -7.319 9.140 4.661 1.00 96.25 331 VAL A C 1
ATOM 2574 O O . VAL A 1 331 ? -6.509 8.706 3.846 1.00 96.25 331 VAL A O 1
ATOM 2577 N N . ALA A 1 332 ? -7.810 10.381 4.585 1.00 94.50 332 ALA A N 1
ATOM 2578 C CA . ALA A 1 332 ? -7.414 11.328 3.543 1.00 94.50 332 ALA A CA 1
ATOM 2579 C C . ALA A 1 332 ? -5.900 11.610 3.570 1.00 94.50 332 ALA A C 1
ATOM 2581 O O . ALA A 1 332 ? -5.242 11.549 2.533 1.00 94.50 332 ALA A O 1
ATOM 2582 N N . ALA A 1 333 ? -5.327 11.843 4.755 1.00 95.00 333 ALA A N 1
ATOM 2583 C CA . ALA A 1 333 ? -3.889 12.036 4.915 1.00 95.00 333 ALA A CA 1
ATOM 2584 C C . ALA A 1 333 ? -3.092 10.784 4.514 1.00 95.00 333 ALA A C 1
ATOM 2586 O O . ALA A 1 333 ? -2.086 10.905 3.823 1.00 95.00 333 ALA A O 1
ATOM 2587 N N . ALA A 1 334 ? -3.552 9.585 4.882 1.00 96.56 334 ALA A N 1
ATOM 2588 C CA . ALA A 1 334 ? -2.906 8.333 4.493 1.00 96.56 334 ALA A CA 1
ATOM 2589 C C . ALA A 1 334 ? -2.901 8.134 2.966 1.00 96.56 334 ALA A C 1
ATOM 2591 O O . ALA A 1 334 ? -1.867 7.785 2.405 1.00 96.56 334 ALA A O 1
ATOM 2592 N N . VAL A 1 335 ? -4.014 8.421 2.279 1.00 96.06 335 VAL A N 1
ATOM 2593 C CA . VAL A 1 335 ? -4.102 8.374 0.805 1.00 96.06 335 VAL A CA 1
ATOM 2594 C C . VAL A 1 335 ? -3.103 9.336 0.159 1.00 96.06 335 VAL A C 1
ATOM 2596 O O . VAL A 1 335 ? -2.373 8.943 -0.751 1.00 96.06 335 VAL A O 1
ATOM 2599 N N . VAL A 1 336 ? -3.019 10.574 0.656 1.00 94.25 336 VAL A N 1
ATOM 2600 C CA . VAL A 1 336 ? -2.055 11.572 0.162 1.00 94.25 336 VAL A CA 1
ATOM 2601 C C . VAL A 1 336 ? -0.616 11.120 0.400 1.00 94.25 336 VAL A C 1
ATOM 2603 O O . VAL A 1 336 ? 0.209 11.221 -0.502 1.00 94.25 336 VAL A O 1
ATOM 2606 N N . LEU A 1 337 ? -0.307 10.582 1.581 1.00 95.81 337 LEU A N 1
ATOM 2607 C CA . LEU A 1 337 ? 1.035 10.102 1.916 1.00 95.81 337 LEU A CA 1
ATOM 2608 C C . LEU A 1 337 ? 1.467 8.895 1.072 1.00 95.81 337 LEU A C 1
ATOM 2610 O O . LEU A 1 337 ? 2.641 8.792 0.723 1.00 95.81 337 LEU A O 1
ATOM 2614 N N . LEU A 1 338 ? 0.532 8.014 0.712 1.00 95.50 338 LEU A N 1
ATOM 2615 C CA . LEU A 1 338 ? 0.787 6.880 -0.177 1.00 95.50 338 LEU A CA 1
ATOM 2616 C C . LEU A 1 338 ? 1.029 7.318 -1.627 1.00 95.50 338 LEU A C 1
ATOM 2618 O O . LEU A 1 338 ? 1.922 6.797 -2.289 1.00 95.50 338 LEU A O 1
ATOM 2622 N N . LEU A 1 339 ? 0.268 8.292 -2.128 1.00 93.31 339 LEU A N 1
ATOM 2623 C CA . LEU A 1 339 ? 0.462 8.805 -3.487 1.00 93.31 339 LEU A CA 1
ATOM 2624 C C . LEU A 1 339 ? 1.654 9.766 -3.595 1.00 93.31 339 LEU A C 1
ATOM 2626 O O . LEU A 1 339 ? 2.279 9.851 -4.655 1.00 93.31 339 LEU A O 1
ATOM 2630 N N . GLY A 1 340 ? 1.997 10.447 -2.499 1.00 89.25 340 GLY A N 1
ATOM 2631 C CA . GLY A 1 340 ? 2.988 11.519 -2.413 1.00 89.25 340 GLY A CA 1
ATOM 2632 C C . GLY A 1 340 ? 4.296 11.237 -3.154 1.00 89.25 340 GLY A C 1
ATOM 2633 O O . GLY A 1 340 ? 4.618 12.001 -4.063 1.00 89.25 340 GLY A O 1
ATOM 2634 N N . PRO A 1 341 ? 5.019 10.135 -2.868 1.00 85.81 341 PRO A N 1
ATOM 2635 C CA . PRO A 1 341 ? 6.273 9.826 -3.554 1.00 85.81 341 PRO A CA 1
ATOM 2636 C C . PRO A 1 341 ? 6.139 9.806 -5.081 1.00 85.81 341 PRO A C 1
ATOM 2638 O O . PRO A 1 341 ? 7.001 10.322 -5.783 1.00 85.81 341 PRO A O 1
ATOM 2641 N N . THR A 1 342 ? 5.032 9.271 -5.603 1.00 83.50 342 THR A N 1
ATOM 2642 C CA . THR A 1 342 ? 4.799 9.166 -7.053 1.00 83.50 342 THR A CA 1
ATOM 2643 C C . THR A 1 342 ? 4.249 10.434 -7.697 1.00 83.50 342 THR A C 1
ATOM 2645 O O . THR A 1 342 ? 4.415 10.605 -8.899 1.00 83.50 342 THR A O 1
ATOM 2648 N N . LEU A 1 343 ? 3.597 11.313 -6.930 1.00 86.62 343 LEU A N 1
ATOM 2649 C CA . LEU A 1 343 ? 3.090 12.597 -7.425 1.00 86.62 343 LEU A CA 1
ATOM 2650 C C . LEU A 1 343 ? 4.163 13.690 -7.367 1.00 86.62 343 LEU A C 1
ATOM 2652 O O . LEU A 1 343 ? 4.192 14.577 -8.215 1.00 86.62 343 LEU A O 1
ATOM 2656 N N . VAL A 1 344 ? 5.061 13.634 -6.384 1.00 85.12 344 VAL A N 1
ATOM 2657 C CA . VAL A 1 344 ? 6.064 14.681 -6.151 1.00 85.12 344 VAL A CA 1
ATOM 2658 C C . VAL A 1 344 ? 7.322 14.453 -6.982 1.00 85.12 344 VAL A C 1
ATOM 2660 O O . VAL A 1 344 ? 7.850 15.414 -7.537 1.00 85.12 344 VAL A O 1
ATOM 2663 N N . VAL A 1 345 ? 7.788 13.204 -7.087 1.00 83.88 345 VAL A N 1
ATOM 2664 C CA . VAL A 1 345 ? 9.042 12.861 -7.771 1.00 83.88 345 VAL A CA 1
ATOM 2665 C C . VAL A 1 345 ? 8.786 12.637 -9.268 1.00 83.88 345 VAL A C 1
ATOM 2667 O O . VAL A 1 345 ? 7.989 11.759 -9.607 1.00 83.88 345 VAL A O 1
ATOM 2670 N N . PRO A 1 346 ? 9.456 13.376 -10.178 1.00 82.44 346 PRO A N 1
ATOM 2671 C CA . PRO A 1 346 ? 9.298 1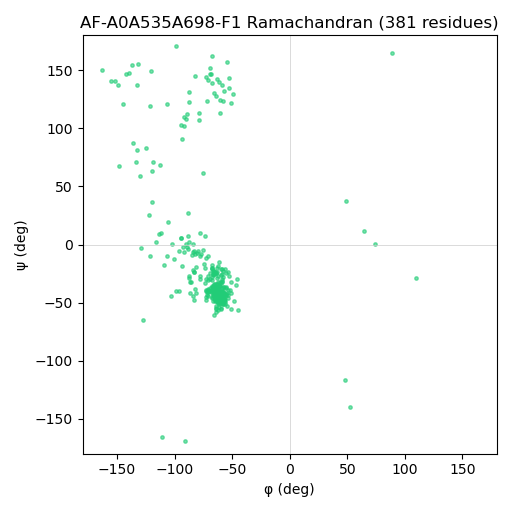3.184 -11.615 1.00 82.44 346 PRO A CA 1
ATOM 2672 C C . PRO A 1 346 ? 9.695 11.786 -12.092 1.00 82.44 346 PRO A C 1
ATOM 2674 O O . PRO A 1 346 ? 10.823 11.339 -11.898 1.00 82.44 346 PRO A O 1
ATOM 2677 N N . LEU A 1 347 ? 8.760 11.108 -12.762 1.00 82.50 347 LEU A N 1
ATOM 2678 C CA . LEU A 1 347 ? 8.934 9.774 -13.345 1.00 82.50 347 LEU A CA 1
ATOM 2679 C C . LEU A 1 347 ? 8.389 9.751 -14.788 1.00 82.50 347 LEU A C 1
ATOM 2681 O O . LEU A 1 347 ? 7.344 9.150 -15.043 1.00 82.50 347 LEU A O 1
ATOM 2685 N N . PRO A 1 348 ? 9.054 10.404 -15.758 1.00 75.88 348 PRO A N 1
ATOM 2686 C CA . PRO A 1 348 ? 8.479 10.648 -17.085 1.00 75.88 348 PRO A CA 1
ATOM 2687 C C . PRO A 1 348 ? 8.225 9.394 -17.921 1.00 75.88 348 PRO A C 1
ATOM 2689 O O . PRO A 1 348 ? 7.337 9.401 -18.764 1.00 75.88 348 PRO A O 1
ATOM 2692 N N . LYS A 1 349 ? 8.933 8.290 -17.652 1.00 77.31 349 LYS A N 1
ATOM 2693 C CA . LYS A 1 349 ? 8.660 6.990 -18.294 1.00 77.31 349 LYS A CA 1
ATOM 2694 C C . LYS A 1 349 ? 7.376 6.325 -17.791 1.00 77.31 349 LYS A C 1
ATOM 2696 O O . LYS A 1 349 ? 6.945 5.328 -18.352 1.00 77.31 349 LYS A O 1
ATOM 2701 N N . MET A 1 350 ? 6.791 6.827 -16.704 1.00 80.75 350 MET A N 1
ATOM 2702 C CA . MET A 1 350 ? 5.606 6.274 -16.052 1.00 80.75 350 MET A CA 1
ATOM 2703 C C . MET A 1 350 ? 4.809 7.429 -15.438 1.00 80.75 350 MET A C 1
ATOM 2705 O O . MET A 1 350 ? 4.760 7.584 -14.218 1.00 80.75 350 MET A O 1
ATOM 2709 N N . VAL A 1 351 ? 4.225 8.292 -16.270 1.00 87.81 351 VAL A N 1
ATOM 2710 C CA . VAL A 1 351 ? 3.528 9.489 -15.771 1.00 87.81 351 VAL A CA 1
ATOM 2711 C C . VAL A 1 351 ? 2.322 9.104 -14.910 1.00 87.81 351 VAL A C 1
ATOM 2713 O O . VAL A 1 351 ? 2.157 9.654 -13.819 1.00 87.81 351 VAL A O 1
ATOM 2716 N N . ALA A 1 352 ? 1.550 8.102 -15.345 1.00 91.50 352 ALA A N 1
ATOM 2717 C CA . ALA A 1 352 ? 0.462 7.502 -14.581 1.00 91.50 352 ALA A CA 1
ATOM 2718 C C . ALA A 1 352 ? 0.374 5.979 -14.793 1.00 91.50 352 ALA A C 1
ATOM 2720 O O . ALA A 1 352 ? 0.689 5.473 -15.871 1.00 91.50 352 ALA A O 1
ATOM 2721 N N . ALA A 1 353 ? -0.030 5.262 -13.742 1.00 92.81 353 ALA A N 1
ATOM 2722 C CA . ALA A 1 353 ? -0.219 3.811 -13.734 1.00 92.81 353 ALA A CA 1
ATOM 2723 C C . ALA A 1 353 ? -1.230 3.411 -12.646 1.00 92.81 353 ALA A C 1
ATOM 2725 O O . ALA A 1 353 ? -1.203 3.973 -11.548 1.00 92.81 353 ALA A O 1
ATOM 2726 N N . GLU A 1 354 ? -2.095 2.438 -12.928 1.00 94.75 354 GLU A N 1
ATOM 2727 C CA . GLU A 1 354 ? -3.213 2.026 -12.057 1.00 94.75 354 GLU A CA 1
ATOM 2728 C C . GLU A 1 354 ? -2.721 1.441 -10.747 1.00 94.75 354 GLU A C 1
ATOM 2730 O O . GLU A 1 354 ? -3.228 1.759 -9.676 1.00 94.75 354 GLU A O 1
ATOM 2735 N N . ARG A 1 355 ? -1.648 0.661 -10.821 1.00 94.56 355 ARG A N 1
ATOM 2736 C CA . ARG A 1 355 ? -0.986 0.023 -9.687 1.00 94.56 355 ARG A CA 1
ATOM 2737 C C . ARG A 1 355 ? -0.582 0.982 -8.562 1.00 94.56 355 ARG A C 1
ATOM 2739 O O . ARG A 1 355 ? -0.497 0.559 -7.414 1.00 94.56 355 ARG A O 1
ATOM 2746 N N . ARG A 1 356 ? -0.391 2.279 -8.851 1.00 93.94 356 ARG A N 1
ATOM 2747 C CA . ARG A 1 356 ? -0.119 3.305 -7.824 1.00 93.94 356 ARG A CA 1
ATOM 2748 C C . ARG A 1 356 ? -1.310 3.523 -6.896 1.00 93.94 356 ARG A C 1
ATOM 2750 O O . ARG A 1 356 ? -1.127 3.940 -5.757 1.00 93.94 356 ARG A O 1
ATOM 2757 N N . MET A 1 357 ? -2.517 3.227 -7.372 1.00 96.62 357 MET A N 1
ATOM 2758 C CA . MET A 1 357 ? -3.748 3.299 -6.597 1.00 96.62 357 MET A CA 1
ATOM 2759 C C . MET A 1 357 ? -4.013 2.043 -5.772 1.00 96.62 357 MET A C 1
ATOM 2761 O O . MET A 1 357 ? -4.920 2.087 -4.948 1.00 96.62 357 MET A O 1
ATOM 2765 N N . TYR A 1 358 ? -3.217 0.975 -5.904 1.00 97.88 358 TYR A N 1
ATOM 2766 C CA . TYR A 1 358 ? -3.479 -0.305 -5.241 1.00 97.88 358 TYR A CA 1
ATOM 2767 C C . TYR A 1 358 ? -3.733 -0.151 -3.733 1.00 97.88 358 TYR A C 1
ATOM 2769 O O . TYR A 1 358 ? -4.806 -0.499 -3.246 1.00 97.88 358 TYR A O 1
ATOM 2777 N N . LEU A 1 359 ? -2.810 0.459 -2.982 1.00 97.06 359 LEU A N 1
ATOM 2778 C CA . LEU A 1 359 ? -3.014 0.709 -1.551 1.00 97.06 359 LEU A CA 1
ATOM 2779 C C . LEU A 1 359 ? -3.872 1.960 -1.239 1.00 97.06 359 LEU A C 1
ATOM 2781 O O . LEU A 1 359 ? -4.739 1.858 -0.368 1.00 97.06 359 LEU A O 1
ATOM 2785 N N . PRO A 1 360 ? -3.717 3.117 -1.923 1.00 97.94 360 PRO A N 1
ATOM 2786 C CA . PRO A 1 360 ? -4.599 4.279 -1.736 1.00 97.94 360 PRO A CA 1
ATOM 2787 C C . PRO A 1 360 ? -6.095 3.962 -1.853 1.00 97.94 360 PRO A C 1
ATOM 2789 O O . PRO A 1 360 ? -6.905 4.457 -1.065 1.00 97.94 360 PRO A O 1
ATOM 2792 N N . LEU A 1 361 ? -6.464 3.092 -2.795 1.00 98.50 361 LEU A N 1
ATOM 2793 C CA . LEU A 1 361 ? -7.839 2.667 -3.023 1.00 98.50 361 LEU A CA 1
ATOM 2794 C C . LEU A 1 361 ? -8.458 2.019 -1.779 1.00 98.50 361 LEU A C 1
ATOM 2796 O O . LEU A 1 361 ? -9.645 2.213 -1.534 1.00 98.50 361 LEU A O 1
ATOM 2800 N N . ALA A 1 362 ? -7.676 1.319 -0.949 1.00 98.38 362 ALA A N 1
ATOM 2801 C CA . ALA A 1 362 ? -8.178 0.716 0.287 1.00 98.38 362 ALA A CA 1
ATOM 2802 C C . ALA A 1 362 ? -8.755 1.775 1.241 1.00 98.38 362 ALA A C 1
ATOM 2804 O O . ALA A 1 362 ? -9.815 1.572 1.838 1.00 98.38 362 ALA A O 1
ATOM 2805 N N . GLY A 1 363 ? -8.098 2.935 1.346 1.00 97.50 363 GLY A N 1
ATOM 2806 C CA . GLY A 1 363 ? -8.592 4.068 2.129 1.00 97.50 363 GLY A CA 1
ATOM 2807 C C . GLY A 1 363 ? -9.874 4.662 1.544 1.00 97.50 363 GLY A C 1
ATOM 2808 O O . GLY A 1 363 ? -10.844 4.878 2.272 1.00 97.50 363 GLY A O 1
ATOM 2809 N N . ILE A 1 364 ? -9.912 4.867 0.224 1.00 97.69 364 ILE A N 1
ATOM 2810 C CA . ILE A 1 364 ? -11.077 5.448 -0.461 1.00 97.69 364 ILE A CA 1
ATOM 2811 C C . ILE A 1 364 ? -12.300 4.528 -0.341 1.00 97.69 364 ILE A C 1
ATOM 2813 O O . ILE A 1 364 ? -13.369 4.981 0.068 1.00 97.69 364 ILE A O 1
ATOM 2817 N N . VAL A 1 365 ? -12.132 3.227 -0.601 1.00 98.31 365 VAL A N 1
ATOM 2818 C CA . VAL A 1 365 ? -13.186 2.213 -0.436 1.00 98.31 365 VAL A CA 1
ATOM 2819 C C . VAL A 1 365 ? -13.663 2.152 1.015 1.00 98.31 365 VAL A C 1
ATOM 2821 O O . VAL A 1 365 ? -14.868 2.097 1.258 1.00 98.31 365 VAL A O 1
ATOM 2824 N N . THR A 1 366 ? -12.752 2.237 1.993 1.00 98.31 366 THR A N 1
ATOM 2825 C CA . THR A 1 366 ? -13.128 2.291 3.415 1.00 98.31 366 THR A CA 1
ATOM 2826 C C . THR A 1 366 ? -14.065 3.466 3.697 1.00 98.31 366 THR A C 1
ATOM 2828 O O . THR A 1 366 ? -15.110 3.283 4.319 1.00 98.31 366 THR A O 1
ATOM 2831 N N . LEU A 1 367 ? -13.741 4.672 3.219 1.00 96.56 367 LEU A N 1
ATOM 2832 C CA . LEU A 1 367 ? -14.609 5.838 3.411 1.00 96.56 367 LEU A CA 1
ATOM 2833 C C . LEU A 1 367 ? -15.948 5.696 2.685 1.00 96.56 367 LEU A C 1
ATOM 2835 O O . LEU A 1 367 ? -16.977 6.036 3.267 1.00 96.56 367 LEU A O 1
ATOM 2839 N N . ALA A 1 368 ? -15.945 5.176 1.456 1.00 97.12 368 ALA A N 1
ATOM 2840 C CA . ALA A 1 368 ? -17.158 4.985 0.667 1.00 97.12 368 ALA A CA 1
ATOM 2841 C C . ALA A 1 368 ? -18.134 4.011 1.349 1.00 97.12 368 ALA A C 1
ATOM 2843 O O . ALA A 1 368 ? -19.300 4.351 1.550 1.00 97.12 368 ALA A O 1
ATOM 2844 N N . ILE A 1 369 ? -17.653 2.842 1.787 1.00 98.00 369 ILE A N 1
ATOM 2845 C CA . ILE A 1 369 ? -18.480 1.827 2.455 1.00 98.00 369 ILE A CA 1
ATOM 2846 C C . ILE A 1 369 ? -19.012 2.329 3.801 1.00 98.00 369 ILE A C 1
ATOM 2848 O O . ILE A 1 369 ? -20.210 2.229 4.070 1.00 98.00 369 ILE A O 1
ATOM 2852 N N . LEU A 1 370 ? -18.152 2.899 4.651 1.00 96.75 370 LEU A N 1
ATOM 2853 C CA . LEU A 1 370 ? -18.572 3.374 5.974 1.00 96.75 370 LEU A CA 1
ATOM 2854 C C . LEU A 1 370 ? -19.492 4.599 5.886 1.00 96.75 370 LEU A C 1
ATOM 2856 O O . LEU A 1 370 ? -20.440 4.720 6.667 1.00 96.75 370 LEU A O 1
ATOM 2860 N N . GLY A 1 371 ? -19.220 5.504 4.943 1.00 94.75 371 GLY A N 1
ATOM 2861 C CA . GLY A 1 371 ? -20.057 6.666 4.661 1.00 94.75 371 GLY A CA 1
ATOM 2862 C C . GLY A 1 371 ? -21.432 6.257 4.140 1.00 94.75 371 GLY A C 1
ATOM 2863 O O . GLY A 1 371 ? -22.440 6.707 4.681 1.00 94.75 371 GLY A O 1
ATOM 2864 N N . GLY A 1 372 ? -21.474 5.347 3.162 1.00 95.75 372 GLY A N 1
ATOM 2865 C CA . GLY A 1 372 ? -22.712 4.783 2.626 1.00 95.75 372 GLY A CA 1
ATOM 2866 C C . GLY A 1 372 ? -23.548 4.092 3.702 1.00 95.75 372 GLY A C 1
ATOM 2867 O O . GLY A 1 372 ? -24.731 4.398 3.843 1.00 95.75 372 GLY A O 1
ATOM 2868 N N . TYR A 1 373 ? -22.925 3.251 4.536 1.00 95.50 373 TYR A N 1
ATOM 2869 C CA . TYR A 1 373 ? -23.615 2.609 5.657 1.00 95.50 373 TYR A CA 1
ATOM 2870 C C . TYR A 1 373 ? -24.238 3.633 6.611 1.00 95.50 373 TYR A C 1
ATOM 2872 O O . TYR A 1 373 ? -25.410 3.499 6.947 1.00 95.50 373 TYR A O 1
ATOM 2880 N N . ARG A 1 374 ? -23.503 4.686 7.010 1.00 92.19 374 ARG A N 1
ATOM 2881 C CA . ARG A 1 374 ? -24.053 5.729 7.899 1.00 92.19 374 ARG A CA 1
ATOM 2882 C C . ARG A 1 374 ? -25.235 6.471 7.296 1.00 92.19 374 ARG A C 1
ATOM 2884 O O . ARG A 1 374 ? -26.180 6.775 8.018 1.00 92.19 374 ARG A O 1
ATOM 2891 N N . LEU A 1 375 ? -25.173 6.792 6.005 1.00 92.25 375 LEU A N 1
ATOM 2892 C CA . LEU A 1 375 ? -26.260 7.487 5.315 1.00 92.25 375 LEU A CA 1
ATOM 2893 C C . LEU A 1 375 ? -27.522 6.622 5.251 1.00 92.25 375 LEU A C 1
ATOM 2895 O O . LEU A 1 375 ? -28.618 7.136 5.460 1.00 92.25 375 LEU A O 1
ATOM 2899 N N . LEU A 1 376 ? -27.370 5.318 5.009 1.00 91.69 376 LEU A N 1
ATOM 2900 C CA . LEU A 1 376 ? -28.486 4.374 4.986 1.00 91.69 376 LEU A CA 1
ATOM 2901 C C . LEU A 1 376 ? -29.053 4.129 6.390 1.00 91.69 376 LEU A C 1
ATOM 2903 O O . LEU A 1 376 ? -30.265 4.200 6.575 1.00 91.69 376 LEU A O 1
ATOM 2907 N N . SER A 1 377 ? -28.199 3.931 7.398 1.00 87.44 377 SER A N 1
ATOM 2908 C CA . SER A 1 377 ? -28.643 3.691 8.777 1.00 87.44 377 SER A CA 1
ATOM 2909 C C . SER A 1 377 ? -29.319 4.907 9.413 1.00 87.44 377 SER A C 1
ATOM 2911 O O . SER A 1 377 ? -30.186 4.750 10.261 1.00 87.44 377 SER A O 1
ATOM 2913 N N . ALA A 1 378 ? -28.936 6.127 9.021 1.00 82.31 378 ALA A N 1
ATOM 2914 C CA . ALA A 1 378 ? -29.586 7.348 9.500 1.00 82.31 378 ALA A CA 1
ATOM 2915 C C . ALA A 1 378 ? -31.000 7.534 8.922 1.00 82.31 378 ALA A C 1
ATOM 2917 O O . ALA A 1 378 ? -31.835 8.179 9.547 1.00 82.31 378 ALA A O 1
ATOM 2918 N N . ARG A 1 379 ? -31.265 6.984 7.730 1.00 74.12 379 ARG A N 1
ATOM 2919 C CA . ARG A 1 379 ? -32.579 7.044 7.071 1.00 74.12 379 ARG A CA 1
ATOM 2920 C C . ARG A 1 379 ? -33.535 5.953 7.544 1.00 74.12 379 ARG A C 1
ATOM 2922 O O . ARG A 1 379 ? -34.738 6.117 7.391 1.00 74.12 379 ARG A O 1
ATOM 2929 N N . TRP A 1 380 ? -33.008 4.865 8.103 1.00 59.81 380 TRP A N 1
ATOM 2930 C CA . TRP A 1 380 ? -33.790 3.732 8.587 1.00 59.81 380 TRP A CA 1
ATOM 2931 C C . TRP A 1 380 ? -33.319 3.341 9.995 1.00 59.81 380 TRP A C 1
ATOM 2933 O O . TRP A 1 380 ? -32.488 2.437 10.131 1.00 59.81 380 TRP A O 1
ATOM 2943 N N . PRO A 1 381 ? -33.780 4.046 11.050 1.00 54.38 381 PRO A N 1
ATOM 2944 C CA . PRO A 1 381 ? -33.447 3.661 12.411 1.00 54.38 381 PRO A CA 1
ATOM 2945 C C . PRO A 1 381 ? -33.922 2.224 12.636 1.00 54.38 381 PRO A C 1
ATOM 2947 O O . PRO A 1 381 ? -35.087 1.904 12.409 1.00 54.38 381 PRO A O 1
ATOM 2950 N N . SER A 1 382 ? -33.005 1.345 13.036 1.00 56.06 382 SER A N 1
ATOM 2951 C CA . SER A 1 382 ? -33.352 -0.009 13.459 1.00 56.06 382 SER A CA 1
ATOM 2952 C C . SER A 1 382 ? -34.284 0.090 14.668 1.00 56.06 382 SER A C 1
ATOM 2954 O O . SER A 1 382 ? -33.842 0.588 15.706 1.00 56.06 382 SER A O 1
ATOM 2956 N N . THR A 1 383 ? -35.539 -0.333 14.491 1.00 42.38 383 THR A N 1
ATOM 2957 C CA . THR A 1 383 ? -36.556 -0.494 15.544 1.00 42.38 383 THR A CA 1
ATOM 2958 C C . THR A 1 383 ? -36.079 -1.401 16.662 1.00 42.38 383 THR A C 1
ATOM 2960 O O . THR A 1 383 ? -35.443 -2.431 16.323 1.00 42.38 383 THR A O 1
#

Solvent-accessible surface area (backbone atoms only — not comparable to full-atom values): 19983 Å² total; per-residue (Å²): 110,71,69,59,52,54,50,50,52,49,52,53,55,48,48,53,48,43,52,54,52,48,66,70,48,55,81,52,31,73,48,76,84,55,77,58,22,39,51,47,53,78,66,27,70,18,27,82,41,75,72,54,46,66,47,56,96,86,60,28,3,18,58,47,38,55,79,84,26,82,38,36,63,10,29,52,41,29,34,55,49,14,54,46,30,72,80,44,51,92,49,46,45,62,51,33,51,50,31,46,50,42,46,44,51,32,30,49,40,44,21,53,38,48,28,52,58,40,57,32,75,75,49,72,58,78,31,53,82,55,20,62,63,51,14,49,50,33,24,46,56,43,66,67,33,71,48,35,45,52,28,41,65,38,64,59,31,36,29,52,38,49,21,42,30,22,50,41,44,19,52,38,23,46,55,46,28,76,68,40,92,43,71,69,54,24,52,52,21,42,51,51,17,26,54,25,34,34,51,6,21,33,18,30,74,55,41,73,38,47,56,58,46,54,51,48,47,44,64,58,59,46,64,91,44,80,68,64,81,66,44,61,64,52,52,55,43,32,50,50,19,52,54,54,38,47,63,54,38,68,89,52,61,82,59,74,77,43,80,94,54,68,64,57,66,67,32,41,46,38,32,37,29,49,47,54,53,50,52,55,44,36,72,78,48,62,66,87,80,59,93,70,44,82,76,78,76,28,86,42,68,85,72,22,46,69,36,43,50,52,45,50,50,51,50,51,52,49,49,65,74,23,68,88,33,58,72,56,38,45,41,54,50,44,32,49,45,49,42,36,63,69,56,71,48,74,46,76,96,57,70,39,54,49,42,69,42,49,62,35,43,48,43,52,41,41,50,51,52,56,50,51,50,52,59,52,47,71,76,50,72,84,126

Radius of gyration: 21.3 Å; Cα contacts (8 Å, |Δi|>4): 493; chains: 1; bounding box: 66×52×52 Å